Protein AF-A0A821E995-F1 (afdb_monomer_lite)

Sequence (498 aa):
MLKERNVSIDEDIFAALVVCQLKLGNDKGANDIIQIMKERGLQPTISTYKEILTALISEHKLEQFEYYFGQIESQQRQTSSSTVYIDAHFVVILLGQCISYKERPIFDLLLNTLKELDHGRMSNNLFNLALQCVTNEWHESAIELLKMQSEAESIDEEISPYQGINGRHWILFFRQLVDNKEPHLMDIYLKLMMEKNLVPLDGILRVLYTTPNENYPLALNYLERGQELNHPMRTNYFYPILLNIYSSETCQNWTDNDRLRLFRLLDRLSIPIESLTYSRLIQSIFHQYYQNDFTSLFNMLSKNNLQSILDRICRLLLNDIRRNMLQINVIEQIAPFFRLHVRSRQEEFARYLFSTMTGISTKSDEHNDEEINKNSQRKSMNDYTTIFQLIDSISKNLSNDIPMLKHELYIYLLRLSAQHRRTDLTSRLAEQCIKDNLKIGGSMNQIDILTSYTLPRDIVEQLARYKPGEMSWKEKVSTMDLQKANRQQLEELYQEAK

Secondary structure (DSSP, 8-state):
-TGGGT----HHHHHHHHHHHHHTT-HHHHHHHHHHHHHTTPPPPHHHHHHHHHHHHHTT-HHHHHHHHHHHHHHHHH--STTS---HHHHHHHHHHHHHHT-HHHHHHHHHHHHTS--TT-HHHHHHHHHHHHHTT-HHHHHHHHHHHHHHHTT-TTS-TTSSTHHHHHHHHHHHHHHTT-HHHHHHHHHHHHHTT---HHHHHHHHHHSTT--HHHHHHHHHHHHHTT----GGGGHHHHHHHHSTTTGGG--HHHHHHHHHHHHT--S-TTSHHHHHHHHHHHHHHHHHHHHHHHHHHHHTT-HHHHHHHHHHHHHHHHTT-S-HHHHHHHGGG-----HHHHHHHHHHHHHHHHT----------SS-TTTHHHHHHHHHHHHHHHHHHHHHSS-SS-THHHHHHHHHHHHHHHHTT-HHHHHHHHHHHHHTT----S-HHHHHHHTTT-S-HHHHHHHH-S-TT---HHHHHHHS-TTT--HHHHHHHHHHH-

Foldseek 3Di:
DCVVVPDPDDQVNLLVQLLVCVVVVNNVSSVVSQVVCVVVVHHHFLVSLLSNLLSCLLVLNVVVNVVSVVVLVVVVVVDPDPGGDDALVSLLVSLVSNLVNVRVVVNVVSLVVNVVHPCLPPLVSLLVSLLSCLVVVVLVSSLSSNLVSLVSCVVPPDDDLVPDPNLVSVLSSLLSVVVVPDVVSVVSVCVSCLVNVNRSLVSNLVSLLPDPVNPLLVNLVSLVVCVVSVHDDDPVSCVSVLLQCQAPVRVVVDDPVSVVSSLVSVLVDPDQCPDPVSLVSCLPSVQVVLVPCVLVNLVSCVVVVSLVVLQSVVVSVLVCLLQVNDDLVSCLNCLLSCPDPDLVSLLSVLVSLLCQLVVPRPPPDDDDDDPPPPPCPVVNPVSVVSSLVSLVSSVVVHPPDDPCSSQSSLLSNLQVCLVVVVLVSNAVSLVVCLVVVRQNDDDLVVSCVSNVVSDDPVSSCSNPPDPVPDDQLVRVVVPDPPVPDDPVNVVVSVVSVD

Structure (mmCIF, N/CA/C/O backbone):
data_AF-A0A821E995-F1
#
_entry.id   AF-A0A821E995-F1
#
loop_
_atom_site.group_PDB
_atom_site.id
_atom_site.type_symbol
_atom_site.label_atom_id
_atom_site.label_alt_id
_atom_site.label_comp_id
_atom_site.label_asym_id
_atom_site.label_entity_id
_atom_site.label_seq_id
_atom_site.pdbx_PDB_ins_code
_atom_site.Cartn_x
_atom_site.Cartn_y
_atom_site.Cartn_z
_atom_site.occupancy
_atom_site.B_iso_or_equiv
_atom_site.auth_seq_id
_atom_site.auth_comp_id
_atom_site.auth_asym_id
_atom_site.auth_atom_id
_atom_site.pdbx_PDB_model_num
ATOM 1 N N . MET A 1 1 ? -41.962 8.984 46.711 1.00 49.28 1 MET A N 1
ATOM 2 C CA . MET A 1 1 ? -42.096 9.595 45.369 1.00 49.28 1 MET A CA 1
ATOM 3 C C . MET A 1 1 ? -42.585 8.648 44.267 1.00 49.28 1 MET A C 1
ATOM 5 O O . MET A 1 1 ? -43.639 8.937 43.726 1.00 49.28 1 MET A O 1
ATOM 9 N N . LEU A 1 2 ? -41.917 7.538 43.904 1.00 50.94 2 LEU A N 1
ATOM 10 C CA . LEU A 1 2 ? -42.387 6.679 42.782 1.00 50.94 2 LEU A CA 1
ATOM 11 C C . LEU A 1 2 ? -43.707 5.935 43.075 1.00 50.94 2 LEU A C 1
ATOM 13 O O . LEU A 1 2 ? -44.625 5.973 42.262 1.00 50.94 2 LEU A O 1
ATOM 17 N N . LYS A 1 3 ? -43.855 5.366 44.282 1.00 53.22 3 LYS A N 1
ATOM 18 C CA . LYS A 1 3 ? -45.130 4.790 44.762 1.00 53.22 3 LYS A CA 1
ATOM 19 C C . LYS A 1 3 ? -46.271 5.812 44.857 1.00 53.22 3 LYS A C 1
ATOM 21 O O . LYS A 1 3 ? -47.426 5.437 44.751 1.00 53.22 3 LYS A O 1
ATOM 26 N N . GLU A 1 4 ? -45.949 7.087 45.057 1.00 53.50 4 GLU A N 1
ATOM 27 C CA . GLU A 1 4 ? -46.938 8.166 45.212 1.00 53.50 4 GLU A CA 1
ATOM 28 C C . GLU A 1 4 ? -47.422 8.715 43.862 1.00 53.50 4 GLU A C 1
ATOM 30 O O . GLU A 1 4 ? -48.383 9.475 43.823 1.00 53.50 4 GLU A O 1
ATOM 35 N N . ARG A 1 5 ? -46.768 8.338 42.752 1.00 56.97 5 ARG A N 1
ATOM 36 C CA . ARG A 1 5 ? -47.076 8.817 41.395 1.00 56.97 5 ARG A CA 1
ATOM 37 C C . ARG A 1 5 ? -47.703 7.756 40.478 1.00 56.97 5 ARG A C 1
ATOM 39 O O . ARG A 1 5 ? -47.836 8.022 39.292 1.00 56.97 5 ARG A O 1
ATOM 46 N N . ASN A 1 6 ? -48.094 6.583 40.997 1.00 57.31 6 ASN A N 1
ATOM 47 C CA . ASN A 1 6 ? -48.686 5.476 40.217 1.00 57.31 6 ASN A CA 1
ATOM 48 C C . ASN A 1 6 ? -47.873 5.059 38.970 1.00 57.31 6 ASN A C 1
ATOM 50 O O . ASN A 1 6 ? -48.436 4.576 37.991 1.00 57.31 6 ASN A O 1
ATOM 54 N N . VAL A 1 7 ? -46.548 5.225 38.993 1.00 59.97 7 VAL A N 1
ATOM 55 C CA . VAL A 1 7 ? -45.678 4.714 37.924 1.00 59.97 7 VAL A CA 1
ATOM 56 C C . VAL A 1 7 ? -45.496 3.213 38.152 1.00 59.97 7 VAL A C 1
ATOM 58 O O . VAL A 1 7 ? -45.084 2.813 39.246 1.00 59.97 7 VAL A O 1
ATOM 61 N N . SER A 1 8 ? -45.828 2.378 37.159 1.00 66.31 8 SER A N 1
ATOM 62 C CA . SER A 1 8 ? -45.550 0.940 37.234 1.00 66.31 8 SER A CA 1
ATOM 63 C C . SER A 1 8 ? -44.044 0.751 37.332 1.00 66.31 8 SER A C 1
ATOM 65 O O . SER A 1 8 ? -43.316 1.184 36.448 1.00 66.31 8 SER A O 1
ATOM 67 N N . ILE A 1 9 ? -43.579 0.159 38.430 1.00 73.25 9 ILE A N 1
ATOM 68 C CA . ILE A 1 9 ? -42.155 -0.098 38.628 1.00 73.25 9 ILE A CA 1
ATOM 69 C C . ILE A 1 9 ? -41.791 -1.279 37.732 1.00 73.25 9 ILE A C 1
ATOM 71 O O . ILE A 1 9 ? -42.154 -2.414 38.041 1.00 73.25 9 ILE A O 1
ATOM 75 N N . ASP A 1 10 ? -41.127 -0.980 36.626 1.00 80.00 10 ASP A N 1
ATOM 76 C CA . ASP A 1 10 ? -40.597 -1.938 35.669 1.00 80.00 10 ASP A CA 1
ATOM 77 C C . ASP A 1 10 ? -39.088 -2.138 35.874 1.00 80.00 10 ASP A C 1
ATOM 79 O O . ASP A 1 10 ? -38.466 -1.607 36.801 1.00 80.00 10 ASP A O 1
ATOM 83 N N . GLU A 1 11 ? -38.518 -2.991 35.034 1.00 80.75 11 GLU A N 1
ATOM 84 C CA . GLU A 1 11 ? -37.109 -3.351 35.051 1.00 80.75 11 GLU A CA 1
ATOM 85 C C . GLU A 1 11 ? -36.174 -2.157 34.801 1.00 80.75 11 GLU A C 1
ATOM 87 O O . GLU A 1 11 ? -35.168 -2.017 35.500 1.00 80.75 11 GLU A O 1
ATOM 92 N N . ASP A 1 12 ? -36.537 -1.259 33.885 1.00 82.50 12 ASP A N 1
ATOM 93 C CA . ASP A 1 12 ? -35.733 -0.084 33.536 1.00 82.50 12 ASP A CA 1
ATOM 94 C C . ASP A 1 12 ? -35.622 0.891 34.720 1.00 82.50 12 ASP A C 1
ATOM 96 O O . ASP A 1 12 ? -34.553 1.440 34.998 1.00 82.50 12 ASP A O 1
ATOM 100 N N . ILE A 1 13 ? -36.699 1.061 35.500 1.00 86.56 13 ILE A N 1
ATOM 101 C CA . ILE A 1 13 ? -36.659 1.865 36.732 1.00 86.56 13 ILE A CA 1
ATOM 102 C C . ILE A 1 13 ? -35.695 1.254 37.754 1.00 86.56 13 ILE A C 1
ATOM 104 O O . ILE A 1 13 ? -34.960 1.990 38.421 1.00 86.56 13 ILE A O 1
ATOM 108 N N . PHE A 1 14 ? -35.683 -0.073 37.901 1.00 88.69 14 PHE A N 1
ATOM 109 C CA . PHE A 1 14 ? -34.725 -0.739 38.784 1.00 88.69 14 PHE A CA 1
ATOM 110 C C . PHE A 1 14 ? -33.287 -0.559 38.288 1.00 88.69 14 PHE A C 1
ATOM 112 O O . PHE A 1 14 ? -32.431 -0.188 39.093 1.00 88.69 14 PHE A O 1
ATOM 119 N N . ALA A 1 15 ? -33.030 -0.727 36.989 1.00 86.31 15 ALA A N 1
ATOM 120 C CA . ALA A 1 15 ? -31.714 -0.513 36.388 1.00 86.31 15 ALA A CA 1
ATOM 121 C C . ALA A 1 15 ? -31.192 0.911 36.646 1.00 86.31 15 ALA A C 1
ATOM 123 O O . ALA A 1 15 ? -30.101 1.087 37.200 1.00 86.31 15 ALA A O 1
ATOM 124 N N . ALA A 1 16 ? -32.023 1.926 36.393 1.00 88.50 16 ALA A N 1
ATOM 125 C CA . ALA A 1 16 ? -31.684 3.321 36.648 1.00 88.50 16 ALA A CA 1
ATOM 126 C C . ALA A 1 16 ? -31.372 3.586 38.130 1.00 88.50 16 ALA A C 1
ATOM 128 O O . ALA A 1 16 ? -30.425 4.311 38.446 1.00 88.50 16 ALA A O 1
ATOM 129 N N . LEU A 1 17 ? -32.129 2.985 39.055 1.00 90.12 17 LEU A N 1
ATOM 130 C CA . LEU A 1 17 ? -31.892 3.127 40.493 1.00 90.12 17 LEU A CA 1
ATOM 131 C C . LEU A 1 17 ? -30.563 2.493 40.925 1.00 90.12 17 LEU A C 1
ATOM 133 O O . LEU A 1 17 ? -29.840 3.094 41.723 1.00 90.12 17 LEU A O 1
ATOM 137 N N . VAL A 1 18 ? -30.220 1.321 40.385 1.00 89.62 18 VAL A N 1
ATOM 138 C CA . VAL A 1 18 ? -28.927 0.667 40.639 1.00 89.62 18 VAL A CA 1
ATOM 139 C C . VAL A 1 18 ? -27.786 1.538 40.120 1.00 89.62 18 VAL A C 1
ATOM 141 O O . VAL A 1 18 ? -26.867 1.851 40.877 1.00 89.62 18 VAL A O 1
ATOM 144 N N . VAL A 1 19 ? -27.875 2.011 38.872 1.00 89.19 19 VAL A N 1
ATOM 145 C CA . VAL A 1 19 ? -26.885 2.924 38.276 1.00 89.19 19 VAL A CA 1
ATOM 146 C C . VAL A 1 19 ? -26.713 4.184 39.128 1.00 89.19 19 VAL A C 1
ATOM 148 O O . VAL A 1 19 ? -25.583 4.592 39.395 1.00 89.19 19 VAL A O 1
ATOM 151 N N . CYS A 1 20 ? -27.807 4.780 39.616 1.00 90.44 20 CYS A N 1
ATOM 152 C CA . CYS A 1 20 ? -27.743 5.934 40.516 1.00 90.44 20 CYS A CA 1
ATOM 153 C C . CYS A 1 20 ? -26.947 5.630 41.792 1.00 90.44 20 CYS A C 1
ATOM 155 O O . CYS A 1 20 ? -26.090 6.424 42.177 1.00 90.44 20 CYS A O 1
ATOM 157 N N . GLN A 1 21 ? -27.203 4.494 42.448 1.00 90.25 21 GLN A N 1
ATOM 158 C CA . GLN A 1 21 ? -26.473 4.120 43.664 1.00 90.25 21 GLN A CA 1
ATOM 159 C C . GLN A 1 21 ? -24.987 3.869 43.392 1.00 90.25 21 GLN A C 1
ATOM 161 O O . GLN A 1 21 ? -24.144 4.318 44.169 1.00 90.25 21 GLN A O 1
ATOM 166 N N . LEU A 1 22 ? -24.653 3.216 42.275 1.00 88.19 22 LEU A N 1
ATOM 167 C CA . LEU A 1 22 ? -23.263 2.954 41.886 1.00 88.19 22 LEU A CA 1
ATOM 168 C C . LEU A 1 22 ? -22.483 4.246 41.620 1.00 88.19 22 LEU A C 1
ATOM 170 O O . LEU A 1 22 ? -21.338 4.368 42.065 1.00 88.19 22 LEU A O 1
ATOM 174 N N . LYS A 1 23 ? -23.111 5.234 40.972 1.00 84.44 23 LYS A N 1
ATOM 175 C CA . LYS A 1 23 ? -22.527 6.572 40.769 1.00 84.44 23 LYS A CA 1
ATOM 176 C C . LYS A 1 23 ? -22.330 7.342 42.073 1.00 84.44 23 LYS A C 1
ATOM 178 O O . LYS A 1 23 ? -21.385 8.107 42.203 1.00 84.44 23 LYS A O 1
ATOM 183 N N . LEU A 1 24 ? -23.180 7.102 43.071 1.00 87.62 24 LEU A N 1
ATOM 184 C CA . LEU A 1 24 ? -23.016 7.651 44.421 1.00 87.62 24 LEU A CA 1
ATOM 185 C C . LEU A 1 24 ? -21.978 6.887 45.268 1.00 87.62 24 LEU A C 1
ATOM 187 O O . LEU A 1 24 ? -21.756 7.249 46.421 1.00 87.62 24 LEU A O 1
ATOM 191 N N . GLY A 1 25 ? -21.359 5.825 44.733 1.00 83.81 25 GLY A N 1
ATOM 192 C CA . GLY A 1 25 ? -20.423 4.971 45.474 1.00 83.81 25 GLY A CA 1
ATOM 193 C C . GLY A 1 25 ? -21.086 4.091 46.536 1.00 83.81 25 GLY A C 1
ATOM 194 O O . GLY A 1 25 ? -20.402 3.552 47.403 1.00 83.81 25 GLY A O 1
ATOM 195 N N . ASN A 1 26 ? -22.413 3.948 46.497 1.00 88.62 26 ASN A N 1
ATOM 196 C CA . ASN A 1 26 ? -23.168 3.144 47.448 1.00 88.62 26 ASN A CA 1
ATOM 197 C C . ASN A 1 26 ? -23.404 1.727 46.909 1.00 88.62 26 ASN A C 1
ATOM 199 O O . ASN A 1 26 ? -24.521 1.349 46.547 1.00 88.62 26 ASN A O 1
ATOM 203 N N . ASP A 1 27 ? -22.340 0.929 46.890 1.00 85.38 27 ASP A N 1
ATOM 204 C CA . ASP A 1 27 ? -22.360 -0.434 46.344 1.00 85.38 27 ASP A CA 1
ATOM 205 C C . ASP A 1 27 ? -23.337 -1.354 47.103 1.00 85.38 27 ASP A C 1
ATOM 207 O O . ASP A 1 27 ? -23.986 -2.219 46.515 1.00 85.38 27 ASP A O 1
ATOM 211 N N . LYS A 1 28 ? -23.503 -1.134 48.415 1.00 87.88 28 LYS A N 1
ATOM 212 C CA . LYS A 1 28 ? -24.491 -1.860 49.232 1.00 87.88 28 LYS A CA 1
ATOM 213 C C . LYS A 1 28 ? -25.914 -1.533 48.794 1.00 87.88 28 LYS A C 1
ATOM 215 O O . LYS A 1 28 ? -26.682 -2.445 48.514 1.00 87.88 28 LYS A O 1
ATOM 220 N N . GLY A 1 29 ? -26.227 -0.245 48.646 1.00 89.75 29 GLY A N 1
ATOM 221 C CA . GLY A 1 29 ? -27.538 0.191 48.170 1.00 89.75 29 GLY A CA 1
ATOM 222 C C . GLY A 1 29 ? -27.854 -0.304 46.758 1.00 89.75 29 GLY A C 1
ATOM 223 O O . GLY A 1 29 ? -28.996 -0.654 46.480 1.00 89.75 29 GLY A O 1
ATOM 224 N N . ALA A 1 30 ? -26.855 -0.385 45.876 1.00 89.69 30 ALA A N 1
ATOM 225 C CA . ALA A 1 30 ? -27.014 -0.970 44.546 1.00 89.69 30 ALA A CA 1
ATOM 226 C C . ALA A 1 30 ? -27.429 -2.455 44.618 1.00 89.69 30 ALA A C 1
ATOM 228 O O . ALA A 1 30 ? -28.409 -2.857 43.987 1.00 89.69 30 ALA A O 1
ATOM 229 N N . ASN A 1 31 ? -26.745 -3.246 45.450 1.00 87.81 31 ASN A N 1
ATOM 230 C CA . ASN A 1 31 ? -27.063 -4.661 45.658 1.00 87.81 31 ASN A CA 1
ATOM 231 C C . ASN A 1 31 ? -28.429 -4.874 46.328 1.00 87.81 31 ASN A C 1
ATOM 233 O O . ASN A 1 31 ? -29.180 -5.758 45.912 1.00 87.81 31 ASN A O 1
ATOM 237 N N . ASP A 1 32 ? -28.787 -4.039 47.306 1.00 91.25 32 ASP A N 1
ATOM 238 C CA . ASP A 1 32 ? -30.097 -4.088 47.964 1.00 91.25 32 ASP A CA 1
ATOM 239 C C . ASP A 1 32 ? -31.232 -3.874 46.950 1.00 91.25 32 ASP A C 1
ATOM 241 O O . ASP A 1 32 ? -32.253 -4.559 46.985 1.00 91.25 32 ASP A O 1
ATOM 245 N N . ILE A 1 33 ? -31.049 -2.960 45.992 1.00 90.00 33 ILE A N 1
ATOM 246 C CA . ILE A 1 33 ? -32.044 -2.678 44.948 1.00 90.00 33 ILE A CA 1
ATOM 247 C C . ILE A 1 33 ? -32.198 -3.863 43.986 1.00 90.00 33 ILE A C 1
ATOM 249 O O . ILE A 1 33 ? -33.329 -4.207 43.637 1.00 90.00 33 ILE A O 1
ATOM 253 N N . ILE A 1 34 ? -31.103 -4.533 43.609 1.00 87.75 34 ILE A N 1
ATOM 254 C CA . ILE A 1 34 ? -31.156 -5.769 42.805 1.00 87.75 34 ILE A CA 1
ATOM 255 C C . ILE A 1 34 ? -31.876 -6.885 43.565 1.00 87.75 34 ILE A C 1
ATOM 257 O O . ILE A 1 34 ? -32.667 -7.626 42.980 1.00 87.75 34 ILE A O 1
ATOM 261 N N . GLN A 1 35 ? -31.637 -7.009 44.869 1.00 88.00 35 GLN A N 1
ATOM 262 C CA . GLN A 1 35 ? -32.320 -8.000 45.693 1.00 88.00 35 GLN A CA 1
ATOM 263 C C . GLN A 1 35 ? -33.828 -7.718 45.771 1.00 88.00 35 GLN A C 1
ATOM 265 O O . GLN A 1 35 ? -34.631 -8.626 45.561 1.00 88.00 35 GLN A O 1
ATOM 270 N N . ILE A 1 36 ? -34.223 -6.453 45.954 1.00 88.69 36 ILE A N 1
ATOM 271 C CA . ILE A 1 36 ? -35.634 -6.032 45.929 1.00 88.69 36 ILE A CA 1
ATOM 272 C C . ILE A 1 36 ? -36.277 -6.323 44.566 1.00 88.69 36 ILE A C 1
ATOM 274 O O . ILE A 1 36 ? -37.442 -6.724 44.513 1.00 88.69 36 ILE A O 1
ATOM 278 N N . MET A 1 37 ? -35.547 -6.125 43.465 1.00 88.25 37 MET A N 1
ATOM 279 C CA . MET A 1 37 ? -36.016 -6.467 42.119 1.00 88.25 37 MET A CA 1
ATOM 280 C C . MET A 1 37 ? -36.363 -7.965 42.039 1.00 88.25 37 MET A C 1
ATOM 282 O O . MET A 1 37 ? -37.496 -8.313 41.693 1.00 88.25 37 MET A O 1
ATOM 286 N N . LYS A 1 38 ? -35.443 -8.833 42.488 1.00 85.62 38 LYS A N 1
ATOM 287 C CA . LYS A 1 38 ? -35.622 -10.297 42.531 1.00 85.62 38 LYS A CA 1
ATOM 288 C C . LYS A 1 38 ? -36.783 -10.728 43.425 1.00 85.62 38 LYS A C 1
ATOM 290 O O . LYS A 1 38 ? -37.577 -11.577 43.026 1.00 85.62 38 LYS A O 1
ATOM 295 N N . GLU A 1 39 ? -36.922 -10.130 44.607 1.00 87.19 39 GLU A N 1
ATOM 296 C CA . GLU A 1 39 ? -38.019 -10.408 45.549 1.00 87.19 39 GLU A CA 1
ATOM 297 C C . GLU A 1 39 ? -39.397 -10.056 44.979 1.00 87.19 39 GLU A C 1
ATOM 299 O O . GLU A 1 39 ? -40.398 -10.678 45.334 1.00 87.19 39 GLU A O 1
ATOM 304 N N . ARG A 1 40 ? -39.460 -9.089 44.059 1.00 85.00 40 ARG A N 1
ATOM 305 C CA . ARG A 1 40 ? -40.687 -8.735 43.332 1.00 85.00 40 ARG A CA 1
ATOM 306 C C . ARG A 1 40 ? -40.952 -9.604 42.105 1.00 85.00 40 ARG A C 1
ATOM 308 O O . ARG A 1 40 ? -41.885 -9.318 41.359 1.00 85.00 40 ARG A O 1
ATOM 315 N N . GLY A 1 41 ? -40.161 -10.654 41.900 1.00 81.69 41 GLY A N 1
ATOM 316 C CA . GLY A 1 41 ? -40.293 -11.565 40.766 1.00 81.69 41 GLY A CA 1
ATOM 317 C C . GLY A 1 41 ? -39.745 -11.009 39.451 1.00 81.69 41 GLY A C 1
ATOM 318 O O . GLY A 1 41 ? -39.945 -11.635 38.414 1.00 81.69 41 GLY A O 1
ATOM 319 N N . LEU A 1 42 ? -39.049 -9.868 39.477 1.00 83.19 42 LEU A N 1
ATOM 320 C CA . LEU A 1 42 ? -38.346 -9.317 38.320 1.00 83.19 42 LEU A CA 1
ATOM 321 C C . LEU A 1 42 ? -36.884 -9.775 38.385 1.00 83.19 42 LEU A C 1
ATOM 323 O O . LEU A 1 42 ? -36.205 -9.563 39.385 1.00 83.19 42 LEU A O 1
ATOM 327 N N . GLN A 1 43 ? -36.387 -10.437 37.344 1.00 81.19 43 GLN A N 1
ATOM 328 C CA . GLN A 1 43 ? -34.973 -10.818 37.262 1.00 81.19 43 GLN A CA 1
ATOM 329 C C . GLN A 1 43 ? -34.210 -9.783 36.433 1.00 81.19 43 GLN A C 1
ATOM 331 O O . GLN A 1 43 ? -34.757 -9.343 35.426 1.00 81.19 43 GLN A O 1
ATOM 336 N N . PRO A 1 44 ? -32.975 -9.407 36.816 1.00 84.50 44 PRO A N 1
ATOM 337 C CA . PRO A 1 44 ? -32.137 -8.554 35.979 1.00 84.50 44 PRO A CA 1
ATOM 338 C C . PRO A 1 44 ? -31.906 -9.196 34.607 1.00 84.50 44 PRO A C 1
ATOM 340 O O . PRO A 1 44 ? -31.454 -10.341 34.533 1.00 84.50 44 PRO A O 1
ATOM 343 N N . THR A 1 45 ? -32.198 -8.474 33.529 1.00 85.94 45 THR A N 1
ATOM 344 C CA . THR A 1 45 ? -31.889 -8.901 32.160 1.00 85.94 45 THR A CA 1
ATOM 345 C C . THR A 1 45 ? -30.521 -8.403 31.714 1.00 85.94 45 THR A C 1
ATOM 347 O O . THR A 1 45 ? -29.867 -7.578 32.360 1.00 85.94 45 THR A O 1
ATOM 350 N N . ILE A 1 46 ? -30.102 -8.861 30.532 1.00 86.88 46 ILE A N 1
ATOM 351 C CA . ILE A 1 46 ? -28.903 -8.360 29.861 1.00 86.88 46 ILE A CA 1
ATOM 352 C C . ILE A 1 46 ? -28.937 -6.834 29.648 1.00 86.88 46 ILE A C 1
ATOM 354 O O . ILE A 1 46 ? -27.884 -6.200 29.664 1.00 86.88 46 ILE A O 1
ATOM 358 N N . SER A 1 47 ? -30.125 -6.225 29.506 1.00 86.44 47 SER A N 1
ATOM 359 C CA . SER A 1 47 ? -30.273 -4.769 29.374 1.00 86.44 47 SER A CA 1
ATOM 360 C C . SER A 1 47 ? -29.912 -4.055 30.677 1.00 86.44 47 SER A C 1
ATOM 362 O O . SER A 1 47 ? -29.081 -3.148 30.672 1.00 86.44 47 SER A O 1
ATOM 364 N N . THR A 1 48 ? -30.433 -4.533 31.814 1.00 88.31 48 THR A N 1
ATOM 365 C CA . THR A 1 48 ? -30.072 -4.021 33.145 1.00 88.31 48 THR A CA 1
ATOM 366 C C . THR A 1 48 ? -28.568 -4.113 33.389 1.00 88.31 48 THR A C 1
ATOM 368 O O . THR A 1 48 ? -27.940 -3.139 33.808 1.00 88.31 48 THR A O 1
ATOM 371 N N . TYR A 1 49 ? -27.958 -5.260 33.079 1.00 90.94 49 TYR A N 1
ATOM 372 C CA . TYR A 1 49 ? -26.514 -5.427 33.229 1.00 90.94 49 TYR A CA 1
ATOM 373 C C . TYR A 1 49 ? -25.707 -4.532 32.291 1.00 90.94 49 TYR A C 1
ATOM 375 O O . TYR A 1 49 ? -24.687 -3.992 32.710 1.00 90.94 49 TYR A O 1
ATOM 383 N N . LYS A 1 50 ? -26.162 -4.317 31.051 1.00 92.00 50 LYS A N 1
ATOM 384 C CA . LYS A 1 50 ? -25.521 -3.382 30.119 1.00 92.00 50 LYS A CA 1
ATOM 385 C C . LYS A 1 50 ? -25.410 -1.982 30.721 1.00 92.00 50 LYS A C 1
ATOM 387 O O . LYS A 1 50 ? -24.344 -1.372 30.637 1.00 92.00 50 LYS A O 1
ATOM 392 N N . GLU A 1 51 ? -26.489 -1.472 31.314 1.00 91.19 51 GLU A N 1
ATOM 393 C CA . GLU A 1 51 ? -26.510 -0.140 31.932 1.00 91.19 51 GLU A CA 1
ATOM 394 C C . GLU A 1 51 ? -25.580 -0.057 33.142 1.00 91.19 51 GLU A C 1
ATOM 396 O O . GLU A 1 51 ? -24.787 0.881 33.246 1.00 91.19 51 GLU A O 1
ATOM 401 N N . ILE A 1 52 ? -25.627 -1.068 34.015 1.00 91.94 52 ILE A N 1
ATOM 402 C CA . ILE A 1 52 ? -24.753 -1.175 35.188 1.00 91.94 52 ILE A CA 1
ATOM 403 C C . ILE A 1 52 ? -23.282 -1.178 34.764 1.00 91.94 52 ILE A C 1
ATOM 405 O O . ILE A 1 52 ? -22.503 -0.353 35.236 1.00 91.94 52 ILE A O 1
ATOM 409 N N . LEU A 1 53 ? -22.898 -2.065 33.846 1.00 94.94 53 LEU A N 1
ATOM 410 C CA . LEU A 1 53 ? -21.514 -2.204 33.397 1.00 94.94 53 LEU A CA 1
ATOM 411 C C . LEU A 1 53 ? -21.025 -0.960 32.651 1.00 94.94 53 LEU A C 1
ATOM 413 O O . LEU A 1 53 ? -19.900 -0.525 32.874 1.00 94.94 53 LEU A O 1
ATOM 417 N N . THR A 1 54 ? -21.874 -0.337 31.827 1.00 93.56 54 THR A N 1
ATOM 418 C CA . THR A 1 54 ? -21.537 0.933 31.160 1.00 93.56 54 THR A CA 1
ATOM 419 C C . THR A 1 54 ? -21.286 2.042 32.182 1.00 93.56 54 THR A C 1
ATOM 421 O O . THR A 1 54 ? -20.331 2.804 32.038 1.00 93.56 54 THR A O 1
ATOM 424 N N . ALA A 1 55 ? -22.095 2.118 33.244 1.00 92.50 55 ALA A N 1
ATOM 425 C CA . ALA A 1 55 ? -21.867 3.070 34.326 1.00 92.50 55 ALA A CA 1
ATOM 426 C C . ALA A 1 55 ? -20.538 2.797 35.047 1.00 92.50 55 ALA A C 1
ATOM 428 O O . ALA A 1 55 ? -19.783 3.730 35.297 1.00 92.50 55 ALA A O 1
ATOM 429 N N . LEU A 1 56 ? -20.212 1.535 35.327 1.00 93.50 56 LEU A N 1
ATOM 430 C CA . LEU A 1 56 ? -18.955 1.167 35.987 1.00 93.50 56 LEU A CA 1
ATOM 431 C C . LEU A 1 56 ? -17.722 1.470 35.130 1.00 93.50 56 LEU A C 1
ATOM 433 O O . LEU A 1 56 ? -16.729 1.947 35.674 1.00 93.50 56 LEU A O 1
ATOM 437 N N . ILE A 1 57 ? -17.810 1.283 33.808 1.00 95.44 57 ILE A N 1
ATOM 438 C CA . ILE A 1 57 ? -16.784 1.739 32.859 1.00 95.44 57 ILE A CA 1
ATOM 439 C C . ILE A 1 57 ? -16.617 3.262 32.959 1.00 95.44 57 ILE A C 1
ATOM 441 O O . ILE A 1 57 ? -15.504 3.751 33.091 1.00 95.44 57 ILE A O 1
ATOM 445 N N . SER A 1 58 ? -17.712 4.030 32.952 1.00 93.38 58 SER A N 1
ATOM 446 C CA . SER A 1 58 ? -17.622 5.498 33.016 1.00 93.38 58 SER A CA 1
ATOM 447 C C . SER A 1 58 ? -17.065 6.043 34.336 1.00 93.38 58 SER A C 1
ATOM 449 O O . SER A 1 58 ? -16.540 7.152 34.366 1.00 93.38 58 SER A O 1
ATOM 451 N N . GLU A 1 59 ? -17.180 5.273 35.420 1.00 91.62 59 GLU A N 1
ATOM 452 C CA . GLU A 1 59 ? -16.719 5.637 36.766 1.00 91.62 59 GLU A CA 1
ATOM 453 C C . GLU A 1 59 ? -15.357 5.013 37.122 1.00 91.62 59 GLU A C 1
ATOM 455 O O . GLU A 1 59 ? -14.890 5.152 38.250 1.00 91.62 59 GLU A O 1
ATOM 460 N N . HIS A 1 60 ? -14.723 4.320 36.176 1.00 92.75 60 HIS A N 1
ATOM 461 C CA . HIS A 1 60 ? -13.435 3.648 36.320 1.00 92.75 60 HIS A CA 1
ATOM 462 C C . HIS A 1 60 ? -13.352 2.568 37.425 1.00 92.75 60 HIS A C 1
ATOM 464 O O . HIS A 1 60 ? -12.382 2.478 38.185 1.00 92.75 60 HIS A O 1
ATOM 470 N N . LYS A 1 61 ? -14.407 1.754 37.565 1.00 92.31 61 LYS A N 1
ATOM 471 C CA . LYS A 1 61 ? -14.601 0.801 38.677 1.00 92.31 61 LYS A CA 1
ATOM 472 C C . LYS A 1 61 ? -14.405 -0.666 38.264 1.00 92.31 61 LYS A C 1
ATOM 474 O O . LYS A 1 61 ? -15.379 -1.405 38.121 1.00 92.31 61 LYS A O 1
ATOM 479 N N . LEU A 1 62 ? -13.149 -1.096 38.100 1.00 93.25 62 LEU A N 1
ATOM 480 C CA . LEU A 1 62 ? -12.794 -2.456 37.649 1.00 93.25 62 LEU A CA 1
ATOM 481 C C . LEU A 1 62 ? -13.310 -3.573 38.576 1.00 93.25 62 LEU A C 1
ATOM 483 O O . LEU A 1 62 ? -13.941 -4.508 38.098 1.00 93.25 62 LEU A O 1
ATOM 487 N N . GLU A 1 63 ? -13.087 -3.482 39.890 1.00 92.06 63 GLU A N 1
ATOM 488 C CA . GLU A 1 63 ? -13.466 -4.559 40.826 1.00 92.06 63 GLU A CA 1
ATOM 489 C C . GLU A 1 63 ? -14.985 -4.798 40.836 1.00 92.06 63 GLU A C 1
ATOM 491 O O . GLU A 1 63 ? -15.464 -5.934 40.797 1.00 92.06 63 GLU A O 1
ATOM 496 N N . GLN A 1 64 ? -15.771 -3.717 40.842 1.00 90.88 64 GLN A N 1
ATOM 497 C CA . GLN A 1 64 ? -17.225 -3.812 40.738 1.00 90.88 64 GLN A CA 1
ATOM 498 C C . GLN A 1 64 ? -17.647 -4.326 39.360 1.00 90.88 64 GLN A C 1
ATOM 500 O O . GLN A 1 64 ? -18.603 -5.096 39.270 1.00 90.88 64 GLN A O 1
ATOM 505 N N . PHE A 1 65 ? -16.956 -3.916 38.292 1.00 94.38 65 PHE A N 1
ATOM 506 C CA . PHE A 1 65 ? -17.221 -4.416 36.948 1.00 94.38 65 PHE A CA 1
ATOM 507 C C . PHE A 1 65 ? -17.086 -5.940 36.904 1.00 94.38 65 PHE A C 1
ATOM 509 O O . PHE A 1 65 ? -18.032 -6.611 36.500 1.00 94.38 65 PHE A O 1
ATOM 516 N N . GLU A 1 66 ? -15.972 -6.490 37.393 1.00 93.88 66 GLU A N 1
ATOM 517 C CA . GLU A 1 66 ? -15.732 -7.937 37.458 1.00 93.88 66 GLU A CA 1
ATOM 518 C C . GLU A 1 66 ? -16.802 -8.657 38.284 1.00 93.88 66 GLU A C 1
ATOM 520 O O . GLU A 1 66 ? -17.314 -9.698 37.864 1.00 93.88 66 GLU A O 1
ATOM 525 N N . TYR A 1 67 ? -17.206 -8.076 39.419 1.00 92.44 67 TYR A N 1
ATOM 526 C CA . TYR A 1 67 ? -18.286 -8.620 40.241 1.00 92.44 67 TYR A CA 1
ATOM 527 C C . TYR A 1 67 ? -19.597 -8.745 39.454 1.00 92.44 67 TYR A C 1
ATOM 529 O O . TYR A 1 67 ? -20.177 -9.831 39.397 1.00 92.44 67 TYR A O 1
ATOM 537 N N . TYR A 1 68 ? -20.071 -7.660 38.833 1.00 91.00 68 TYR A N 1
ATOM 538 C CA . TYR A 1 68 ? -21.335 -7.676 38.091 1.00 91.00 68 TYR A CA 1
ATOM 539 C C . TYR A 1 68 ? -21.248 -8.498 36.804 1.00 91.00 68 TYR A C 1
ATOM 541 O O . TYR A 1 68 ? -22.216 -9.170 36.460 1.00 91.00 68 TYR A O 1
ATOM 549 N N . PHE A 1 69 ? -20.098 -8.505 36.131 1.00 92.50 69 PHE A N 1
ATOM 550 C CA . PHE A 1 69 ? -19.860 -9.332 34.952 1.00 92.50 69 PHE A CA 1
ATOM 551 C C . PHE A 1 69 ? -19.922 -10.828 35.300 1.00 92.50 69 PHE A C 1
ATOM 553 O O . PHE A 1 69 ? -20.644 -11.587 34.653 1.00 92.50 69 PHE A O 1
ATOM 560 N N . GLY A 1 70 ? -19.292 -11.244 36.405 1.00 90.25 70 GLY A N 1
ATOM 561 C CA . GLY A 1 70 ? -19.364 -12.621 36.907 1.00 90.25 70 GLY A CA 1
ATOM 562 C C . GLY A 1 70 ? -20.766 -13.046 37.370 1.00 90.25 70 GLY A C 1
ATOM 563 O O . GLY A 1 70 ? -21.116 -14.229 37.288 1.00 90.25 70 GLY A O 1
ATOM 564 N N . GLN A 1 71 ? -21.614 -12.105 37.811 1.00 87.75 71 GLN A N 1
ATOM 565 C CA . GLN A 1 71 ? -23.021 -12.403 38.108 1.00 87.75 71 GLN A CA 1
ATOM 566 C C . GLN A 1 71 ? -23.775 -12.862 36.853 1.00 87.75 71 GLN A C 1
ATOM 568 O O . GLN A 1 71 ? -24.536 -13.827 36.949 1.00 87.75 71 GLN A O 1
ATOM 573 N N . ILE A 1 72 ? -23.520 -12.249 35.691 1.00 88.31 72 ILE A N 1
ATOM 574 C CA . ILE A 1 72 ? -24.143 -12.630 34.411 1.00 88.31 72 ILE A CA 1
ATOM 575 C C . ILE A 1 72 ? -23.806 -14.085 34.082 1.00 88.31 72 ILE A C 1
ATOM 577 O O . ILE A 1 72 ? -24.707 -14.884 33.830 1.00 88.31 72 ILE A O 1
ATOM 581 N N . GLU A 1 73 ? -22.531 -14.471 34.181 1.00 82.50 73 GLU A N 1
ATOM 582 C CA . GLU A 1 73 ? -22.110 -15.859 33.954 1.00 82.50 73 GLU A CA 1
ATOM 583 C C . GLU A 1 73 ? -22.764 -16.838 34.935 1.00 82.50 73 GLU A C 1
ATOM 585 O O . GLU A 1 73 ? -23.157 -17.950 34.572 1.00 82.50 73 GLU A O 1
ATOM 590 N N . SER A 1 74 ? -22.876 -16.448 36.209 1.00 83.06 74 SER A N 1
ATOM 591 C CA . SER A 1 74 ? -23.507 -17.286 37.229 1.00 83.06 74 SER A CA 1
ATOM 592 C C . SER A 1 74 ? -24.996 -17.505 36.944 1.00 83.06 74 SER A C 1
ATOM 594 O O . SER A 1 74 ? -25.484 -18.627 37.087 1.00 83.06 74 SER A O 1
ATOM 596 N N . GLN A 1 75 ? -25.695 -16.470 36.474 1.00 80.25 75 GLN A N 1
ATOM 597 C CA . GLN A 1 75 ? -27.102 -16.542 36.092 1.00 80.25 75 GLN A CA 1
ATOM 598 C C . GLN A 1 75 ? -27.304 -17.344 34.809 1.00 80.25 75 GLN A C 1
ATOM 600 O O . GLN A 1 75 ? -28.216 -18.170 34.757 1.00 80.25 75 GLN A O 1
ATOM 605 N N . GLN A 1 76 ? -26.424 -17.178 33.821 1.00 79.38 76 GLN A N 1
ATOM 606 C CA . GLN A 1 76 ? -26.426 -17.967 32.590 1.00 79.38 76 GLN A CA 1
ATOM 607 C C . GLN A 1 76 ? -26.268 -19.468 32.883 1.00 79.38 76 GLN A C 1
ATOM 609 O O . GLN A 1 76 ? -26.932 -20.296 32.266 1.00 79.38 76 GLN A O 1
ATOM 614 N N . ARG A 1 77 ? -25.441 -19.844 33.871 1.00 76.19 77 ARG A N 1
ATOM 615 C CA . ARG A 1 77 ? -25.300 -21.246 34.312 1.00 76.19 77 ARG A CA 1
ATOM 616 C C . ARG A 1 77 ? -26.539 -21.785 35.036 1.00 76.19 77 ARG A C 1
ATOM 618 O O . ARG A 1 77 ? -26.813 -22.979 34.960 1.00 76.19 77 ARG A O 1
ATOM 625 N N . GLN A 1 78 ? -27.260 -20.934 35.765 1.00 70.69 78 GLN A N 1
ATOM 626 C CA . GLN A 1 78 ? -28.413 -21.333 36.584 1.00 70.69 78 GLN A CA 1
ATOM 627 C C . GLN A 1 78 ? -29.732 -21.358 35.809 1.00 70.69 78 GLN A C 1
ATOM 629 O O . GLN A 1 78 ? -30.631 -22.128 36.143 1.00 70.69 78 GLN A O 1
ATOM 634 N N . THR A 1 79 ? -29.865 -20.516 34.788 1.00 63.62 79 THR A N 1
ATOM 635 C CA . THR A 1 79 ? -31.082 -20.409 33.989 1.00 63.62 79 THR A CA 1
ATOM 636 C C . THR A 1 79 ? -30.833 -21.005 32.609 1.00 63.62 79 THR A C 1
ATOM 638 O O . THR A 1 79 ? -30.088 -20.458 31.812 1.00 63.62 79 THR A O 1
ATOM 641 N N . SER A 1 80 ? -31.503 -22.111 32.268 1.00 57.12 80 SER A N 1
ATOM 642 C CA . SER A 1 80 ? -31.522 -22.652 30.893 1.00 57.12 80 SER A CA 1
ATOM 643 C C . SER A 1 80 ? -32.297 -21.753 29.904 1.00 57.12 80 SER A C 1
ATOM 645 O O . SER A 1 80 ? -32.775 -22.225 28.877 1.00 57.12 80 SER A O 1
ATOM 647 N N . SER A 1 81 ? -32.487 -20.475 30.245 1.00 52.12 81 SER A N 1
ATOM 648 C CA . SER A 1 81 ? -33.314 -19.500 29.539 1.00 52.12 81 SER A CA 1
ATOM 649 C C . SER A 1 81 ? -32.431 -18.574 28.709 1.00 52.12 81 SER A C 1
ATOM 651 O O . SER A 1 81 ? -31.470 -18.004 29.213 1.00 52.12 81 SER A O 1
ATOM 653 N N . SER A 1 82 ? -32.794 -18.372 27.444 1.00 54.59 82 SER A N 1
ATOM 654 C CA . SER A 1 82 ? -32.059 -17.602 26.428 1.00 54.59 82 SER A CA 1
ATOM 655 C C . SER A 1 82 ? -32.006 -16.080 26.654 1.00 54.59 82 SER A C 1
ATOM 657 O O . SER A 1 82 ? -31.718 -15.335 25.723 1.00 54.59 82 SER A O 1
ATOM 659 N N . THR A 1 83 ? -32.353 -15.587 27.844 1.00 61.84 83 THR A N 1
ATOM 660 C CA . THR A 1 83 ? -32.573 -14.155 28.115 1.00 61.84 83 THR A CA 1
ATOM 661 C C . THR A 1 83 ? -31.366 -13.432 28.714 1.00 61.84 83 THR A C 1
ATOM 663 O O . THR A 1 83 ? -31.299 -12.207 28.618 1.00 61.84 83 THR A O 1
ATOM 666 N N . VAL A 1 84 ? -30.409 -14.153 29.310 1.00 69.12 84 VAL A N 1
ATOM 667 C CA . VAL A 1 84 ? -29.197 -13.574 29.914 1.00 69.12 84 VAL A CA 1
ATOM 668 C C . VAL A 1 84 ? -27.997 -14.438 29.538 1.00 69.12 84 VAL A C 1
ATOM 670 O O . VAL A 1 84 ? -27.732 -15.457 30.170 1.00 69.12 84 VAL A O 1
ATOM 673 N N . TYR A 1 85 ? -27.289 -14.051 28.479 1.00 79.69 85 TYR A N 1
ATOM 674 C CA . TYR A 1 85 ? -26.025 -14.670 28.099 1.00 79.69 85 TYR A CA 1
ATOM 675 C C . TYR A 1 85 ? -25.055 -13.618 27.565 1.00 79.69 85 TYR A C 1
ATOM 677 O O . TYR A 1 85 ? -25.472 -12.620 26.974 1.00 79.69 85 TYR A O 1
ATOM 685 N N . ILE A 1 86 ? -23.765 -13.833 27.812 1.00 85.19 86 ILE A N 1
ATOM 686 C CA . ILE A 1 86 ? -22.700 -12.990 27.267 1.00 85.19 86 ILE A CA 1
ATOM 687 C C . ILE A 1 86 ? -22.451 -13.444 25.830 1.00 85.19 86 ILE A C 1
ATOM 689 O O . ILE A 1 86 ? -22.065 -14.588 25.594 1.00 85.19 86 ILE A O 1
ATOM 693 N N . ASP A 1 87 ? -22.686 -12.551 24.874 1.00 88.62 87 ASP A N 1
ATOM 694 C CA . ASP A 1 87 ? -22.404 -12.785 23.461 1.00 88.62 87 ASP A CA 1
ATOM 695 C C . ASP A 1 87 ? -21.424 -11.760 22.894 1.00 88.62 87 ASP A C 1
ATOM 697 O O . ASP A 1 87 ? -21.112 -10.741 23.520 1.00 88.62 87 ASP A O 1
ATOM 701 N N . ALA A 1 88 ? -20.907 -12.041 21.696 1.00 89.44 88 ALA A N 1
ATOM 702 C CA . ALA A 1 88 ? -19.926 -11.171 21.059 1.00 89.44 88 ALA A CA 1
ATOM 703 C C . ALA A 1 88 ? -20.474 -9.751 20.839 1.00 89.44 88 ALA A C 1
ATOM 705 O O . ALA A 1 88 ? -19.733 -8.782 20.974 1.00 89.44 88 ALA A O 1
ATOM 706 N N . HIS A 1 89 ? -21.772 -9.601 20.554 1.00 90.56 89 HIS A N 1
ATOM 707 C CA . HIS A 1 89 ? -22.394 -8.293 20.347 1.00 90.56 89 HIS A CA 1
ATOM 708 C C . HIS A 1 89 ? -22.396 -7.452 21.633 1.00 90.56 89 HIS A C 1
ATOM 710 O O . HIS A 1 89 ? -22.030 -6.275 21.611 1.00 90.56 89 HIS A O 1
ATOM 716 N N . PHE A 1 90 ? -22.759 -8.057 22.763 1.00 91.75 90 PHE A N 1
ATOM 717 C CA . PHE A 1 90 ? -22.727 -7.433 24.080 1.00 91.75 90 PHE A CA 1
ATOM 718 C C . PHE A 1 90 ? -21.311 -6.983 24.455 1.00 91.75 90 PHE A C 1
ATOM 720 O O . PHE A 1 90 ? -21.111 -5.821 24.817 1.00 91.75 90 PHE A O 1
ATOM 727 N N . VAL A 1 91 ? -20.321 -7.866 24.291 1.00 93.62 91 VAL A N 1
ATOM 728 C CA . VAL A 1 91 ? -18.913 -7.565 24.596 1.00 93.62 91 VAL A CA 1
ATOM 729 C C . VAL A 1 91 ? -18.368 -6.451 23.699 1.00 93.62 91 VAL A C 1
ATOM 731 O O . VAL A 1 91 ? -17.742 -5.518 24.198 1.00 93.62 91 VAL A O 1
ATOM 734 N N . VAL A 1 92 ? -18.665 -6.476 22.396 1.00 93.38 92 VAL A N 1
ATOM 735 C CA . VAL A 1 92 ? -18.264 -5.429 21.437 1.00 93.38 92 VAL A CA 1
ATOM 736 C C . VAL A 1 92 ? -18.808 -4.052 21.827 1.00 93.38 92 VAL A C 1
ATOM 738 O O . VAL A 1 92 ? -18.092 -3.056 21.709 1.00 93.38 92 VAL A O 1
ATOM 741 N N . ILE A 1 93 ? -20.047 -3.971 22.327 1.00 93.94 93 ILE A N 1
ATOM 742 C CA . ILE A 1 93 ? -20.601 -2.700 22.815 1.00 93.94 93 ILE A CA 1
ATOM 743 C C . ILE A 1 93 ? -19.804 -2.187 24.017 1.00 93.94 93 ILE A C 1
ATOM 745 O O . ILE A 1 93 ? -19.462 -1.004 24.057 1.00 93.94 93 ILE A O 1
ATOM 749 N N . LEU A 1 94 ? -19.502 -3.059 24.982 1.00 95.62 94 LEU A N 1
ATOM 750 C CA . LEU A 1 94 ? -18.743 -2.677 26.173 1.00 95.62 94 LEU A CA 1
ATOM 751 C C . LEU A 1 94 ? -17.304 -2.271 25.827 1.00 95.62 94 LEU A C 1
ATOM 753 O O . LEU A 1 94 ? -16.833 -1.262 26.342 1.00 95.62 94 LEU A O 1
ATOM 757 N N . LEU A 1 95 ? -16.645 -2.958 24.887 1.00 96.62 95 LEU A N 1
ATOM 758 C CA . LEU A 1 95 ? -15.328 -2.559 24.373 1.00 96.62 95 LEU A CA 1
ATOM 759 C C . LEU A 1 95 ? -15.350 -1.134 23.804 1.00 96.62 95 LEU A C 1
ATOM 761 O O . LEU A 1 95 ? -14.469 -0.332 24.116 1.00 96.62 95 LEU A O 1
ATOM 765 N N . GLY A 1 96 ? -16.381 -0.783 23.028 1.00 95.12 96 GLY A N 1
ATOM 766 C CA . GLY A 1 96 ? -16.559 0.579 22.512 1.00 95.12 96 GLY A CA 1
ATOM 767 C C . GLY A 1 96 ? -16.731 1.630 23.617 1.00 95.12 96 GLY A C 1
ATOM 768 O O . GLY A 1 96 ? -16.203 2.742 23.512 1.00 95.12 96 GLY A O 1
ATOM 769 N N . GLN A 1 97 ? -17.415 1.281 24.711 1.00 95.50 97 GLN A N 1
ATOM 770 C CA . GLN A 1 97 ? -17.508 2.143 25.895 1.00 95.50 97 GLN A CA 1
ATOM 771 C C . GLN A 1 97 ? -16.146 2.291 26.582 1.00 95.50 97 GLN A C 1
ATOM 773 O O . GLN A 1 97 ? -15.740 3.414 26.874 1.00 95.50 97 GLN A O 1
ATOM 778 N N . CYS A 1 98 ? -15.396 1.202 26.770 1.00 96.38 98 CYS A N 1
ATOM 779 C CA . CYS A 1 98 ? -14.061 1.261 27.368 1.00 96.38 98 CYS A CA 1
ATOM 780 C C . CYS A 1 98 ? -13.118 2.168 26.575 1.00 96.38 98 CYS A C 1
ATOM 782 O O . CYS A 1 98 ? -12.424 2.989 27.163 1.00 96.38 98 CYS A O 1
ATOM 784 N N . ILE A 1 99 ? -13.133 2.088 25.243 1.00 93.88 99 ILE A N 1
ATOM 785 C CA . ILE A 1 99 ? -12.374 3.001 24.378 1.00 93.88 99 ILE A CA 1
ATOM 786 C C . ILE A 1 99 ? -12.797 4.460 24.607 1.00 93.88 99 ILE A C 1
ATOM 788 O O . ILE A 1 99 ? -11.941 5.337 24.736 1.00 93.88 99 ILE A O 1
ATOM 792 N N . SER A 1 100 ? -14.104 4.727 24.673 1.00 94.19 100 SER A N 1
ATOM 793 C CA . SER A 1 100 ? -14.650 6.084 24.834 1.00 94.19 100 SER A CA 1
ATOM 794 C C . SER A 1 100 ? -14.249 6.718 26.170 1.00 94.19 100 SER A C 1
ATOM 796 O O . SER A 1 100 ? -13.900 7.897 26.214 1.00 94.19 100 SER A O 1
AT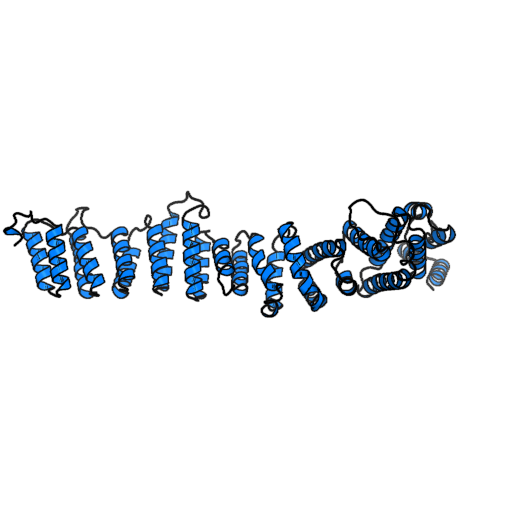OM 798 N N . TYR A 1 101 ? -14.250 5.928 27.246 1.00 94.06 101 TYR A N 1
ATOM 799 C CA . TYR A 1 101 ? -13.850 6.354 28.591 1.00 94.06 101 TYR A CA 1
ATOM 800 C C . TYR A 1 101 ? -12.357 6.137 28.886 1.00 94.06 101 TYR A C 1
ATOM 802 O O . TYR A 1 101 ? -11.897 6.457 29.976 1.00 94.06 101 TYR A O 1
ATOM 810 N N . LYS A 1 102 ? -11.579 5.645 27.913 1.00 92.88 102 LYS A N 1
ATOM 811 C CA . LYS A 1 102 ? -10.149 5.313 28.047 1.00 92.88 102 LYS A CA 1
ATOM 812 C C . LYS A 1 102 ? -9.844 4.304 29.163 1.00 92.88 102 LYS A C 1
ATOM 814 O O . LYS A 1 102 ? -8.772 4.338 29.763 1.00 92.88 102 LYS A O 1
ATOM 819 N N . GLU A 1 103 ? -10.755 3.365 29.385 1.00 94.38 103 GLU A N 1
ATOM 820 C CA . GLU A 1 103 ? -10.636 2.331 30.407 1.00 94.38 103 GLU A CA 1
ATOM 821 C C . GLU A 1 103 ? -9.902 1.093 29.925 1.00 94.38 103 GLU A C 1
ATOM 823 O O . GLU A 1 103 ? -10.492 0.105 29.484 1.00 94.38 103 GLU A O 1
ATOM 828 N N . ARG A 1 104 ? -8.575 1.158 30.028 1.00 94.12 104 ARG A N 1
ATOM 829 C CA . ARG A 1 104 ? -7.683 0.108 29.546 1.00 94.12 104 ARG A CA 1
ATOM 830 C C . ARG A 1 104 ? -7.837 -1.236 30.281 1.00 94.12 104 ARG A C 1
ATOM 832 O O . ARG A 1 104 ? -7.959 -2.243 29.590 1.00 94.12 104 ARG A O 1
ATOM 839 N N . PRO A 1 105 ? -7.887 -1.301 31.626 1.00 95.75 105 PRO A N 1
ATOM 840 C CA . PRO A 1 105 ? -7.945 -2.589 32.323 1.00 95.75 105 PRO A CA 1
ATOM 841 C C . PRO A 1 105 ? -9.216 -3.386 32.002 1.00 95.75 105 PRO A C 1
ATOM 843 O O . PRO A 1 105 ? -9.152 -4.584 31.739 1.00 95.75 105 PRO A O 1
ATOM 846 N N . ILE A 1 106 ? -10.369 -2.707 31.959 1.00 96.06 106 ILE A N 1
ATOM 847 C CA . ILE A 1 106 ? -11.655 -3.334 31.618 1.00 96.06 106 ILE A CA 1
ATOM 848 C C . ILE A 1 106 ? -11.668 -3.759 30.145 1.00 96.06 106 ILE A C 1
ATOM 850 O O . ILE A 1 106 ? -12.177 -4.827 29.807 1.00 96.06 106 ILE A O 1
ATOM 854 N N . PHE A 1 107 ? -11.074 -2.946 29.267 1.00 96.62 107 PHE A N 1
ATOM 855 C CA . PHE A 1 107 ? -10.934 -3.289 27.858 1.00 96.62 107 PHE A CA 1
ATOM 856 C C . PHE A 1 107 ? -10.161 -4.601 27.664 1.00 96.62 107 PHE A C 1
ATOM 858 O O . PHE A 1 107 ? -10.624 -5.470 26.930 1.00 96.62 107 PHE A O 1
ATOM 865 N N . ASP A 1 108 ? -9.019 -4.771 28.337 1.00 95.25 108 ASP A N 1
ATOM 866 C CA . ASP A 1 108 ? -8.184 -5.971 28.197 1.00 95.25 108 ASP A CA 1
ATOM 867 C C . ASP A 1 108 ? -8.911 -7.238 28.706 1.00 95.25 108 ASP A C 1
ATOM 869 O O . ASP A 1 108 ? -8.839 -8.296 28.073 1.00 95.25 108 ASP A O 1
ATOM 873 N N . LEU A 1 109 ? -9.689 -7.127 29.791 1.00 95.25 109 LEU A N 1
ATOM 874 C CA . LEU A 1 109 ? -10.562 -8.202 30.287 1.00 95.25 109 LEU A CA 1
ATOM 875 C C . LEU A 1 109 ? -11.619 -8.609 29.244 1.00 95.25 109 LEU A C 1
ATOM 877 O O . LEU A 1 109 ? -11.785 -9.791 28.924 1.00 95.25 109 LEU A O 1
ATOM 881 N N . LEU A 1 110 ? -12.328 -7.624 28.692 1.00 95.56 110 LEU A N 1
ATOM 882 C CA . LEU A 1 110 ? -13.378 -7.852 27.701 1.00 95.56 110 LEU A CA 1
ATOM 883 C C . LEU A 1 110 ? -12.826 -8.391 26.382 1.00 95.56 110 LEU A C 1
ATOM 885 O O . LEU A 1 110 ? -13.465 -9.230 25.751 1.00 95.56 110 LEU A O 1
ATOM 889 N N . LEU A 1 111 ? -11.637 -7.951 25.974 1.00 95.06 111 LEU A N 1
ATOM 890 C CA . LEU A 1 111 ? -10.986 -8.426 24.760 1.00 95.06 111 LEU A CA 1
ATOM 891 C C . LEU A 1 111 ? -10.620 -9.911 24.877 1.00 95.06 111 LEU A C 1
ATOM 893 O O . LEU A 1 111 ? -10.850 -10.675 23.942 1.00 95.06 111 LEU A O 1
ATOM 897 N N . ASN A 1 112 ? -10.123 -10.342 26.040 1.00 94.25 112 ASN A N 1
ATOM 898 C CA . ASN A 1 112 ? -9.883 -11.762 26.299 1.00 94.25 112 ASN A CA 1
ATOM 899 C C . ASN A 1 112 ? -11.180 -12.574 26.304 1.00 94.25 112 ASN A C 1
ATOM 901 O O . ASN A 1 112 ? -11.204 -13.667 25.751 1.00 94.25 112 ASN A O 1
ATOM 905 N N . THR A 1 113 ? -12.266 -12.011 26.837 1.00 92.25 113 THR A N 1
ATOM 906 C CA . THR A 1 113 ? -13.586 -12.659 26.783 1.00 92.25 113 THR A CA 1
ATOM 907 C C . THR A 1 113 ? -14.067 -12.815 25.337 1.00 92.25 113 THR A C 1
ATOM 909 O O . THR A 1 113 ? -14.563 -13.868 24.954 1.00 92.25 113 THR A O 1
ATOM 912 N N . LEU A 1 114 ? -13.881 -11.792 24.497 1.00 93.31 114 LEU A N 1
ATOM 913 C CA . LEU A 1 114 ? -14.296 -11.817 23.093 1.00 93.31 114 LEU A CA 1
ATOM 914 C C . LEU A 1 114 ? -13.605 -12.923 22.279 1.00 93.31 114 LEU A C 1
ATOM 916 O O . LEU A 1 114 ? -14.247 -13.504 21.407 1.00 93.31 114 LEU A O 1
ATOM 920 N N . LYS A 1 115 ? -12.336 -13.242 22.581 1.00 90.94 115 LYS A N 1
ATOM 921 C CA . LYS A 1 115 ? -11.583 -14.334 21.924 1.00 90.94 115 LYS A CA 1
ATOM 922 C C . LYS A 1 115 ? -12.262 -15.690 22.053 1.00 90.94 115 LYS A C 1
ATOM 924 O O . LYS A 1 115 ? -12.117 -16.530 21.172 1.00 90.94 115 LYS A O 1
ATOM 929 N N . GLU A 1 116 ? -12.947 -15.914 23.167 1.00 89.75 116 GLU A N 1
ATOM 930 C CA . GLU A 1 116 ? -13.589 -17.189 23.484 1.00 89.75 116 GLU A CA 1
ATOM 931 C C . GLU A 1 116 ? -15.010 -17.289 22.902 1.00 89.75 116 GLU A C 1
ATOM 933 O O . GLU A 1 116 ? -15.608 -18.365 22.909 1.00 89.75 116 GLU A O 1
ATOM 938 N N . LEU A 1 117 ? -15.555 -16.182 22.382 1.00 88.69 117 LEU A N 1
ATOM 939 C CA . LEU A 1 117 ? -16.914 -16.092 21.850 1.00 88.69 117 LEU A CA 1
ATOM 940 C C . LEU A 1 117 ? -16.945 -16.222 20.324 1.00 88.69 117 LEU A C 1
ATOM 942 O O . LEU A 1 117 ? -16.019 -15.812 19.626 1.00 88.69 117 LEU A O 1
ATOM 946 N N . ASP A 1 118 ? -18.067 -16.713 19.791 1.00 85.75 118 ASP A N 1
ATOM 947 C CA . ASP A 1 118 ? -18.327 -16.689 18.348 1.00 85.75 118 ASP A CA 1
ATOM 948 C C . ASP A 1 118 ? -18.609 -15.253 17.877 1.00 85.75 118 ASP A C 1
ATOM 950 O O . ASP A 1 118 ? -19.657 -14.665 18.160 1.00 85.75 118 ASP A O 1
ATOM 954 N N . HIS A 1 119 ? -17.643 -14.687 17.155 1.00 82.69 119 HIS A N 1
ATOM 955 C CA . HIS A 1 119 ? -17.657 -13.323 16.631 1.00 82.69 119 HIS A CA 1
ATOM 956 C C . HIS A 1 119 ? -17.734 -13.272 15.093 1.00 82.69 119 HIS A C 1
ATOM 958 O O . HIS A 1 119 ? -17.532 -12.205 14.505 1.00 82.69 119 HIS A O 1
ATOM 964 N N . GLY A 1 120 ? -18.087 -14.384 14.429 1.00 77.25 120 GLY A N 1
ATOM 965 C CA . GLY A 1 120 ? -18.058 -14.519 12.964 1.00 77.25 120 GLY A CA 1
ATOM 966 C C . GLY A 1 120 ? -18.869 -13.467 12.191 1.00 77.25 120 GLY A C 1
ATOM 967 O O . GLY A 1 120 ? -18.511 -13.085 11.085 1.00 77.25 120 GLY A O 1
ATOM 968 N N . ARG A 1 121 ? -19.936 -12.919 12.789 1.00 79.44 121 ARG A N 1
ATOM 969 C CA . ARG A 1 121 ? -20.819 -11.918 12.149 1.00 79.44 121 ARG A CA 1
ATOM 970 C C . ARG A 1 121 ? -20.509 -10.461 12.511 1.00 79.44 121 ARG A C 1
ATOM 972 O O . ARG A 1 121 ? -21.306 -9.577 12.203 1.00 79.44 121 ARG A O 1
ATOM 979 N N . MET A 1 122 ? -19.394 -10.199 13.195 1.00 80.88 122 MET A N 1
ATOM 980 C CA . MET A 1 122 ? -19.084 -8.883 13.777 1.00 80.88 122 MET A CA 1
ATOM 981 C C . MET A 1 122 ? -17.894 -8.176 13.114 1.00 80.88 122 MET A C 1
ATOM 983 O O . MET A 1 122 ? -17.418 -7.179 13.655 1.00 80.88 122 MET A O 1
ATOM 987 N N . SER A 1 123 ? -17.427 -8.631 11.944 1.00 77.81 123 SER A N 1
ATOM 988 C CA . SER A 1 123 ? -16.219 -8.114 11.271 1.00 77.81 123 SER A CA 1
ATOM 989 C C . SER A 1 123 ? -16.165 -6.579 11.203 1.00 77.81 123 SER A C 1
ATOM 991 O O . SER A 1 123 ? -15.216 -5.965 11.686 1.00 77.81 123 SER A O 1
ATOM 993 N N . ASN A 1 124 ? -17.226 -5.925 10.723 1.00 81.44 124 ASN A N 1
ATOM 994 C CA . ASN A 1 124 ? -17.287 -4.461 10.630 1.00 81.44 124 ASN A CA 1
ATOM 995 C C . ASN A 1 124 ? -17.134 -3.759 11.990 1.00 81.44 124 ASN A C 1
ATOM 997 O O . ASN A 1 124 ? -16.495 -2.710 12.088 1.00 81.44 124 ASN A O 1
ATOM 1001 N N . ASN A 1 125 ? -17.717 -4.320 13.049 1.00 87.31 125 ASN A N 1
ATOM 1002 C CA . ASN A 1 125 ? -17.641 -3.740 14.385 1.00 87.31 125 ASN A CA 1
ATOM 1003 C C . ASN A 1 125 ? -16.232 -3.899 14.966 1.00 87.31 125 ASN A C 1
ATOM 1005 O O . ASN A 1 125 ? -15.713 -2.950 15.551 1.00 87.31 125 ASN A O 1
ATOM 1009 N N . LEU A 1 126 ? -15.600 -5.058 14.752 1.00 87.69 126 LEU A N 1
ATOM 1010 C CA . LEU A 1 126 ? -14.215 -5.320 15.155 1.00 87.69 126 LEU A CA 1
ATOM 1011 C C . LEU A 1 126 ? -13.245 -4.356 14.465 1.00 87.69 126 LEU A C 1
ATOM 1013 O O . LEU A 1 126 ? -12.379 -3.777 15.121 1.00 87.69 126 LEU A O 1
ATOM 1017 N N . PHE A 1 127 ? -13.450 -4.101 13.169 1.00 84.12 127 PHE A N 1
ATOM 1018 C CA . PHE A 1 127 ? -12.675 -3.110 12.427 1.00 84.12 127 PHE A CA 1
ATOM 1019 C C . PHE A 1 127 ? -12.827 -1.697 13.013 1.00 84.12 127 PHE A C 1
ATOM 1021 O O . PHE A 1 127 ? -11.841 -0.991 13.228 1.00 84.12 127 PHE A O 1
ATOM 1028 N N . ASN A 1 128 ? -14.063 -1.276 13.298 1.00 87.00 128 ASN A N 1
ATOM 1029 C CA . ASN A 1 128 ? -14.326 0.047 13.865 1.00 87.00 128 ASN A CA 1
ATOM 1030 C C . ASN A 1 128 ? -13.695 0.214 15.252 1.00 87.00 128 ASN A C 1
ATOM 1032 O O . ASN A 1 128 ? -13.115 1.264 15.528 1.00 87.00 128 ASN A O 1
ATOM 1036 N N . LEU A 1 129 ? -13.758 -0.815 16.104 1.00 90.94 129 LEU A N 1
ATOM 1037 C CA . LEU A 1 129 ? -13.066 -0.815 17.393 1.00 90.94 129 LEU A CA 1
ATOM 1038 C C . LEU A 1 129 ? -11.551 -0.694 17.204 1.00 90.94 129 LEU A C 1
ATOM 1040 O O . LEU A 1 129 ? -10.923 0.125 17.871 1.00 90.94 129 LEU A O 1
ATOM 1044 N N . ALA A 1 130 ? -10.967 -1.432 16.255 1.00 87.31 130 ALA A N 1
ATOM 1045 C CA . ALA A 1 130 ? -9.539 -1.346 15.966 1.00 87.31 130 ALA A CA 1
ATOM 1046 C C . ALA A 1 130 ? -9.118 0.064 15.529 1.00 87.31 130 ALA A C 1
ATOM 1048 O O . ALA A 1 130 ? -8.104 0.576 16.002 1.00 87.31 130 ALA A O 1
ATOM 1049 N N . LEU A 1 131 ? -9.917 0.725 14.685 1.00 83.94 131 LEU A N 1
ATOM 1050 C CA . LEU A 1 131 ? -9.674 2.111 14.282 1.00 83.94 131 LEU A CA 1
ATOM 1051 C C . LEU A 1 131 ? -9.679 3.054 15.493 1.00 83.94 131 LEU A C 1
ATOM 1053 O O . LEU A 1 131 ? -8.782 3.882 15.641 1.00 83.94 131 LEU A O 1
ATOM 1057 N N . GLN A 1 132 ? -10.652 2.904 16.393 1.00 88.38 132 GLN A N 1
ATOM 1058 C CA . GLN A 1 132 ? -10.702 3.715 17.606 1.00 88.38 132 GLN A CA 1
ATOM 1059 C C . GLN A 1 132 ? -9.533 3.418 18.562 1.00 88.38 132 GLN A C 1
ATOM 1061 O O . GLN A 1 132 ? -9.002 4.344 19.176 1.00 88.38 132 GLN A O 1
ATOM 1066 N N . CYS A 1 133 ? -9.085 2.162 18.653 1.00 89.19 133 CYS A N 1
ATOM 1067 C CA . CYS A 1 133 ? -7.876 1.798 19.390 1.00 89.19 133 CYS A CA 1
ATOM 1068 C C . CYS A 1 133 ? -6.641 2.513 18.828 1.00 89.19 133 CYS A C 1
ATOM 1070 O O . CYS A 1 133 ? -5.840 3.022 19.605 1.00 89.19 133 CYS A O 1
ATOM 1072 N N . VAL A 1 134 ? -6.504 2.628 17.501 1.00 83.88 134 VAL A N 1
ATOM 1073 C CA . VAL A 1 134 ? -5.409 3.402 16.890 1.00 83.88 134 VAL A CA 1
ATOM 1074 C C . VAL A 1 134 ? -5.482 4.881 17.286 1.00 83.88 134 VAL A C 1
ATOM 1076 O O . VAL A 1 134 ? -4.442 5.466 17.579 1.00 83.88 134 VAL A O 1
ATOM 1079 N N . THR A 1 135 ? -6.677 5.482 17.367 1.00 83.94 135 THR A N 1
ATOM 1080 C CA . THR A 1 135 ? -6.854 6.871 17.850 1.00 83.94 135 THR A CA 1
ATOM 1081 C C . THR A 1 135 ? -6.370 7.067 19.284 1.00 83.94 135 THR A C 1
ATOM 1083 O O . THR A 1 135 ? -5.877 8.138 19.622 1.00 83.94 135 THR A O 1
ATOM 1086 N N . ASN A 1 136 ? -6.523 6.043 20.122 1.00 85.75 136 ASN A N 1
ATOM 1087 C CA . ASN A 1 136 ? -6.154 6.067 21.535 1.00 85.75 136 ASN A CA 1
ATOM 1088 C C . ASN A 1 136 ? -4.749 5.502 21.816 1.00 85.75 136 ASN A C 1
ATOM 1090 O O . ASN A 1 136 ? -4.433 5.264 22.977 1.00 85.75 136 ASN A O 1
ATOM 1094 N N . GLU A 1 137 ? -3.923 5.263 20.790 1.00 85.12 137 GLU A N 1
ATOM 1095 C C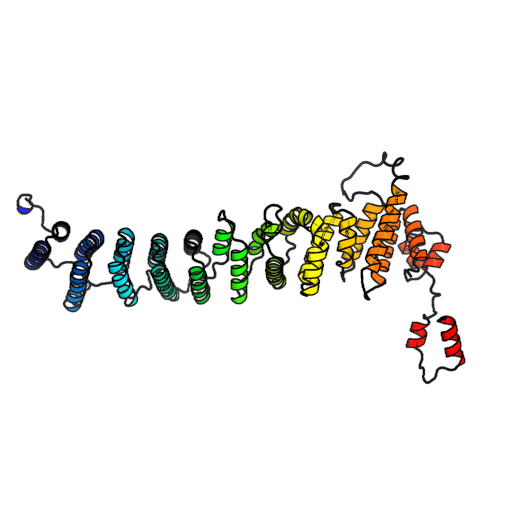A . GLU A 1 137 ? -2.575 4.671 20.921 1.00 85.12 137 GLU A CA 1
ATOM 1096 C C . GLU A 1 137 ? -2.575 3.233 21.498 1.00 85.12 137 GLU A C 1
ATOM 1098 O O . GLU A 1 137 ? -1.587 2.723 22.021 1.00 85.12 137 GLU A O 1
ATOM 1103 N N . TRP A 1 138 ? -3.698 2.518 21.381 1.00 88.06 138 TRP A N 1
ATOM 1104 C CA . TRP A 1 138 ? -3.894 1.140 21.855 1.00 88.06 138 TRP A CA 1
ATOM 1105 C C . TRP A 1 138 ? -3.516 0.120 20.774 1.00 88.06 138 TRP A C 1
ATOM 1107 O O . TRP A 1 138 ? -4.332 -0.690 20.327 1.00 88.06 138 TRP A O 1
ATOM 1117 N N . HIS A 1 139 ? -2.271 0.188 20.309 1.00 82.00 139 HIS A N 1
ATOM 1118 C CA . HIS A 1 139 ? -1.835 -0.469 19.074 1.00 82.00 139 HIS A CA 1
ATOM 1119 C C . HIS A 1 139 ? -1.903 -2.001 19.101 1.00 82.00 139 HIS A C 1
ATOM 1121 O O . HIS A 1 139 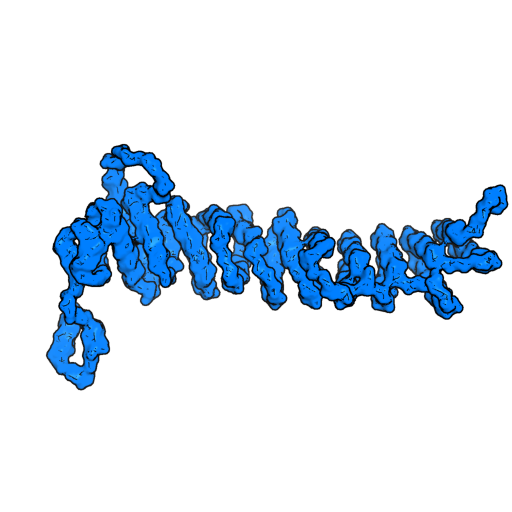? -2.369 -2.601 18.133 1.00 82.00 139 HIS A O 1
ATOM 1127 N N . GLU A 1 140 ? -1.482 -2.642 20.195 1.00 83.62 140 GLU A N 1
ATOM 1128 C CA . GLU A 1 140 ? -1.524 -4.109 20.316 1.00 83.62 140 GLU A CA 1
ATOM 1129 C C . GLU A 1 140 ? -2.961 -4.638 20.245 1.00 83.62 140 GLU A C 1
ATOM 1131 O O . GLU A 1 140 ? -3.248 -5.592 19.524 1.00 83.62 140 GLU A O 1
ATOM 1136 N N . SER A 1 141 ? -3.887 -3.942 20.905 1.00 89.12 141 SER A N 1
ATOM 1137 C CA . SER A 1 141 ? -5.316 -4.253 20.864 1.00 89.12 141 SER A CA 1
ATOM 1138 C C . SER A 1 141 ? -5.920 -4.063 19.479 1.00 89.12 141 SER A C 1
ATOM 1140 O O . SER A 1 141 ? -6.729 -4.880 19.048 1.00 89.12 141 SER A O 1
ATOM 1142 N N . ALA A 1 142 ? -5.519 -3.005 18.765 1.00 85.38 142 ALA A N 1
ATOM 1143 C CA . ALA A 1 142 ? -5.960 -2.780 17.392 1.00 85.38 142 ALA A CA 1
ATOM 1144 C C . ALA A 1 142 ? -5.540 -3.941 16.477 1.00 85.38 142 ALA A C 1
ATOM 1146 O O . ALA A 1 142 ? -6.351 -4.423 15.687 1.00 85.38 142 ALA A O 1
ATOM 1147 N N . ILE A 1 143 ? -4.303 -4.434 16.624 1.00 79.19 143 ILE A N 1
ATOM 1148 C CA . ILE A 1 143 ? -3.817 -5.600 15.872 1.00 79.19 143 ILE A CA 1
ATOM 1149 C C . ILE A 1 143 ? -4.656 -6.830 16.200 1.00 79.19 143 ILE A C 1
ATOM 1151 O O . ILE A 1 143 ? -5.029 -7.586 15.305 1.00 79.19 143 ILE A O 1
ATOM 1155 N N . GLU A 1 144 ? -4.927 -7.053 17.480 1.00 85.62 144 GLU A N 1
ATOM 1156 C CA . GLU A 1 144 ? -5.662 -8.226 17.929 1.00 85.62 144 GLU A CA 1
ATOM 1157 C C . GLU A 1 144 ? -7.098 -8.253 17.394 1.00 85.62 144 GLU A C 1
ATOM 1159 O O . GLU A 1 144 ? -7.536 -9.265 16.851 1.00 85.62 144 GLU A O 1
ATOM 1164 N N . LEU A 1 145 ? -7.791 -7.113 17.435 1.00 87.56 145 LEU A N 1
ATOM 1165 C CA . LEU A 1 145 ? -9.131 -6.959 16.867 1.00 87.56 145 LEU A CA 1
ATOM 1166 C C . LEU A 1 145 ? -9.153 -7.183 15.350 1.00 87.56 145 LEU A C 1
ATOM 1168 O O . LEU A 1 145 ? -10.091 -7.783 14.830 1.00 87.56 145 LEU A O 1
ATOM 1172 N N . LEU A 1 146 ? -8.114 -6.747 14.634 1.00 79.00 146 LEU A N 1
ATOM 1173 C CA . LEU A 1 146 ? -8.006 -6.961 13.188 1.00 79.00 146 LEU A CA 1
ATOM 1174 C C . LEU A 1 146 ? -7.687 -8.419 12.832 1.00 79.00 146 LEU A C 1
ATOM 1176 O O . LEU A 1 146 ? -8.144 -8.905 11.798 1.00 79.00 146 LEU A O 1
ATOM 1180 N N . LYS A 1 147 ? -6.976 -9.150 13.699 1.00 78.88 147 LYS A N 1
ATOM 1181 C CA . LYS A 1 147 ? -6.826 -10.610 13.568 1.00 78.88 147 LYS A CA 1
ATOM 1182 C C . LYS A 1 147 ? -8.171 -11.324 13.718 1.00 78.88 147 LYS A C 1
ATOM 1184 O O . LYS A 1 147 ? -8.525 -12.108 12.844 1.00 78.88 147 LYS A O 1
ATOM 1189 N N . MET A 1 148 ? -8.949 -10.984 14.747 1.00 82.75 148 MET A N 1
ATOM 1190 C CA . MET A 1 148 ? -10.290 -11.552 14.960 1.00 82.75 148 MET A CA 1
ATOM 1191 C C . MET A 1 148 ? -11.243 -11.232 13.797 1.00 82.75 148 MET A C 1
ATOM 1193 O O . MET A 1 148 ? -11.945 -12.102 13.292 1.00 82.75 148 MET A O 1
ATOM 1197 N N . GLN A 1 149 ? -11.233 -9.984 13.315 1.00 80.19 149 GLN A N 1
ATOM 1198 C CA . GLN A 1 149 ? -12.012 -9.560 12.145 1.00 80.19 149 GLN A CA 1
ATOM 1199 C C . GLN A 1 149 ? -11.682 -10.402 10.910 1.00 80.19 149 GLN A C 1
ATOM 1201 O O . GLN A 1 149 ? -12.572 -10.852 10.195 1.00 80.19 149 GLN A O 1
ATOM 1206 N N . SER A 1 150 ? -10.392 -10.617 10.678 1.00 73.69 150 SER A N 1
ATOM 1207 C CA . SER A 1 150 ? -9.879 -11.414 9.576 1.00 73.69 150 SER A CA 1
ATOM 1208 C C . SER A 1 150 ? -10.345 -12.873 9.664 1.00 73.69 150 SER A C 1
ATOM 1210 O O . SER A 1 150 ? -10.786 -13.438 8.664 1.00 73.69 150 SER A O 1
ATOM 1212 N N . GLU A 1 151 ? -10.289 -13.503 10.838 1.00 73.56 151 GLU A N 1
ATOM 1213 C CA . GLU A 1 151 ? -10.785 -14.871 11.066 1.00 73.56 151 GLU A CA 1
ATOM 1214 C C . GLU A 1 151 ? -12.298 -14.999 10.824 1.00 73.56 151 GLU A C 1
ATOM 1216 O O . GLU A 1 151 ? -12.733 -15.951 10.169 1.00 73.56 151 GLU A O 1
ATOM 1221 N N . ALA A 1 152 ? -13.078 -14.005 11.250 1.00 69.19 152 ALA A N 1
ATOM 1222 C CA . ALA A 1 152 ? -14.520 -13.943 11.024 1.00 69.19 152 ALA A CA 1
ATOM 1223 C C . ALA A 1 152 ? -14.895 -13.881 9.527 1.00 69.19 152 ALA A C 1
ATOM 1225 O O . ALA A 1 152 ? -15.852 -14.521 9.099 1.00 69.19 152 ALA A O 1
ATOM 1226 N N . GLU A 1 153 ? -14.116 -13.165 8.710 1.00 65.19 153 GLU A N 1
ATOM 1227 C CA . GLU A 1 153 ? -14.387 -12.991 7.274 1.00 65.19 153 GLU A CA 1
ATOM 1228 C C . GLU A 1 153 ? -14.111 -14.235 6.419 1.00 65.19 153 GLU A C 1
ATOM 1230 O O . GLU A 1 153 ? -14.671 -14.352 5.332 1.00 65.19 153 GLU A O 1
ATOM 1235 N N . SER A 1 154 ? -13.312 -15.200 6.892 1.00 58.53 154 SER A N 1
ATOM 1236 C CA . SER A 1 154 ? -13.076 -16.457 6.149 1.00 58.53 154 SER A CA 1
ATOM 1237 C C . SER A 1 154 ? -14.335 -17.310 5.942 1.00 58.53 154 SER A C 1
ATOM 1239 O O . SER A 1 154 ? -14.279 -18.294 5.214 1.00 58.53 154 SER A O 1
ATOM 1241 N N . ILE A 1 155 ? -15.441 -16.975 6.608 1.00 53.84 155 ILE A N 1
ATOM 1242 C CA . ILE A 1 155 ? -16.682 -17.751 6.590 1.00 53.84 155 ILE A CA 1
ATOM 1243 C C . ILE A 1 155 ? -17.624 -17.285 5.458 1.00 53.84 155 ILE A C 1
ATOM 1245 O O . ILE A 1 155 ? -18.411 -18.088 4.961 1.00 53.84 155 ILE A O 1
ATOM 1249 N N . ASP A 1 156 ? -17.505 -16.034 4.991 1.00 52.09 156 ASP A N 1
ATOM 1250 C CA . ASP A 1 156 ? -18.393 -15.424 3.987 1.00 52.09 156 ASP A CA 1
ATOM 1251 C C . ASP A 1 156 ? -17.671 -15.258 2.625 1.00 52.09 156 ASP A C 1
ATOM 1253 O O . ASP A 1 156 ? -17.252 -14.169 2.234 1.00 52.09 156 ASP A O 1
ATOM 1257 N N . GLU A 1 157 ? -17.502 -16.358 1.880 1.00 49.16 157 GLU A N 1
ATOM 1258 C CA . GLU A 1 157 ? -16.662 -16.451 0.662 1.00 49.16 157 GLU A CA 1
ATOM 1259 C C . GLU A 1 157 ? -17.153 -15.708 -0.612 1.00 49.16 157 GLU A C 1
ATOM 1261 O O . GLU A 1 157 ? -16.491 -15.788 -1.646 1.00 49.16 157 GLU A O 1
ATOM 1266 N N . GLU A 1 158 ? -18.263 -14.961 -0.626 1.00 46.34 158 GLU A N 1
ATOM 1267 C CA . GLU A 1 158 ? -18.867 -14.538 -1.913 1.00 46.34 158 GLU A CA 1
ATOM 1268 C C . GLU A 1 158 ? -18.529 -13.130 -2.438 1.00 46.34 158 GLU A C 1
ATOM 1270 O O . GLU A 1 158 ? -18.840 -12.827 -3.593 1.00 46.34 158 GLU A O 1
ATOM 1275 N N . ILE A 1 159 ? -17.867 -12.252 -1.676 1.00 45.47 159 ILE A N 1
ATOM 1276 C CA . ILE A 1 159 ? -17.642 -10.866 -2.128 1.00 45.47 159 ILE A CA 1
ATOM 1277 C C . ILE A 1 159 ? -16.157 -10.593 -2.339 1.00 45.47 159 ILE A C 1
ATOM 1279 O O . ILE A 1 159 ? -15.359 -10.583 -1.407 1.00 45.47 159 ILE A O 1
ATOM 1283 N N . SER A 1 160 ? -15.795 -10.309 -3.596 1.00 40.34 160 SER A N 1
ATOM 1284 C CA . SER A 1 160 ? -14.454 -9.859 -3.964 1.00 40.34 160 SER A CA 1
ATOM 1285 C C . SER A 1 160 ? -14.018 -8.695 -3.059 1.00 40.34 160 SER A C 1
ATOM 1287 O O . SER A 1 160 ? -14.664 -7.641 -3.055 1.00 40.34 160 SER A O 1
ATOM 1289 N N . PRO A 1 161 ? -12.896 -8.824 -2.337 1.00 44.91 161 PRO A N 1
ATOM 1290 C CA . PRO A 1 161 ? -12.522 -7.879 -1.287 1.00 44.91 161 PRO A CA 1
ATOM 1291 C C . PRO A 1 161 ? -12.168 -6.468 -1.766 1.00 44.91 161 PRO A C 1
ATOM 1293 O O . PRO A 1 161 ? -12.025 -5.535 -0.975 1.00 44.91 161 PRO A O 1
ATOM 1296 N N . TYR A 1 162 ? -12.022 -6.300 -3.078 1.00 46.22 162 TYR A N 1
ATOM 1297 C CA . TYR A 1 162 ? -11.641 -5.043 -3.708 1.00 46.22 162 TYR A CA 1
ATOM 1298 C C . TYR A 1 162 ? -12.845 -4.209 -4.167 1.00 46.22 162 TYR A C 1
ATOM 1300 O O . TYR A 1 162 ? -12.660 -3.105 -4.682 1.00 46.22 162 TYR A O 1
ATOM 1308 N N . GLN A 1 163 ? -14.073 -4.706 -3.988 1.00 37.81 163 GLN A N 1
ATOM 1309 C CA . GLN A 1 163 ? -15.300 -4.031 -4.407 1.00 37.81 163 GLN A CA 1
ATOM 1310 C C . GLN A 1 163 ? -16.284 -3.926 -3.239 1.00 37.81 163 GLN A C 1
ATOM 1312 O O . GLN A 1 163 ? -17.297 -4.610 -3.187 1.00 37.81 163 GLN A O 1
ATOM 1317 N N . GLY A 1 164 ? -15.994 -3.042 -2.281 1.00 47.16 164 GLY A N 1
ATOM 1318 C CA . GLY A 1 164 ? -16.916 -2.798 -1.177 1.00 47.16 164 GLY A CA 1
ATOM 1319 C C . GLY A 1 164 ? -16.535 -1.648 -0.253 1.00 47.16 164 GLY A C 1
ATOM 1320 O O . GLY A 1 164 ? -15.488 -1.009 -0.393 1.00 47.16 164 GLY A O 1
ATOM 1321 N N . ILE A 1 165 ? -17.416 -1.425 0.725 1.00 43.16 165 ILE A N 1
ATOM 1322 C CA . ILE A 1 165 ? -17.294 -0.491 1.857 1.00 43.16 165 ILE A CA 1
ATOM 1323 C C . ILE A 1 165 ? -15.928 -0.651 2.575 1.00 43.16 165 ILE A C 1
ATOM 1325 O O . ILE A 1 165 ? -15.348 0.333 3.038 1.00 43.16 165 ILE A O 1
ATOM 1329 N N . ASN A 1 166 ? -15.343 -1.852 2.525 1.00 53.81 166 ASN A N 1
ATOM 1330 C CA . ASN A 1 166 ? -14.086 -2.226 3.177 1.00 53.81 166 ASN A CA 1
ATOM 1331 C C . ASN A 1 166 ? -12.841 -1.534 2.597 1.00 53.81 166 ASN A C 1
ATOM 1333 O O . ASN A 1 166 ? -11.938 -1.174 3.347 1.00 53.81 166 ASN A O 1
ATOM 1337 N N . GLY A 1 167 ? -12.792 -1.227 1.295 1.00 58.62 167 GLY A N 1
ATOM 1338 C CA . GLY A 1 167 ? -11.645 -0.508 0.716 1.00 58.62 167 GLY A CA 1
ATOM 1339 C C . GLY A 1 167 ? -11.470 0.908 1.287 1.00 58.62 167 GLY A C 1
ATOM 1340 O O . GLY A 1 167 ? -10.349 1.394 1.436 1.00 58.62 167 GLY A O 1
ATOM 1341 N N . ARG A 1 168 ? -12.575 1.571 1.660 1.00 63.97 168 ARG A N 1
ATOM 1342 C CA . ARG A 1 168 ? -12.548 2.905 2.289 1.00 63.97 168 ARG A CA 1
ATOM 1343 C C . ARG A 1 168 ? -12.119 2.840 3.751 1.00 63.97 168 ARG A C 1
ATOM 1345 O O . ARG A 1 168 ? -11.359 3.702 4.185 1.00 63.97 168 ARG A O 1
ATOM 1352 N N . HIS A 1 169 ? -12.578 1.821 4.471 1.00 69.62 169 HIS A N 1
ATOM 1353 C CA . HIS A 1 169 ? -12.176 1.540 5.846 1.00 69.62 169 HIS A CA 1
ATOM 1354 C C . HIS A 1 169 ? -10.655 1.391 5.958 1.00 69.62 169 HIS A C 1
ATOM 1356 O O . HIS A 1 169 ? -10.024 2.082 6.756 1.00 69.62 169 HIS A O 1
ATOM 1362 N N . TRP A 1 170 ? -10.044 0.612 5.063 1.00 70.50 170 TRP A N 1
ATOM 1363 C CA . TRP A 1 170 ? -8.592 0.442 5.034 1.00 70.50 170 TRP A CA 1
ATOM 1364 C C . TRP A 1 170 ? -7.827 1.730 4.713 1.00 70.50 170 TRP A C 1
ATOM 1366 O O . TRP A 1 170 ? -6.813 2.004 5.346 1.00 70.50 170 TRP A O 1
ATOM 1376 N N . ILE A 1 171 ? -8.311 2.565 3.787 1.00 71.56 171 ILE A N 1
ATOM 1377 C CA . ILE A 1 171 ? -7.675 3.866 3.499 1.00 71.56 171 ILE A CA 1
ATOM 1378 C C . ILE A 1 171 ? -7.663 4.764 4.744 1.00 71.56 171 ILE A C 1
ATOM 1380 O O . ILE A 1 171 ? -6.648 5.399 5.030 1.00 71.56 171 ILE A O 1
ATOM 1384 N N . LEU A 1 172 ? -8.781 4.826 5.476 1.00 71.25 172 LEU A N 1
ATOM 1385 C CA . LEU A 1 172 ? -8.880 5.606 6.714 1.00 71.25 172 LEU A CA 1
ATOM 1386 C C . LEU A 1 172 ? -7.919 5.075 7.780 1.00 71.25 172 LEU A C 1
ATOM 1388 O O . LEU A 1 172 ? -7.195 5.854 8.394 1.00 71.25 172 LEU A O 1
ATOM 1392 N N . PHE A 1 173 ? -7.861 3.756 7.928 1.00 75.62 173 PHE A N 1
ATOM 1393 C CA . PHE A 1 173 ? -6.970 3.089 8.865 1.00 75.62 173 PHE A CA 1
ATOM 1394 C C . PHE A 1 173 ? -5.489 3.363 8.579 1.00 75.62 173 PHE A C 1
ATOM 1396 O O . PHE A 1 173 ? -4.749 3.780 9.468 1.00 75.62 173 PHE A O 1
ATOM 1403 N N . PHE A 1 174 ? -5.054 3.221 7.323 1.00 75.88 174 PHE A N 1
ATOM 1404 C CA . PHE A 1 174 ? -3.667 3.500 6.945 1.00 75.88 174 PHE A CA 1
ATOM 1405 C C . PHE A 1 174 ? -3.286 4.964 7.093 1.00 75.88 174 PHE A C 1
ATOM 1407 O O . PHE A 1 174 ? -2.162 5.252 7.496 1.00 75.88 174 PHE A O 1
ATOM 1414 N N . ARG A 1 175 ? -4.208 5.891 6.807 1.00 76.50 175 ARG A N 1
ATOM 1415 C CA . ARG A 1 175 ? -3.977 7.314 7.079 1.00 76.50 175 ARG A CA 1
ATOM 1416 C C . ARG A 1 175 ? -3.636 7.525 8.550 1.00 76.50 175 ARG A C 1
ATOM 1418 O O . ARG A 1 175 ? -2.636 8.159 8.855 1.00 76.50 175 ARG A O 1
ATOM 1425 N N . GLN A 1 176 ? -4.404 6.900 9.432 1.00 77.75 176 GLN A N 1
ATOM 1426 C CA . GLN A 1 176 ? -4.214 7.044 10.864 1.00 77.75 176 GLN A CA 1
ATOM 1427 C C . GLN A 1 176 ? -2.913 6.408 11.378 1.00 77.75 176 GLN A C 1
ATOM 1429 O O . GLN A 1 176 ? -2.261 6.963 12.257 1.00 77.75 176 GLN A O 1
ATOM 1434 N N . LEU A 1 177 ? -2.484 5.281 10.798 1.00 75.62 177 LEU A N 1
ATOM 1435 C CA . LEU A 1 177 ? -1.175 4.692 11.104 1.00 75.62 177 LEU A CA 1
ATOM 1436 C C . LEU A 1 177 ? -0.006 5.576 10.656 1.00 75.62 177 LEU A C 1
ATOM 1438 O O . LEU A 1 177 ? 0.974 5.707 11.388 1.00 75.62 177 LEU A O 1
ATOM 1442 N N . VAL A 1 178 ? -0.102 6.180 9.467 1.00 73.94 178 VAL A N 1
ATOM 1443 C CA . VAL A 1 178 ? 0.931 7.091 8.952 1.00 73.94 178 VAL A CA 1
ATOM 1444 C C . VAL A 1 178 ? 1.026 8.347 9.819 1.00 73.94 178 VAL A C 1
ATOM 1446 O O . VAL A 1 178 ? 2.136 8.773 10.141 1.00 73.94 178 VAL A O 1
ATOM 1449 N N . ASP A 1 179 ? -0.113 8.889 10.254 1.00 73.62 179 ASP A N 1
ATOM 1450 C CA . ASP A 1 179 ? -0.164 10.033 11.171 1.00 73.62 179 ASP A CA 1
ATOM 1451 C C . ASP A 1 179 ? 0.482 9.700 12.534 1.00 73.62 179 ASP A C 1
ATOM 1453 O O . ASP A 1 179 ? 1.196 10.533 13.097 1.00 73.62 179 ASP A O 1
ATOM 1457 N N . ASN A 1 180 ? 0.326 8.457 13.010 1.00 69.44 180 ASN A N 1
ATOM 1458 C CA . ASN A 1 180 ? 0.879 7.970 14.279 1.00 69.44 180 ASN A CA 1
ATOM 1459 C C . ASN A 1 180 ? 2.342 7.466 14.206 1.00 69.44 180 ASN A C 1
ATOM 1461 O O . ASN A 1 180 ? 2.909 7.119 15.235 1.00 69.44 180 ASN A O 1
ATOM 1465 N N . LYS A 1 181 ? 2.988 7.470 13.027 1.00 66.56 181 LYS A N 1
ATOM 1466 C CA . LYS A 1 181 ? 4.438 7.225 12.815 1.00 66.56 181 LYS A CA 1
ATOM 1467 C C . LYS A 1 181 ? 5.023 5.884 13.306 1.00 66.56 181 LYS A C 1
ATOM 1469 O O . LYS A 1 181 ? 6.220 5.820 13.574 1.00 66.56 181 LYS A O 1
ATOM 1474 N N . GLU A 1 182 ? 4.253 4.798 13.337 1.00 64.69 182 GLU A N 1
ATOM 1475 C CA . GLU A 1 182 ? 4.742 3.482 13.793 1.00 64.69 182 GLU A CA 1
ATOM 1476 C C . GLU A 1 182 ? 4.939 2.479 12.630 1.00 64.69 182 GLU A C 1
ATOM 1478 O O . GLU A 1 182 ? 3.996 1.789 12.225 1.00 64.69 182 GLU A O 1
ATOM 1483 N N . PRO A 1 183 ? 6.158 2.354 12.061 1.00 62.34 183 PRO A N 1
ATOM 1484 C CA . PRO A 1 183 ? 6.412 1.530 10.874 1.00 62.34 183 PRO A CA 1
ATOM 1485 C C . PRO A 1 183 ? 6.287 0.020 11.129 1.00 62.34 183 PRO A C 1
ATOM 1487 O O . PRO A 1 183 ? 5.915 -0.719 10.221 1.00 62.34 183 PRO A O 1
ATOM 1490 N N . HIS A 1 184 ? 6.532 -0.452 12.356 1.00 66.31 184 HIS A N 1
ATOM 1491 C CA . HIS A 1 184 ? 6.452 -1.880 12.699 1.00 66.31 184 HIS A CA 1
ATOM 1492 C C . HIS A 1 184 ? 5.023 -2.440 12.583 1.00 66.31 184 HIS A C 1
ATOM 1494 O O . HIS A 1 184 ? 4.821 -3.587 12.180 1.00 66.31 184 HIS A O 1
ATOM 1500 N N . LEU A 1 185 ? 4.011 -1.620 12.890 1.00 67.50 185 LEU A N 1
ATOM 1501 C CA . LEU A 1 185 ? 2.606 -2.012 12.768 1.00 67.50 185 LEU A CA 1
ATOM 1502 C C . LEU A 1 185 ? 2.232 -2.280 11.307 1.00 67.50 185 LEU A C 1
ATOM 1504 O O . LEU A 1 185 ? 1.520 -3.239 11.018 1.00 67.50 185 LEU A O 1
ATOM 1508 N N . MET A 1 186 ? 2.761 -1.482 10.379 1.00 68.38 186 MET A N 1
ATOM 1509 C CA . MET A 1 186 ? 2.494 -1.627 8.947 1.00 68.38 186 MET A CA 1
ATOM 1510 C C . MET A 1 186 ? 2.955 -2.982 8.400 1.00 68.38 186 MET A C 1
ATOM 1512 O O . MET A 1 186 ? 2.241 -3.592 7.606 1.00 68.38 186 MET A O 1
ATOM 1516 N N . ASP A 1 187 ? 4.106 -3.486 8.851 1.00 65.25 187 ASP A N 1
ATOM 1517 C CA . ASP A 1 187 ? 4.625 -4.791 8.424 1.00 65.25 187 ASP A CA 1
ATOM 1518 C C . ASP A 1 187 ? 3.747 -5.952 8.903 1.00 65.25 187 ASP A C 1
ATOM 1520 O O . ASP A 1 187 ? 3.539 -6.928 8.175 1.00 65.25 187 ASP A O 1
ATOM 1524 N N . ILE A 1 188 ? 3.202 -5.847 10.118 1.00 64.38 188 ILE A N 1
ATOM 1525 C CA . ILE A 1 188 ? 2.246 -6.819 10.660 1.00 64.38 188 ILE A CA 1
ATOM 1526 C C . ILE A 1 188 ? 0.933 -6.758 9.877 1.00 64.38 188 ILE A C 1
ATOM 1528 O O . ILE A 1 188 ? 0.412 -7.804 9.489 1.00 64.38 188 ILE A O 1
ATOM 1532 N N . TYR A 1 189 ? 0.426 -5.558 9.577 1.00 67.06 189 TYR A N 1
ATOM 1533 C CA . TYR A 1 189 ? -0.799 -5.404 8.790 1.00 67.06 189 TYR A CA 1
ATOM 1534 C C . TYR A 1 189 ? -0.664 -5.967 7.383 1.00 67.06 189 TYR A C 1
ATOM 1536 O O . TYR A 1 189 ? -1.564 -6.661 6.915 1.00 67.06 189 TYR A O 1
ATOM 1544 N N . LEU A 1 190 ? 0.486 -5.768 6.739 1.00 65.56 190 LEU A N 1
ATOM 1545 C CA . LEU A 1 190 ? 0.766 -6.381 5.446 1.00 65.56 190 LEU A CA 1
ATOM 1546 C C . LEU A 1 190 ? 0.744 -7.906 5.516 1.00 65.56 190 LEU A C 1
ATOM 1548 O O . LEU A 1 190 ? 0.201 -8.528 4.609 1.00 65.56 190 LEU A O 1
ATOM 1552 N N . LYS A 1 191 ? 1.289 -8.516 6.577 1.00 64.88 191 LYS A N 1
ATOM 1553 C CA . LYS A 1 191 ? 1.220 -9.975 6.776 1.00 64.88 191 LYS A CA 1
ATOM 1554 C C . LYS A 1 191 ? -0.216 -10.473 6.876 1.00 64.88 191 LYS A C 1
ATOM 1556 O O . LYS A 1 191 ? -0.584 -11.373 6.130 1.00 64.88 191 LYS A O 1
ATOM 1561 N N . LEU A 1 192 ? -1.040 -9.834 7.699 1.00 62.06 192 LEU A N 1
ATOM 1562 C CA . LEU A 1 192 ? -2.452 -10.206 7.843 1.00 62.06 192 LEU A CA 1
ATOM 1563 C C . LEU A 1 192 ? -3.223 -10.053 6.524 1.00 62.06 192 LEU A C 1
ATOM 1565 O O . LEU A 1 192 ? -4.052 -10.883 6.160 1.00 62.06 192 LEU A O 1
ATOM 1569 N N . MET A 1 193 ? -2.904 -9.010 5.766 1.00 63.78 193 MET A N 1
ATOM 1570 C CA . MET A 1 193 ? -3.508 -8.745 4.465 1.00 63.78 193 MET A CA 1
ATOM 1571 C C . MET A 1 193 ? -3.091 -9.743 3.393 1.00 63.78 193 MET A C 1
ATOM 1573 O O . MET A 1 193 ? -3.905 -10.098 2.545 1.00 63.78 193 MET A O 1
ATOM 1577 N N . MET A 1 194 ? -1.852 -10.229 3.429 1.00 58.00 194 MET A N 1
ATOM 1578 C CA . MET A 1 194 ? -1.424 -11.330 2.569 1.00 58.00 194 MET A CA 1
ATOM 1579 C C . MET A 1 194 ? -2.174 -12.618 2.876 1.00 58.00 194 MET A C 1
ATOM 1581 O O . MET A 1 194 ? -2.648 -13.271 1.953 1.00 58.00 194 MET A O 1
ATOM 1585 N N . GLU A 1 195 ? -2.290 -12.972 4.159 1.00 54.78 195 GLU A N 1
ATOM 1586 C CA . GLU A 1 195 ? -2.954 -14.204 4.605 1.00 54.78 195 GLU A CA 1
ATOM 1587 C C . GLU A 1 195 ? -4.413 -14.266 4.142 1.00 54.78 195 GLU A C 1
ATOM 1589 O O . GLU A 1 195 ? -4.949 -15.345 3.901 1.00 54.78 195 GLU A O 1
ATOM 1594 N N . LYS A 1 196 ? -5.038 -13.101 3.956 1.00 53.72 196 LYS A N 1
ATOM 1595 C CA . LYS A 1 196 ? -6.425 -12.966 3.503 1.00 53.72 196 LYS A CA 1
ATOM 1596 C C . LYS A 1 196 ? -6.567 -12.656 2.007 1.00 53.72 196 LYS A C 1
ATOM 1598 O O . LYS A 1 196 ? -7.679 -12.444 1.538 1.00 53.72 196 LYS A O 1
ATOM 1603 N N . ASN A 1 197 ? -5.472 -12.613 1.238 1.00 52.53 197 ASN A N 1
ATOM 1604 C CA . ASN A 1 197 ? -5.452 -12.150 -0.161 1.00 52.53 197 ASN A CA 1
ATOM 1605 C C . ASN A 1 197 ? -6.030 -10.726 -0.360 1.00 52.53 197 ASN A C 1
ATOM 1607 O O . ASN A 1 197 ? -6.542 -10.386 -1.431 1.00 52.53 197 ASN A O 1
ATOM 1611 N N . LEU A 1 198 ? -5.910 -9.875 0.662 1.00 53.44 198 LEU A N 1
ATOM 1612 C CA . LEU A 1 198 ? -6.413 -8.501 0.762 1.00 53.44 198 LEU A CA 1
ATOM 1613 C C . LEU A 1 198 ? -5.285 -7.475 0.658 1.00 53.44 198 LEU A C 1
ATOM 1615 O O . LEU A 1 198 ? -5.167 -6.614 1.518 1.00 53.44 198 LEU A O 1
ATOM 1619 N N . VAL A 1 199 ? -4.402 -7.541 -0.333 1.00 59.62 199 VAL A N 1
ATOM 1620 C CA . VAL A 1 199 ? -3.261 -6.613 -0.376 1.00 59.62 199 VAL A CA 1
ATOM 1621 C C . VAL A 1 199 ? -3.741 -5.230 -0.859 1.00 59.62 199 VAL A C 1
ATOM 1623 O O . VAL A 1 199 ? -3.995 -5.047 -2.058 1.00 59.62 199 VAL A O 1
ATOM 1626 N N . PRO A 1 200 ? -3.844 -4.208 0.013 1.00 64.38 200 PRO A N 1
ATOM 1627 C CA . PRO A 1 200 ? -4.442 -2.920 -0.315 1.00 64.38 200 PRO A CA 1
ATOM 1628 C C . PRO A 1 200 ? -3.348 -1.940 -0.732 1.00 64.38 200 PRO A C 1
ATOM 1630 O O . PRO A 1 200 ? -3.330 -0.786 -0.303 1.00 64.38 200 PRO A O 1
ATOM 1633 N N . LEU A 1 201 ? -2.409 -2.415 -1.555 1.00 72.31 201 LEU A N 1
ATOM 1634 C CA . LEU A 1 201 ? -1.250 -1.641 -1.988 1.00 72.31 201 LEU A CA 1
ATOM 1635 C C . LEU A 1 201 ? -1.686 -0.290 -2.575 1.00 72.31 201 LEU A C 1
ATOM 1637 O O . LEU A 1 201 ? -1.102 0.734 -2.253 1.00 72.31 201 LEU A O 1
ATOM 1641 N N . ASP A 1 202 ? -2.785 -0.264 -3.333 1.00 71.56 202 ASP A N 1
ATOM 1642 C CA . ASP A 1 202 ? -3.390 0.968 -3.855 1.00 71.56 202 ASP A CA 1
ATOM 1643 C C . ASP A 1 202 ? -3.781 1.965 -2.746 1.00 71.56 202 ASP A C 1
ATOM 1645 O O . ASP A 1 202 ? -3.476 3.151 -2.843 1.00 71.56 202 ASP A O 1
ATOM 1649 N N . GLY A 1 203 ? -4.400 1.488 -1.661 1.00 69.62 203 GLY A N 1
ATOM 1650 C CA . GLY A 1 203 ? -4.809 2.316 -0.525 1.00 69.62 203 GLY A CA 1
ATOM 1651 C C . GLY A 1 203 ? -3.620 2.864 0.263 1.00 69.62 203 GLY A C 1
ATOM 1652 O O . GLY A 1 203 ? -3.583 4.061 0.546 1.00 69.62 203 GLY A O 1
ATOM 1653 N N . ILE A 1 204 ? -2.628 2.014 0.552 1.00 73.12 204 ILE A N 1
ATOM 1654 C CA . ILE A 1 204 ? -1.391 2.403 1.251 1.00 73.12 204 ILE A CA 1
ATOM 1655 C C . ILE A 1 204 ? -0.638 3.454 0.435 1.00 73.12 204 ILE A C 1
ATOM 1657 O O . ILE A 1 204 ? -0.321 4.529 0.941 1.00 73.12 204 ILE A O 1
ATOM 1661 N N . LEU A 1 205 ? -0.396 3.174 -0.846 1.00 77.06 205 LEU A N 1
ATOM 1662 C CA . LEU A 1 205 ? 0.325 4.085 -1.728 1.00 77.06 205 LEU A CA 1
ATOM 1663 C C . LEU A 1 205 ? -0.422 5.407 -1.891 1.00 77.06 205 LEU A C 1
ATOM 1665 O O . LEU A 1 205 ? 0.191 6.468 -1.824 1.00 77.06 205 LEU A O 1
ATOM 1669 N N . ARG A 1 206 ? -1.752 5.375 -2.022 1.00 75.88 206 ARG A N 1
ATOM 1670 C CA . ARG A 1 206 ? -2.563 6.593 -2.094 1.00 75.88 206 ARG A CA 1
ATOM 1671 C C . ARG A 1 206 ? -2.423 7.457 -0.844 1.00 75.88 206 ARG A C 1
ATOM 1673 O O . ARG A 1 206 ? -2.353 8.675 -0.978 1.00 75.88 206 ARG A O 1
ATOM 1680 N N . VAL A 1 207 ? -2.383 6.863 0.349 1.00 72.88 207 VAL A N 1
ATOM 1681 C CA . VAL A 1 207 ? -2.128 7.610 1.590 1.00 72.88 207 VAL A CA 1
ATOM 1682 C C . VAL A 1 207 ? -0.730 8.224 1.550 1.00 72.88 207 VAL A C 1
ATOM 1684 O O . VAL A 1 207 ? -0.614 9.438 1.681 1.00 72.88 207 VAL A O 1
ATOM 1687 N N . LEU A 1 208 ? 0.302 7.425 1.269 1.00 75.75 208 LEU A N 1
ATOM 1688 C CA . LEU A 1 208 ? 1.696 7.887 1.256 1.00 75.75 208 LEU A CA 1
ATOM 1689 C C . LEU A 1 208 ? 1.953 9.015 0.246 1.00 75.75 208 LEU A C 1
ATOM 1691 O O . LEU A 1 208 ? 2.732 9.922 0.531 1.00 75.75 208 LEU A O 1
ATOM 1695 N N . TYR A 1 209 ? 1.275 8.985 -0.904 1.00 78.25 209 TYR A N 1
ATOM 1696 C CA . TYR A 1 209 ? 1.378 10.013 -1.944 1.00 78.25 209 TYR A CA 1
ATOM 1697 C C . TYR A 1 209 ? 0.545 11.268 -1.679 1.00 78.25 209 TYR A C 1
ATOM 1699 O O . TYR A 1 209 ? 0.737 12.263 -2.363 1.00 78.25 209 TYR A O 1
ATOM 1707 N N . THR A 1 210 ? -0.413 11.229 -0.748 1.00 73.38 210 THR A N 1
ATOM 1708 C CA . THR A 1 210 ? -1.285 12.383 -0.447 1.00 73.38 210 THR A CA 1
ATOM 1709 C C . THR A 1 210 ? -0.984 13.035 0.896 1.00 73.38 210 THR A C 1
ATOM 1711 O O . THR A 1 210 ? -1.475 14.130 1.164 1.00 73.38 210 THR A O 1
ATOM 1714 N N . THR A 1 211 ? -0.181 12.395 1.746 1.00 69.44 211 THR A N 1
ATOM 1715 C CA . THR A 1 211 ? 0.312 12.998 2.986 1.00 69.44 211 THR A CA 1
ATOM 1716 C C . THR A 1 211 ? 1.346 14.097 2.711 1.00 69.44 211 THR A C 1
ATOM 1718 O O . THR A 1 211 ? 2.228 13.891 1.882 1.00 69.44 211 THR A O 1
ATOM 1721 N N . PRO A 1 212 ? 1.309 15.230 3.442 1.00 56.72 212 PRO A N 1
ATOM 1722 C CA . PRO A 1 212 ? 2.123 16.422 3.162 1.00 56.72 212 PRO A CA 1
ATOM 1723 C C . PRO A 1 212 ? 3.642 16.223 3.299 1.00 56.72 212 PRO A C 1
ATOM 1725 O O . PRO A 1 212 ? 4.403 17.017 2.764 1.00 56.72 212 PRO A O 1
ATOM 1728 N N . ASN A 1 213 ? 4.087 15.164 3.984 1.00 59.41 213 ASN A N 1
ATOM 1729 C CA . ASN A 1 213 ? 5.504 14.791 4.087 1.00 59.41 213 ASN A CA 1
ATOM 1730 C C . ASN A 1 213 ? 5.952 13.785 3.010 1.00 59.41 213 ASN A C 1
ATOM 1732 O O . ASN A 1 213 ? 7.041 13.239 3.144 1.00 59.41 213 ASN A O 1
ATOM 1736 N N . GLU A 1 214 ? 5.096 13.497 2.019 1.00 64.25 214 GLU A N 1
ATOM 1737 C CA . GLU A 1 214 ? 5.307 12.614 0.862 1.00 64.25 214 GLU A CA 1
ATOM 1738 C C . GLU A 1 214 ? 6.454 11.592 1.045 1.00 64.25 214 GLU A C 1
ATOM 1740 O O . GLU A 1 214 ? 7.568 11.748 0.541 1.00 64.25 214 GLU A O 1
ATOM 1745 N N . ASN A 1 215 ? 6.202 10.529 1.818 1.00 70.88 215 ASN A N 1
ATOM 1746 C CA . ASN A 1 215 ? 7.219 9.535 2.181 1.00 70.88 215 ASN A CA 1
ATOM 1747 C C . ASN A 1 215 ? 7.462 8.529 1.038 1.00 70.88 215 ASN A C 1
ATOM 1749 O O . ASN A 1 215 ? 7.182 7.332 1.153 1.00 70.88 215 ASN A O 1
ATOM 1753 N N . TYR A 1 216 ? 7.997 8.997 -0.089 1.00 76.94 216 TYR A N 1
ATOM 1754 C CA . TYR A 1 216 ? 8.273 8.147 -1.251 1.00 76.94 216 TYR A CA 1
ATOM 1755 C C . TYR A 1 216 ? 9.297 7.022 -1.020 1.00 76.94 216 TYR A C 1
ATOM 1757 O O . TYR A 1 216 ? 9.090 5.946 -1.585 1.00 76.94 216 TYR A O 1
ATOM 1765 N N . PRO A 1 217 ? 10.356 7.179 -0.192 1.00 75.25 217 PRO A N 1
ATOM 1766 C CA . PRO A 1 217 ? 11.241 6.057 0.133 1.00 75.25 217 PRO A CA 1
ATOM 1767 C C . PRO A 1 217 ? 10.494 4.914 0.830 1.00 75.25 217 PRO A C 1
ATOM 1769 O O . PRO A 1 217 ? 10.722 3.739 0.548 1.00 75.25 217 PRO A O 1
ATOM 1772 N N . LEU A 1 218 ? 9.536 5.254 1.696 1.00 76.38 218 LEU A N 1
ATOM 1773 C CA . LEU A 1 218 ? 8.681 4.274 2.355 1.00 76.38 218 LEU A CA 1
ATOM 1774 C C . LEU A 1 218 ? 7.704 3.629 1.358 1.00 76.38 218 LEU A C 1
ATOM 1776 O O . LEU A 1 218 ? 7.507 2.417 1.390 1.00 76.38 218 LEU A O 1
ATOM 1780 N N . ALA A 1 219 ? 7.151 4.404 0.419 1.00 80.44 219 ALA A N 1
ATOM 1781 C CA . ALA A 1 219 ? 6.341 3.861 -0.672 1.00 80.44 219 ALA A CA 1
ATOM 1782 C C . ALA A 1 219 ? 7.129 2.857 -1.535 1.00 80.44 219 ALA A C 1
ATOM 1784 O O . ALA A 1 219 ? 6.585 1.820 -1.916 1.00 80.44 219 ALA A O 1
ATOM 1785 N N . LEU A 1 220 ? 8.419 3.114 -1.785 1.00 81.88 220 LEU A N 1
ATOM 1786 C CA . LEU A 1 220 ? 9.297 2.183 -2.494 1.00 81.88 220 LEU A CA 1
ATOM 1787 C C . LEU A 1 220 ? 9.490 0.873 -1.716 1.00 81.88 220 LEU A C 1
ATOM 1789 O O . LEU A 1 220 ? 9.346 -0.194 -2.309 1.00 81.88 220 LEU A O 1
ATOM 1793 N N . ASN A 1 221 ? 9.727 0.938 -0.399 1.00 78.88 221 ASN A N 1
ATOM 1794 C CA . ASN A 1 221 ? 9.802 -0.258 0.453 1.00 78.88 221 ASN A CA 1
ATOM 1795 C C . ASN A 1 221 ? 8.527 -1.112 0.326 1.00 78.88 221 ASN A C 1
ATOM 1797 O O . ASN A 1 221 ? 8.600 -2.336 0.218 1.00 78.88 221 ASN A O 1
ATOM 1801 N N . TYR A 1 222 ? 7.353 -0.476 0.281 1.00 77.44 222 TYR A N 1
ATOM 1802 C CA . TYR A 1 222 ? 6.085 -1.193 0.136 1.00 77.44 222 TYR A CA 1
ATOM 1803 C C . TYR A 1 222 ? 5.851 -1.771 -1.257 1.00 77.44 222 TYR A C 1
ATOM 1805 O O . TYR A 1 222 ? 5.231 -2.827 -1.371 1.00 77.44 222 TYR A O 1
ATOM 1813 N N . LEU A 1 223 ? 6.356 -1.135 -2.312 1.00 81.06 223 LEU A N 1
ATOM 1814 C CA . LEU A 1 223 ? 6.323 -1.706 -3.660 1.00 81.06 223 LEU A CA 1
ATOM 1815 C C . LEU A 1 223 ? 7.206 -2.949 -3.774 1.00 81.06 223 LEU A C 1
ATOM 1817 O O . LEU A 1 223 ? 6.774 -3.946 -4.353 1.00 81.06 223 LEU A O 1
ATOM 1821 N N . GLU A 1 224 ? 8.411 -2.913 -3.198 1.00 80.88 224 GLU A N 1
ATOM 1822 C CA . GLU A 1 224 ? 9.287 -4.088 -3.120 1.00 80.88 224 GLU A CA 1
ATOM 1823 C C . GLU A 1 224 ? 8.613 -5.213 -2.352 1.00 80.88 224 GLU A C 1
ATOM 1825 O O . GLU A 1 224 ? 8.529 -6.340 -2.846 1.00 80.88 224 GLU A O 1
ATOM 1830 N N . ARG A 1 225 ? 8.037 -4.885 -1.193 1.00 75.56 225 ARG A N 1
ATOM 1831 C CA . ARG A 1 225 ? 7.322 -5.862 -0.387 1.00 75.56 225 ARG A CA 1
ATOM 1832 C C . ARG A 1 225 ? 6.128 -6.436 -1.142 1.00 75.56 225 ARG A C 1
ATOM 1834 O O . ARG A 1 225 ? 5.989 -7.646 -1.210 1.00 75.56 225 ARG A O 1
ATOM 1841 N N . GLY A 1 226 ? 5.305 -5.612 -1.787 1.00 75.56 226 GLY A N 1
ATOM 1842 C CA . GLY A 1 226 ? 4.195 -6.095 -2.612 1.00 75.56 226 GLY A CA 1
ATOM 1843 C C . GLY A 1 226 ? 4.653 -7.023 -3.746 1.00 75.56 226 GLY A C 1
ATOM 1844 O O . GLY A 1 226 ? 3.938 -7.965 -4.086 1.00 75.56 226 GLY A O 1
ATOM 1845 N N . GLN A 1 227 ? 5.851 -6.806 -4.302 1.00 77.31 227 GLN A N 1
ATOM 1846 C CA . GLN A 1 227 ? 6.412 -7.667 -5.342 1.00 77.31 227 GLN A CA 1
ATOM 1847 C C . GLN A 1 227 ? 6.859 -9.021 -4.786 1.00 77.31 227 GLN A C 1
ATOM 1849 O O . GLN A 1 227 ? 6.553 -10.041 -5.398 1.00 77.31 227 GLN A O 1
ATOM 1854 N N . GLU A 1 228 ? 7.556 -9.048 -3.646 1.00 76.56 228 GLU A N 1
ATOM 1855 C CA . GLU A 1 228 ? 7.940 -10.298 -2.963 1.00 76.56 228 GLU A CA 1
ATOM 1856 C C . GLU A 1 228 ? 6.730 -11.197 -2.680 1.00 76.56 228 GLU A C 1
ATOM 1858 O O . GLU A 1 228 ? 6.850 -12.417 -2.592 1.00 76.56 228 GLU A O 1
ATOM 1863 N N . LEU A 1 229 ? 5.560 -10.578 -2.559 1.00 70.06 229 LEU A N 1
ATOM 1864 C CA . LEU A 1 229 ? 4.299 -11.208 -2.201 1.00 70.06 229 LEU A CA 1
ATOM 1865 C C . LEU A 1 229 ? 3.399 -11.476 -3.413 1.00 70.06 229 LEU A C 1
ATOM 1867 O O . LEU A 1 229 ? 2.224 -11.788 -3.246 1.00 70.06 229 LEU A O 1
ATOM 1871 N N . ASN A 1 230 ? 3.937 -11.359 -4.632 1.00 71.81 230 ASN A N 1
ATOM 1872 C CA . ASN A 1 230 ? 3.236 -11.601 -5.896 1.00 71.81 230 ASN A CA 1
ATOM 1873 C C . ASN A 1 230 ? 1.955 -10.766 -6.088 1.00 71.81 230 ASN A C 1
ATOM 1875 O O . ASN A 1 230 ? 1.029 -11.188 -6.785 1.00 71.81 230 ASN A O 1
ATOM 1879 N N . HIS A 1 231 ? 1.883 -9.565 -5.504 1.00 72.94 231 HIS A N 1
ATOM 1880 C CA . HIS A 1 231 ? 0.753 -8.669 -5.740 1.00 72.94 231 HIS A CA 1
ATOM 1881 C C . HIS A 1 231 ? 0.739 -8.155 -7.189 1.00 72.94 231 HIS A C 1
ATOM 1883 O O . HIS A 1 231 ? 1.799 -7.794 -7.713 1.00 72.94 231 HIS A O 1
ATOM 1889 N N . PRO A 1 232 ? -0.433 -8.062 -7.851 1.00 70.75 232 PRO A N 1
ATOM 1890 C CA . PRO A 1 232 ? -0.539 -7.463 -9.176 1.00 70.75 232 PRO A CA 1
ATOM 1891 C C . PRO A 1 232 ? -0.147 -5.979 -9.161 1.00 70.75 232 PRO A C 1
ATOM 1893 O O . PRO A 1 232 ? -0.926 -5.086 -8.812 1.00 70.75 232 PRO A O 1
ATOM 1896 N N . MET A 1 233 ? 1.073 -5.716 -9.618 1.00 75.75 233 MET A N 1
ATOM 1897 C CA . MET A 1 233 ? 1.622 -4.373 -9.757 1.00 75.75 233 MET A CA 1
ATOM 1898 C C . MET A 1 233 ? 0.987 -3.624 -10.925 1.00 75.75 233 MET A C 1
ATOM 1900 O O . MET A 1 233 ? 0.900 -4.130 -12.044 1.00 75.75 233 MET A O 1
ATOM 1904 N N . ARG A 1 234 ? 0.583 -2.376 -10.675 1.00 75.12 234 ARG A N 1
ATOM 1905 C CA . ARG A 1 234 ? 0.038 -1.464 -11.687 1.00 75.12 234 ARG A CA 1
ATOM 1906 C C . ARG A 1 234 ? 1.018 -0.332 -11.942 1.00 75.12 234 ARG A C 1
ATOM 1908 O O . ARG A 1 234 ? 1.608 0.208 -11.012 1.00 75.12 234 ARG A O 1
ATOM 1915 N N . THR A 1 235 ? 1.122 0.111 -13.190 1.00 72.88 235 THR A N 1
ATOM 1916 C CA . THR A 1 235 ? 2.035 1.200 -13.573 1.00 72.88 235 THR A CA 1
ATOM 1917 C C . THR A 1 235 ? 1.731 2.511 -12.840 1.00 72.88 235 THR A C 1
ATOM 1919 O O . THR A 1 235 ? 2.643 3.271 -12.523 1.00 72.88 235 THR A O 1
ATOM 1922 N N . ASN A 1 236 ? 0.460 2.768 -12.505 1.00 74.94 236 ASN A N 1
ATOM 1923 C CA . ASN A 1 236 ? 0.039 3.965 -11.764 1.00 74.94 236 ASN A CA 1
ATOM 1924 C C . ASN A 1 236 ? 0.698 4.079 -10.386 1.00 74.94 236 ASN A C 1
ATOM 1926 O O . ASN A 1 236 ? 0.875 5.189 -9.894 1.00 74.94 236 ASN A O 1
ATOM 1930 N N . TYR A 1 237 ? 1.105 2.959 -9.786 1.00 79.81 237 TYR A N 1
ATOM 1931 C CA . TYR A 1 237 ? 1.769 2.964 -8.491 1.00 79.81 237 TYR A CA 1
ATOM 1932 C C . TYR A 1 237 ? 3.122 3.671 -8.528 1.00 79.81 237 TYR A C 1
ATOM 1934 O O . TYR A 1 237 ? 3.506 4.284 -7.545 1.00 79.81 237 TYR A O 1
ATOM 1942 N N . PHE A 1 238 ? 3.827 3.638 -9.655 1.00 78.62 238 PHE A N 1
ATOM 1943 C CA . PHE A 1 238 ? 5.176 4.195 -9.778 1.00 78.62 238 PHE A CA 1
ATOM 1944 C C . PHE A 1 238 ? 5.175 5.674 -10.166 1.00 78.62 238 PHE A C 1
ATOM 1946 O O . PHE A 1 238 ? 6.207 6.333 -10.088 1.00 78.62 238 PHE A O 1
ATOM 1953 N N . TYR A 1 239 ? 4.027 6.204 -10.596 1.00 76.62 239 TYR A N 1
ATOM 1954 C CA . TYR A 1 239 ? 3.927 7.539 -11.171 1.00 76.62 239 TYR A CA 1
ATOM 1955 C C . TYR A 1 239 ? 4.324 8.662 -10.194 1.00 76.62 239 TYR A C 1
ATOM 1957 O O . TYR A 1 239 ? 5.181 9.466 -10.563 1.00 76.62 239 TYR A O 1
ATOM 1965 N N . PRO A 1 240 ? 3.801 8.709 -8.953 1.00 77.56 240 PRO A N 1
ATOM 1966 C CA . PRO A 1 240 ? 4.183 9.756 -8.004 1.00 77.56 240 PRO A CA 1
ATOM 1967 C C . PRO A 1 240 ? 5.656 9.666 -7.584 1.00 77.56 240 PRO A C 1
ATOM 1969 O O . PRO A 1 240 ? 6.317 10.690 -7.454 1.00 77.56 240 PRO A O 1
ATOM 1972 N N . ILE A 1 241 ? 6.203 8.449 -7.466 1.00 78.12 241 ILE A N 1
ATOM 1973 C CA . ILE A 1 241 ? 7.626 8.240 -7.155 1.00 78.12 241 ILE A CA 1
ATOM 1974 C C . ILE A 1 241 ? 8.513 8.753 -8.295 1.00 78.12 241 ILE A C 1
ATOM 1976 O O . ILE A 1 241 ? 9.470 9.482 -8.049 1.00 78.12 241 ILE A O 1
ATOM 1980 N N . LEU A 1 242 ? 8.194 8.397 -9.544 1.00 74.38 242 LEU A N 1
ATOM 1981 C CA . LEU A 1 242 ? 8.940 8.872 -10.711 1.00 74.38 242 LEU A CA 1
ATOM 1982 C C . LEU A 1 242 ? 8.892 10.397 -10.807 1.00 74.38 242 LEU A C 1
ATOM 1984 O O . LEU A 1 242 ? 9.916 11.017 -11.051 1.00 74.38 242 LEU A O 1
ATOM 1988 N N . LEU A 1 243 ? 7.735 11.011 -10.567 1.00 72.00 243 LEU A N 1
ATOM 1989 C CA . LEU A 1 243 ? 7.621 12.465 -10.516 1.00 72.00 243 LEU A CA 1
ATOM 1990 C C . LEU A 1 243 ? 8.559 13.093 -9.482 1.00 72.00 243 LEU A C 1
ATOM 1992 O O . LEU A 1 243 ? 9.290 14.025 -9.813 1.00 72.00 243 LEU A O 1
ATOM 1996 N N . ASN A 1 244 ? 8.556 12.561 -8.260 1.00 73.69 244 ASN A N 1
ATOM 1997 C CA . ASN A 1 244 ? 9.316 13.130 -7.155 1.00 73.69 244 ASN A CA 1
ATOM 1998 C C . ASN A 1 244 ? 10.836 12.949 -7.286 1.00 73.69 244 ASN A C 1
ATOM 2000 O O . ASN A 1 244 ? 11.601 13.814 -6.860 1.00 73.69 244 ASN A O 1
ATOM 2004 N N . ILE A 1 245 ? 11.295 11.847 -7.886 1.00 68.50 245 ILE A N 1
ATOM 2005 C CA . ILE A 1 245 ? 12.734 11.606 -8.087 1.00 68.50 245 ILE A CA 1
ATOM 2006 C C . ILE A 1 245 ? 13.356 12.673 -8.987 1.00 68.50 245 ILE A C 1
ATOM 2008 O O . ILE A 1 245 ? 14.515 13.037 -8.788 1.00 68.50 245 ILE A O 1
ATOM 2012 N N . TYR A 1 246 ? 12.602 13.156 -9.975 1.00 62.94 246 TYR A N 1
ATOM 2013 C CA . TYR A 1 246 ? 13.123 14.054 -11.003 1.00 62.94 246 TYR A CA 1
ATOM 2014 C C . TYR A 1 246 ? 12.684 15.512 -10.835 1.00 62.94 246 TYR A C 1
ATOM 2016 O O . TYR A 1 246 ? 13.186 16.370 -11.560 1.00 62.94 246 TYR A O 1
ATOM 2024 N N . SER A 1 247 ? 11.793 15.835 -9.891 1.00 64.50 247 SER A N 1
ATOM 2025 C CA . SER A 1 247 ? 11.468 17.229 -9.582 1.00 64.50 247 SER A CA 1
ATOM 2026 C C . SER A 1 247 ? 12.671 17.966 -8.987 1.00 64.50 247 SER A C 1
ATOM 2028 O O . SER A 1 247 ? 13.375 17.460 -8.109 1.00 64.50 247 SER A O 1
ATOM 2030 N N . SER A 1 248 ? 12.888 19.202 -9.449 1.00 53.69 248 SER A N 1
ATOM 2031 C CA . SER A 1 248 ? 14.042 20.045 -9.101 1.00 53.69 248 SER A CA 1
ATOM 2032 C C . SER A 1 248 ? 14.181 20.344 -7.604 1.00 53.69 248 SER A C 1
ATOM 2034 O O . SER A 1 248 ? 15.275 20.652 -7.146 1.00 53.69 248 SER A O 1
ATOM 2036 N N . GLU A 1 249 ? 13.090 20.251 -6.844 1.00 57.81 249 GLU A N 1
ATOM 2037 C CA . GLU A 1 249 ? 13.044 20.566 -5.410 1.00 57.81 249 GLU A CA 1
ATOM 2038 C C . GLU A 1 249 ? 13.446 19.383 -4.509 1.00 57.81 249 GLU A C 1
ATOM 2040 O O . GLU A 1 249 ? 13.903 19.591 -3.389 1.00 57.81 249 GLU A O 1
ATOM 2045 N N . THR A 1 250 ? 13.323 18.139 -4.986 1.00 56.31 250 THR A N 1
ATOM 2046 C CA . THR A 1 250 ? 13.437 16.914 -4.162 1.00 56.31 250 THR A CA 1
ATOM 2047 C C . THR A 1 250 ? 14.474 15.917 -4.674 1.00 56.31 250 THR A C 1
ATOM 2049 O O . THR A 1 250 ? 14.806 14.962 -3.971 1.00 56.31 250 THR A O 1
ATOM 2052 N N . CYS A 1 251 ? 15.045 16.147 -5.860 1.00 55.81 251 CYS A N 1
ATOM 2053 C CA . CYS A 1 251 ? 16.052 15.281 -6.478 1.00 55.81 251 CYS A CA 1
ATOM 2054 C C . CYS A 1 251 ? 17.289 15.021 -5.586 1.00 55.81 251 CYS A C 1
ATOM 2056 O O . CYS A 1 251 ? 17.942 13.986 -5.731 1.00 55.81 251 CYS A O 1
ATOM 2058 N N . GLN A 1 252 ? 17.612 15.930 -4.656 1.00 56.16 252 GLN A N 1
ATOM 2059 C CA . GLN A 1 252 ? 18.727 15.780 -3.707 1.00 56.16 252 GLN A CA 1
ATOM 2060 C C . GLN A 1 252 ? 18.457 14.753 -2.592 1.00 56.16 252 GLN A C 1
ATOM 2062 O O . GLN A 1 252 ? 19.405 14.248 -1.997 1.00 56.16 252 GLN A O 1
ATOM 2067 N N . ASN A 1 253 ? 17.193 14.404 -2.331 1.00 62.53 253 ASN A N 1
ATOM 2068 C CA . ASN A 1 253 ? 16.809 13.505 -1.236 1.00 62.53 253 ASN A CA 1
ATOM 2069 C C . ASN A 1 253 ? 16.893 12.015 -1.607 1.00 62.53 253 ASN A C 1
ATOM 2071 O O . ASN A 1 253 ? 16.716 11.157 -0.745 1.00 62.53 253 ASN A O 1
ATOM 2075 N N . TRP A 1 254 ? 17.151 11.698 -2.877 1.00 69.19 254 TRP A N 1
ATOM 2076 C CA . TRP A 1 254 ? 17.195 10.330 -3.385 1.00 69.19 254 TRP A CA 1
ATOM 2077 C C . TRP A 1 254 ? 18.626 9.876 -3.641 1.00 69.19 254 TRP A C 1
ATOM 2079 O O . TRP A 1 254 ? 19.360 10.508 -4.404 1.00 69.19 254 TRP A O 1
ATOM 2089 N N . THR A 1 255 ? 19.006 8.737 -3.061 1.00 71.12 255 THR A N 1
ATOM 2090 C CA . THR A 1 255 ? 20.312 8.128 -3.329 1.00 71.12 255 THR A CA 1
ATOM 2091 C C . THR A 1 255 ? 20.302 7.347 -4.647 1.00 71.12 255 THR A C 1
ATOM 2093 O O . THR A 1 255 ? 19.260 6.869 -5.104 1.00 71.12 255 THR A O 1
ATOM 2096 N N . ASP A 1 256 ? 21.475 7.141 -5.253 1.00 69.19 256 ASP A N 1
ATOM 2097 C CA . ASP A 1 256 ? 21.604 6.282 -6.443 1.00 69.19 256 ASP A CA 1
ATOM 2098 C C . ASP A 1 256 ? 21.144 4.839 -6.177 1.00 69.19 256 ASP A C 1
ATOM 2100 O O . ASP A 1 256 ? 20.634 4.162 -7.072 1.00 69.19 256 ASP A O 1
ATOM 2104 N N . ASN A 1 257 ? 21.253 4.380 -4.927 1.00 75.06 257 ASN A N 1
ATOM 2105 C CA . ASN A 1 257 ? 20.752 3.076 -4.512 1.00 75.06 257 ASN A CA 1
ATOM 2106 C C . ASN A 1 257 ? 19.216 3.006 -4.573 1.00 75.06 257 ASN A C 1
ATOM 2108 O O . ASN A 1 257 ? 18.663 2.027 -5.070 1.00 75.06 257 ASN A O 1
ATOM 2112 N N . ASP A 1 258 ? 18.519 4.057 -4.142 1.00 74.25 258 ASP A N 1
ATOM 2113 C CA . ASP A 1 258 ? 17.053 4.107 -4.199 1.00 74.25 258 ASP A CA 1
ATOM 2114 C C . ASP A 1 258 ? 16.541 4.176 -5.644 1.00 74.25 258 ASP A C 1
ATOM 2116 O O . ASP A 1 258 ? 15.571 3.504 -6.004 1.00 74.25 258 ASP A O 1
ATOM 2120 N N . ARG A 1 259 ? 17.254 4.903 -6.516 1.00 75.25 259 ARG A N 1
ATOM 2121 C CA . ARG A 1 259 ? 16.981 4.914 -7.964 1.00 75.25 259 ARG A CA 1
ATOM 2122 C C . ARG A 1 259 ? 17.141 3.516 -8.566 1.00 75.25 259 ARG A C 1
ATOM 2124 O O . ARG A 1 259 ? 16.273 3.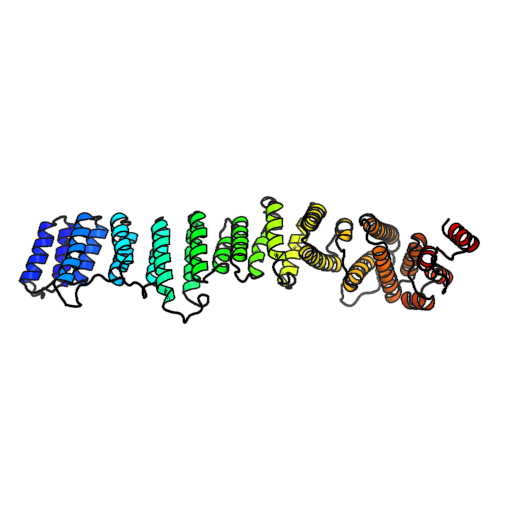056 -9.308 1.00 75.25 259 ARG A O 1
ATOM 2131 N N . LEU A 1 260 ? 18.218 2.807 -8.221 1.00 75.00 260 LEU A N 1
ATOM 2132 C CA . LEU A 1 260 ? 18.456 1.431 -8.671 1.00 75.00 260 LEU A CA 1
ATOM 2133 C C . LEU A 1 260 ? 17.370 0.461 -8.216 1.00 75.00 260 LEU A C 1
ATOM 2135 O O . LEU A 1 260 ? 16.933 -0.377 -9.007 1.00 75.00 260 LEU A O 1
ATOM 2139 N N . ARG A 1 261 ? 16.932 0.574 -6.962 1.00 82.50 261 ARG A N 1
ATOM 2140 C CA . ARG A 1 261 ? 15.832 -0.219 -6.403 1.00 82.50 261 ARG A CA 1
ATOM 2141 C C . ARG A 1 261 ? 14.547 -0.030 -7.205 1.00 82.50 261 ARG A C 1
ATOM 2143 O O . ARG A 1 261 ? 13.988 -1.010 -7.697 1.00 82.50 261 ARG A O 1
ATOM 2150 N N . LEU A 1 262 ? 14.152 1.219 -7.459 1.00 81.19 262 LEU A N 1
ATOM 2151 C CA . LEU A 1 262 ? 12.991 1.534 -8.296 1.00 81.19 262 LEU A CA 1
ATOM 2152 C C . LEU A 1 262 ? 13.109 0.948 -9.708 1.00 81.19 262 LEU A C 1
ATOM 2154 O O . LEU A 1 262 ? 12.159 0.350 -10.215 1.00 81.19 262 LEU A O 1
ATOM 2158 N N . PHE A 1 263 ? 14.265 1.096 -10.355 1.00 77.00 263 PHE A N 1
ATOM 2159 C CA . PHE A 1 263 ? 14.454 0.549 -11.694 1.00 77.00 263 PHE A CA 1
ATOM 2160 C C . PHE A 1 263 ? 14.391 -0.978 -11.705 1.00 77.00 263 PHE A C 1
ATOM 2162 O O . PHE A 1 263 ? 13.734 -1.551 -12.564 1.00 77.00 263 PHE A O 1
ATOM 2169 N N . ARG A 1 264 ? 14.972 -1.670 -10.725 1.00 78.75 264 ARG A N 1
ATOM 2170 C CA . ARG A 1 264 ? 14.835 -3.134 -10.633 1.00 78.75 264 ARG A CA 1
ATOM 2171 C C . ARG A 1 264 ? 13.372 -3.572 -10.521 1.00 78.75 264 ARG A C 1
ATOM 2173 O O . ARG A 1 264 ? 13.003 -4.579 -11.124 1.00 78.75 264 ARG A O 1
ATOM 2180 N N . LEU A 1 265 ? 12.535 -2.813 -9.811 1.00 78.56 265 LEU A N 1
ATOM 2181 C CA . LEU A 1 265 ? 11.092 -3.070 -9.767 1.00 78.56 265 LEU A CA 1
ATOM 2182 C C . LEU A 1 265 ? 10.431 -2.874 -11.130 1.00 78.56 265 LEU A C 1
ATOM 2184 O O . LEU A 1 265 ? 9.688 -3.745 -11.574 1.00 78.56 265 LEU A O 1
ATOM 2188 N N . LEU A 1 266 ? 10.720 -1.760 -11.804 1.00 76.25 266 LEU A N 1
ATOM 2189 C CA . LEU A 1 266 ? 10.150 -1.435 -13.113 1.00 76.25 266 LEU A CA 1
ATOM 2190 C C . LEU A 1 266 ? 10.586 -2.402 -14.224 1.00 76.25 266 LEU A C 1
ATOM 2192 O O . LEU A 1 266 ? 9.807 -2.647 -15.144 1.00 76.25 266 LEU A O 1
ATOM 2196 N N . ASP A 1 267 ? 11.802 -2.948 -14.155 1.00 73.88 267 ASP A N 1
ATOM 2197 C CA . ASP A 1 267 ? 12.340 -3.872 -15.164 1.00 73.88 267 ASP A CA 1
ATOM 2198 C C . ASP A 1 267 ? 11.622 -5.222 -15.120 1.00 73.88 267 ASP A C 1
ATOM 2200 O O . ASP A 1 267 ? 11.295 -5.812 -16.147 1.00 73.88 267 ASP A O 1
ATOM 2204 N N . ARG A 1 268 ? 11.282 -5.664 -13.905 1.00 72.94 268 ARG A N 1
ATOM 2205 C CA . ARG A 1 268 ? 10.485 -6.871 -13.666 1.00 72.94 268 ARG A CA 1
ATOM 2206 C C . ARG A 1 268 ? 9.031 -6.718 -14.116 1.00 72.94 268 ARG A C 1
ATOM 2208 O O . ARG A 1 268 ? 8.332 -7.721 -14.246 1.00 72.94 268 ARG A O 1
ATOM 2215 N N . LEU A 1 269 ? 8.567 -5.492 -14.371 1.00 70.06 269 LEU A N 1
ATOM 2216 C CA . LEU A 1 269 ? 7.257 -5.246 -14.956 1.00 70.06 269 LEU A CA 1
ATOM 2217 C C . LEU A 1 269 ? 7.345 -5.287 -16.481 1.00 70.06 269 LEU A C 1
ATOM 2219 O O . LEU A 1 269 ? 7.898 -4.406 -17.148 1.00 70.06 269 LEU A O 1
ATOM 2223 N N . SER A 1 270 ? 6.673 -6.281 -17.052 1.00 59.38 270 SER A N 1
ATOM 2224 C CA . SER A 1 270 ? 6.412 -6.410 -18.488 1.00 59.38 270 SER A CA 1
ATOM 2225 C C . SER A 1 270 ? 5.455 -5.336 -19.037 1.00 59.38 270 SER A C 1
ATOM 2227 O O . SER A 1 270 ? 5.083 -5.384 -20.207 1.00 59.38 270 SER A O 1
ATOM 2229 N N . ILE A 1 271 ? 5.068 -4.344 -18.226 1.00 56.59 271 ILE A N 1
ATOM 2230 C CA . ILE A 1 271 ? 4.145 -3.278 -18.617 1.00 56.59 271 ILE A CA 1
ATOM 2231 C C . ILE A 1 271 ? 4.923 -2.145 -19.310 1.00 56.59 271 ILE A C 1
ATOM 2233 O O . ILE A 1 271 ? 5.930 -1.674 -18.770 1.00 56.59 271 ILE A O 1
ATOM 2237 N N . PRO A 1 272 ? 4.479 -1.665 -20.486 1.00 56.38 272 PRO A N 1
ATOM 2238 C CA . PRO A 1 272 ? 5.149 -0.577 -21.182 1.00 56.38 272 PRO A CA 1
ATOM 2239 C C . PRO A 1 272 ? 5.014 0.734 -20.396 1.00 56.38 272 PRO A C 1
ATOM 2241 O O . PRO A 1 272 ? 3.913 1.224 -20.149 1.00 56.38 272 PRO A O 1
ATOM 2244 N N . ILE A 1 273 ? 6.152 1.368 -20.098 1.00 56.06 273 ILE A N 1
ATOM 2245 C CA . ILE A 1 273 ? 6.248 2.767 -19.619 1.00 56.06 273 ILE A CA 1
ATOM 2246 C C . ILE A 1 273 ? 5.767 3.755 -20.716 1.00 56.06 273 ILE A C 1
ATOM 2248 O O . ILE A 1 273 ? 5.773 4.966 -20.554 1.00 56.06 273 ILE A O 1
ATOM 2252 N N . GLU A 1 274 ? 5.317 3.243 -21.860 1.00 51.97 274 GLU A N 1
ATOM 2253 C CA . GLU A 1 274 ? 5.038 3.974 -23.095 1.00 51.97 274 GLU A CA 1
ATOM 2254 C C . GLU A 1 274 ? 3.618 4.550 -23.173 1.00 51.97 274 GLU A C 1
ATOM 2256 O O . GLU A 1 274 ? 3.264 5.121 -24.204 1.00 51.97 274 GLU A O 1
ATOM 2261 N N . SER A 1 275 ? 2.776 4.420 -22.134 1.00 55.81 275 SER A N 1
ATOM 2262 C CA . SER A 1 275 ? 1.478 5.109 -22.176 1.00 55.81 275 SER A CA 1
ATOM 2263 C C . SER A 1 275 ? 1.719 6.612 -22.372 1.00 55.81 275 SER A C 1
ATOM 2265 O O . SER A 1 275 ? 2.601 7.203 -21.747 1.00 55.81 275 SER A O 1
ATOM 2267 N N . LEU A 1 276 ? 0.950 7.222 -23.278 1.00 52.94 276 LEU A N 1
ATOM 2268 C CA . LEU A 1 276 ? 1.106 8.613 -23.721 1.00 52.94 276 LEU A CA 1
ATOM 2269 C C . LEU A 1 276 ? 1.200 9.606 -22.544 1.00 52.94 276 LEU A C 1
ATOM 2271 O O . LEU A 1 276 ? 1.859 10.645 -22.636 1.00 52.94 276 LEU A O 1
ATOM 2275 N N . THR A 1 277 ? 0.550 9.270 -21.430 1.00 52.16 277 THR A N 1
ATOM 2276 C CA . THR A 1 277 ? 0.578 10.020 -20.174 1.00 52.16 277 THR A CA 1
ATOM 2277 C C . THR A 1 277 ? 1.958 9.958 -19.518 1.00 52.16 277 THR A C 1
ATOM 2279 O O . THR A 1 277 ? 2.507 11.005 -19.185 1.00 52.16 277 THR A O 1
ATOM 2282 N N . TYR A 1 278 ? 2.564 8.768 -19.413 1.00 55.94 278 TYR A N 1
ATOM 2283 C CA . TYR A 1 278 ? 3.927 8.591 -18.897 1.00 55.94 278 TYR A CA 1
ATOM 2284 C C . TYR A 1 278 ? 4.955 9.261 -19.790 1.00 55.94 278 TYR A C 1
ATOM 2286 O O . TYR A 1 278 ? 5.824 9.958 -19.279 1.00 55.94 278 TYR A O 1
ATOM 2294 N N . SER A 1 279 ? 4.835 9.115 -21.115 1.00 56.69 279 SER A N 1
ATOM 2295 C CA . SER A 1 279 ? 5.814 9.703 -22.027 1.00 56.69 279 SER A CA 1
ATOM 2296 C C . SER A 1 279 ? 5.879 11.216 -21.877 1.00 56.69 279 SER A C 1
ATOM 2298 O O . SER A 1 279 ? 6.967 11.757 -21.891 1.00 56.69 279 SER A O 1
ATOM 2300 N N . ARG A 1 280 ? 4.739 11.898 -21.684 1.00 54.06 280 ARG A N 1
ATOM 2301 C CA . ARG A 1 280 ? 4.690 13.363 -21.534 1.00 54.06 280 ARG A CA 1
ATOM 2302 C C . ARG A 1 280 ? 5.201 13.841 -20.175 1.00 54.06 280 ARG A C 1
ATOM 2304 O O . ARG A 1 280 ? 5.888 14.855 -20.118 1.00 54.06 280 ARG A O 1
ATOM 2311 N N . LEU A 1 281 ? 4.863 13.119 -19.108 1.00 51.88 281 LEU A N 1
ATOM 2312 C CA . LEU A 1 281 ? 5.231 13.479 -17.738 1.00 51.88 281 LEU A CA 1
ATOM 2313 C C . LEU A 1 281 ? 6.687 13.196 -17.407 1.00 51.88 281 LEU A C 1
ATOM 2315 O O . LEU A 1 281 ? 7.349 14.023 -16.786 1.00 51.88 281 LEU A O 1
ATOM 2319 N N . ILE A 1 282 ? 7.185 12.050 -17.870 1.00 55.84 282 ILE A N 1
ATOM 2320 C CA . ILE A 1 282 ? 8.598 11.717 -17.780 1.00 55.84 282 ILE A CA 1
ATOM 2321 C C . ILE A 1 282 ? 9.374 12.735 -18.615 1.00 55.84 282 ILE A C 1
ATOM 2323 O O . ILE A 1 282 ? 10.241 13.389 -18.067 1.00 55.84 282 ILE A O 1
ATOM 2327 N N . GLN A 1 283 ? 8.992 12.985 -19.872 1.00 57.84 283 GLN A N 1
ATOM 2328 C CA . GLN A 1 283 ? 9.688 13.879 -20.811 1.00 57.84 283 GLN A CA 1
ATOM 2329 C C . GLN A 1 283 ? 10.017 15.281 -20.271 1.00 57.84 283 GLN A C 1
ATOM 2331 O O . GLN A 1 283 ? 11.164 15.699 -20.400 1.00 57.84 283 GLN A O 1
ATOM 2336 N N . SER A 1 284 ? 9.084 16.025 -19.667 1.00 54.00 284 SER A N 1
ATOM 2337 C CA . SER A 1 284 ? 9.373 17.410 -19.241 1.00 54.00 284 SER A CA 1
ATOM 2338 C C . SER A 1 284 ? 10.296 17.502 -18.024 1.00 54.00 284 SER A C 1
ATOM 2340 O O . SER A 1 284 ? 11.142 18.390 -17.963 1.00 54.00 284 SER A O 1
ATOM 2342 N N . ILE A 1 285 ? 10.135 16.592 -17.063 1.00 53.59 285 ILE A N 1
ATOM 2343 C CA . ILE A 1 285 ? 10.866 16.607 -15.788 1.00 53.59 285 ILE A CA 1
ATOM 2344 C C . ILE A 1 285 ? 12.200 15.855 -15.931 1.00 53.59 285 ILE A C 1
ATOM 2346 O O . ILE A 1 285 ? 13.227 16.320 -15.443 1.00 53.59 285 ILE A O 1
ATOM 2350 N N . PHE A 1 286 ? 12.228 14.767 -16.713 1.00 60.38 286 PHE A N 1
ATOM 2351 C CA . PHE A 1 286 ? 13.464 14.113 -17.150 1.00 60.38 286 PHE A CA 1
ATOM 2352 C C . PHE A 1 286 ? 14.427 15.118 -17.781 1.00 60.38 286 PHE A C 1
ATOM 2354 O O . PHE A 1 286 ? 15.595 15.139 -17.406 1.00 60.38 286 PHE A O 1
ATOM 2361 N N . HIS A 1 287 ? 13.967 15.951 -18.723 1.00 57.56 287 HIS A N 1
ATOM 2362 C CA . HIS A 1 287 ? 14.840 16.869 -19.467 1.00 57.56 287 HIS A CA 1
ATOM 2363 C C . HIS A 1 287 ? 15.732 17.732 -18.569 1.00 57.56 287 HIS A C 1
ATOM 2365 O O . HIS A 1 287 ? 16.898 17.939 -18.897 1.00 57.56 287 HIS A O 1
ATOM 2371 N N . GLN A 1 288 ? 15.200 18.216 -17.444 1.00 59.16 288 GLN A N 1
ATOM 2372 C CA . GLN A 1 288 ? 15.952 19.047 -16.504 1.00 59.16 288 GLN A CA 1
ATOM 2373 C C . GLN A 1 288 ? 17.026 18.249 -15.754 1.00 59.16 288 GLN A C 1
ATOM 2375 O O . GLN A 1 288 ? 18.123 18.755 -15.533 1.00 59.16 288 GLN A O 1
ATOM 2380 N N . TYR A 1 289 ? 16.746 16.991 -15.411 1.00 62.38 289 TYR A N 1
ATOM 2381 C CA . TYR A 1 289 ? 17.694 16.108 -14.731 1.00 62.38 289 TYR A CA 1
ATOM 2382 C C . TYR A 1 289 ? 18.826 15.623 -15.662 1.00 62.38 289 TYR A C 1
ATOM 2384 O O . TYR A 1 289 ? 20.000 15.638 -15.287 1.00 62.38 289 TYR A O 1
ATOM 2392 N N . TYR A 1 290 ? 18.507 15.251 -16.910 1.00 57.84 290 TYR A N 1
ATOM 2393 C CA . TYR A 1 290 ? 19.498 14.719 -17.861 1.00 57.84 290 TYR A CA 1
ATOM 2394 C C . TYR A 1 290 ? 20.518 15.733 -18.358 1.00 57.84 290 TYR A C 1
ATOM 2396 O O . TYR A 1 290 ? 21.594 15.326 -18.782 1.00 57.84 290 TYR A O 1
ATOM 2404 N N . GLN A 1 291 ? 20.227 17.031 -18.307 1.00 58.69 291 GLN A N 1
ATOM 2405 C CA . GLN A 1 291 ? 21.219 18.031 -18.706 1.00 58.69 291 GLN A CA 1
ATOM 2406 C C . GLN A 1 291 ? 22.460 18.032 -17.793 1.00 58.69 291 GLN A C 1
ATOM 2408 O O . GLN A 1 291 ? 23.516 18.466 -18.246 1.00 58.69 291 GLN A O 1
ATOM 2413 N N . ASN A 1 292 ? 22.361 17.499 -16.565 1.00 60.03 292 ASN A N 1
ATOM 2414 C CA . ASN A 1 292 ? 23.425 17.590 -15.560 1.00 60.03 292 ASN A CA 1
ATOM 2415 C C . ASN A 1 292 ? 24.113 16.246 -15.227 1.00 60.03 292 ASN A C 1
ATOM 2417 O O . ASN A 1 292 ? 25.333 16.230 -15.106 1.00 60.03 292 ASN A O 1
ATOM 2421 N N . ASP A 1 293 ? 23.382 15.122 -15.132 1.00 64.31 293 ASP A N 1
ATOM 2422 C CA . ASP A 1 293 ? 23.910 13.844 -14.585 1.00 64.31 293 ASP A CA 1
ATOM 2423 C C . ASP A 1 293 ? 23.826 12.630 -15.543 1.00 64.31 293 ASP A C 1
ATOM 2425 O O . ASP A 1 293 ? 23.904 11.464 -15.133 1.00 64.31 293 ASP A O 1
ATOM 2429 N N . PHE A 1 294 ? 23.696 12.884 -16.849 1.00 68.38 294 PHE A N 1
ATOM 2430 C CA . PHE A 1 294 ? 23.441 11.874 -17.886 1.00 68.38 294 PHE A CA 1
ATOM 2431 C C . PHE A 1 294 ? 24.360 10.633 -17.822 1.00 68.38 294 PHE A C 1
ATOM 2433 O O . PHE A 1 294 ? 23.896 9.488 -17.767 1.00 68.38 294 PHE A O 1
ATOM 2440 N N . THR A 1 295 ? 25.675 10.850 -17.815 1.00 64.44 295 THR A N 1
ATOM 2441 C CA . THR A 1 295 ? 26.680 9.782 -17.938 1.00 64.44 295 THR A CA 1
ATOM 2442 C C . THR A 1 295 ? 26.694 8.862 -16.718 1.00 64.44 295 THR A C 1
ATOM 2444 O O . THR A 1 295 ? 26.951 7.663 -16.846 1.00 64.44 295 THR A O 1
ATOM 2447 N N . SER A 1 296 ? 26.389 9.399 -15.533 1.00 69.88 296 SER A N 1
ATOM 2448 C CA . SER A 1 296 ? 26.331 8.620 -14.293 1.00 69.88 296 SER A CA 1
ATOM 2449 C C . SER A 1 296 ? 25.176 7.620 -14.333 1.00 69.88 296 SER A C 1
ATOM 2451 O O . SER A 1 296 ? 25.389 6.421 -14.133 1.00 69.88 296 SER A O 1
ATOM 2453 N N . LEU A 1 297 ? 23.975 8.079 -14.708 1.00 70.69 297 LEU A N 1
ATOM 2454 C CA . LEU A 1 297 ? 22.781 7.236 -14.768 1.00 70.69 297 LEU A CA 1
ATOM 2455 C C . LEU A 1 297 ? 22.941 6.083 -15.767 1.00 70.69 297 LEU A C 1
ATOM 2457 O O . LEU A 1 297 ? 22.650 4.931 -15.450 1.00 70.69 297 LEU A O 1
ATOM 2461 N N . PHE A 1 298 ? 23.420 6.372 -16.975 1.00 70.44 298 PHE A N 1
ATOM 2462 C CA . PHE A 1 298 ? 23.561 5.357 -18.018 1.00 70.44 298 PHE A CA 1
ATOM 2463 C C . PHE A 1 298 ? 24.658 4.338 -17.700 1.00 70.44 298 PHE A C 1
ATOM 2465 O O . PHE A 1 298 ? 24.461 3.135 -17.894 1.00 70.44 298 PHE A O 1
ATOM 2472 N N . ASN A 1 299 ? 25.775 4.783 -17.119 1.00 70.50 299 ASN A N 1
ATOM 2473 C CA . ASN A 1 299 ? 26.797 3.876 -16.602 1.00 70.50 299 ASN A CA 1
ATOM 2474 C C . ASN A 1 299 ? 26.258 3.010 -15.461 1.00 70.50 299 ASN A C 1
ATOM 2476 O O . ASN A 1 299 ? 26.570 1.823 -15.394 1.00 70.50 299 ASN A O 1
ATOM 2480 N N . MET A 1 300 ? 25.438 3.577 -14.579 1.00 71.12 300 MET A N 1
ATOM 2481 C CA . MET A 1 300 ? 24.799 2.856 -13.483 1.00 71.12 300 MET A CA 1
ATOM 2482 C C . MET A 1 300 ? 23.833 1.780 -14.001 1.00 71.12 300 MET A C 1
ATOM 2484 O O . MET A 1 300 ? 23.912 0.634 -13.556 1.00 71.12 300 MET A O 1
ATOM 2488 N N . LEU A 1 301 ? 22.966 2.106 -14.965 1.00 70.44 301 LEU A N 1
ATOM 2489 C CA . LEU A 1 301 ? 22.031 1.154 -15.578 1.00 70.44 301 LEU A CA 1
ATOM 2490 C C . LEU A 1 301 ? 22.763 0.038 -16.337 1.00 70.44 301 LEU A C 1
ATOM 2492 O O . LEU A 1 301 ? 22.427 -1.136 -16.174 1.00 70.44 301 LEU A O 1
ATOM 2496 N N . SER A 1 302 ? 23.797 0.402 -17.103 1.00 70.44 302 SER A N 1
ATOM 2497 C CA . SER A 1 302 ? 24.642 -0.536 -17.852 1.00 70.44 302 SER A CA 1
ATOM 2498 C C . SER A 1 302 ? 25.376 -1.508 -16.921 1.00 70.44 302 SER A C 1
ATOM 2500 O O . SER A 1 302 ? 25.280 -2.721 -17.091 1.00 70.44 302 SER A O 1
ATOM 2502 N N . LYS A 1 303 ? 26.015 -1.002 -15.854 1.00 76.06 303 LYS A N 1
ATOM 2503 C CA . LYS A 1 303 ? 26.696 -1.831 -14.840 1.00 76.06 303 LYS A CA 1
ATOM 2504 C C . LYS A 1 303 ? 25.756 -2.793 -14.106 1.00 76.06 303 LYS A C 1
ATOM 2506 O O . LYS A 1 303 ? 26.211 -3.823 -13.623 1.00 76.06 303 LYS A O 1
ATOM 2511 N N . ASN A 1 304 ? 24.470 -2.456 -13.995 1.00 71.25 304 ASN A N 1
ATOM 2512 C CA . ASN A 1 304 ? 23.471 -3.256 -13.283 1.00 71.25 304 ASN A CA 1
ATOM 2513 C C . ASN A 1 304 ? 22.628 -4.161 -14.204 1.00 71.25 304 ASN A C 1
ATOM 2515 O O . ASN A 1 304 ? 21.642 -4.725 -13.735 1.00 71.25 304 ASN A O 1
ATOM 2519 N N . ASN A 1 305 ? 23.001 -4.327 -15.481 1.00 70.69 305 ASN A N 1
ATOM 2520 C CA . ASN A 1 305 ? 22.296 -5.162 -16.468 1.00 70.69 305 ASN A CA 1
ATOM 2521 C C . ASN A 1 305 ? 20.818 -4.779 -16.712 1.00 70.69 305 ASN A C 1
ATOM 2523 O O . ASN A 1 305 ? 20.026 -5.611 -17.149 1.00 70.69 305 ASN A O 1
ATOM 2527 N N . LEU A 1 306 ? 20.431 -3.520 -16.485 1.00 68.19 306 LEU A N 1
ATOM 2528 C CA . LEU A 1 306 ? 19.051 -3.036 -16.656 1.00 68.19 306 LEU A CA 1
ATOM 2529 C C . LEU A 1 306 ? 18.776 -2.581 -18.102 1.00 68.19 306 LEU A C 1
ATOM 2531 O O . LEU A 1 306 ? 18.342 -1.454 -18.357 1.00 68.19 306 LEU A O 1
ATOM 2535 N N . GLN A 1 307 ? 19.050 -3.460 -19.072 1.00 68.50 307 GLN A N 1
ATOM 2536 C CA . GLN A 1 307 ? 19.016 -3.123 -20.501 1.00 68.50 307 GLN A CA 1
ATOM 2537 C C . GLN A 1 307 ? 17.601 -2.801 -21.015 1.00 68.50 307 GLN A C 1
ATOM 2539 O O . GLN A 1 307 ? 17.457 -1.987 -21.926 1.00 68.50 307 GLN A O 1
ATOM 2544 N N . SER A 1 308 ? 16.547 -3.394 -20.440 1.00 68.25 308 SER A N 1
ATOM 2545 C CA . SER A 1 308 ? 15.164 -3.125 -20.867 1.00 68.25 308 SER A CA 1
ATOM 2546 C C . SER A 1 308 ? 14.709 -1.714 -20.474 1.00 68.25 308 SER A C 1
ATOM 2548 O O . SER A 1 308 ? 14.078 -1.015 -21.268 1.00 68.25 308 SER A O 1
ATOM 2550 N N . ILE A 1 309 ? 15.109 -1.233 -19.295 1.00 68.25 309 ILE A N 1
ATOM 2551 C CA . ILE A 1 309 ? 14.864 0.154 -18.878 1.00 68.25 309 ILE A CA 1
ATOM 2552 C C . ILE A 1 309 ? 15.689 1.128 -19.702 1.00 68.25 309 ILE A C 1
ATOM 2554 O O . ILE A 1 309 ? 15.157 2.145 -20.142 1.00 68.25 309 ILE A O 1
ATOM 2558 N N . LEU A 1 310 ? 16.955 0.795 -19.957 1.00 67.81 310 LEU A N 1
ATOM 2559 C CA . LEU A 1 310 ? 17.808 1.567 -20.853 1.00 67.81 310 LEU A CA 1
ATOM 2560 C C . LEU A 1 310 ? 17.135 1.751 -22.223 1.00 67.81 310 LEU A C 1
ATOM 2562 O O . LEU A 1 310 ? 17.043 2.868 -22.725 1.00 67.81 310 LEU A O 1
ATOM 2566 N N . ASP A 1 311 ? 16.585 0.669 -22.785 1.00 65.88 311 ASP A N 1
ATOM 2567 C CA . ASP A 1 311 ? 15.851 0.682 -24.053 1.00 65.88 311 ASP A CA 1
ATOM 2568 C C . ASP A 1 311 ? 14.640 1.623 -24.015 1.00 65.88 311 ASP A C 1
ATOM 2570 O O . ASP A 1 311 ? 14.446 2.424 -24.933 1.00 65.88 311 ASP A O 1
ATOM 2574 N N . ARG A 1 312 ? 13.844 1.553 -22.940 1.00 69.81 312 ARG A N 1
ATOM 2575 C CA . ARG A 1 312 ? 12.658 2.400 -22.732 1.00 69.81 312 ARG A CA 1
ATOM 2576 C C . ARG A 1 312 ? 13.035 3.881 -22.602 1.00 69.81 312 ARG A C 1
ATOM 2578 O O . ARG A 1 312 ? 12.399 4.718 -23.238 1.00 69.81 312 ARG A O 1
ATOM 2585 N N . ILE A 1 313 ? 14.088 4.204 -21.848 1.00 69.19 313 ILE A N 1
ATOM 2586 C CA . ILE A 1 313 ? 14.597 5.579 -21.697 1.00 69.19 313 ILE A CA 1
ATOM 2587 C C . ILE A 1 313 ? 15.093 6.114 -23.044 1.00 69.19 313 ILE A C 1
ATOM 2589 O O . ILE A 1 313 ? 14.728 7.221 -23.436 1.00 69.19 313 ILE A O 1
ATOM 2593 N N . CYS A 1 314 ? 15.843 5.315 -23.806 1.00 66.94 314 CYS A N 1
ATOM 2594 C CA . CYS A 1 314 ? 16.288 5.698 -25.144 1.00 66.94 314 CYS A CA 1
ATOM 2595 C C . CYS A 1 314 ? 15.106 6.007 -26.084 1.00 66.94 314 CYS A C 1
ATOM 2597 O O . CYS A 1 314 ? 15.160 6.982 -26.829 1.00 66.94 314 CYS A O 1
ATOM 2599 N N . ARG A 1 315 ? 14.001 5.248 -26.043 1.00 65.75 315 ARG A N 1
ATOM 2600 C CA . ARG A 1 315 ? 12.797 5.565 -26.847 1.00 65.75 315 ARG A CA 1
ATOM 2601 C C . ARG A 1 315 ? 12.168 6.910 -26.474 1.00 65.75 315 ARG A C 1
ATOM 2603 O O . ARG A 1 315 ? 11.698 7.626 -27.356 1.00 65.75 315 ARG A O 1
ATOM 2610 N N . LEU A 1 316 ? 12.147 7.260 -25.187 1.00 66.38 316 LEU A N 1
ATOM 2611 C CA . LEU A 1 316 ? 11.646 8.561 -24.734 1.00 66.38 316 LEU A CA 1
ATOM 2612 C C . LEU A 1 316 ? 12.539 9.697 -25.242 1.00 66.38 316 LEU A C 1
ATOM 2614 O O . LEU A 1 316 ? 12.034 10.652 -25.825 1.00 66.38 316 LEU A O 1
ATOM 2618 N N . LEU A 1 317 ? 13.856 9.527 -25.146 1.00 66.06 317 LEU A N 1
ATOM 2619 C CA . LEU A 1 317 ? 14.823 10.499 -25.650 1.00 66.06 317 LEU A CA 1
ATOM 2620 C C . LEU A 1 317 ? 14.737 10.670 -27.174 1.00 66.06 317 LEU A C 1
ATOM 2622 O O . LEU A 1 317 ? 14.859 11.786 -27.661 1.00 66.06 317 LEU A O 1
ATOM 2626 N N . LEU A 1 318 ? 14.442 9.621 -27.952 1.00 64.44 318 LEU A N 1
ATOM 2627 C CA . LEU A 1 318 ? 14.191 9.769 -29.397 1.00 64.44 318 LEU A CA 1
ATOM 2628 C C . LEU A 1 318 ? 12.991 10.683 -29.697 1.00 64.44 318 LEU A C 1
ATOM 2630 O O . LEU A 1 318 ? 13.031 11.459 -30.653 1.00 64.44 318 LEU A O 1
ATOM 2634 N N . ASN A 1 319 ? 11.939 10.650 -28.872 1.00 63.94 319 ASN A N 1
ATOM 2635 C CA . ASN A 1 319 ? 10.820 11.587 -29.010 1.00 63.94 319 ASN A CA 1
ATOM 2636 C C . ASN A 1 319 ? 11.228 13.037 -28.708 1.00 63.94 319 ASN A C 1
ATOM 2638 O O . ASN A 1 319 ? 10.673 13.956 -29.312 1.00 63.94 319 ASN A O 1
ATOM 2642 N N . ASP A 1 320 ? 12.178 13.235 -27.799 1.00 64.06 320 ASP A N 1
ATOM 2643 C CA . ASP A 1 320 ? 12.716 14.545 -27.411 1.00 64.06 320 ASP A CA 1
ATOM 2644 C C . ASP A 1 320 ? 13.603 15.134 -28.500 1.00 64.06 320 ASP A C 1
ATOM 2646 O O . ASP A 1 320 ? 13.449 16.296 -28.888 1.00 64.06 320 ASP A O 1
ATOM 2650 N N . ILE A 1 321 ? 14.461 14.275 -29.049 1.00 63.19 321 ILE A N 1
ATOM 2651 C CA . ILE A 1 321 ? 15.262 14.515 -30.243 1.00 63.19 321 ILE A CA 1
ATOM 2652 C C . ILE A 1 321 ? 14.333 14.942 -31.390 1.00 63.19 321 ILE A C 1
ATOM 2654 O O . ILE A 1 321 ? 14.488 16.032 -31.927 1.00 63.19 321 ILE A O 1
ATOM 2658 N N . ARG A 1 322 ? 13.279 14.170 -31.698 1.00 61.22 322 ARG A N 1
ATOM 2659 C CA . ARG A 1 322 ? 12.303 14.507 -32.756 1.00 61.22 322 ARG A CA 1
ATOM 2660 C C . ARG A 1 322 ? 11.622 15.870 -32.563 1.00 61.22 322 ARG A C 1
ATOM 2662 O O . ARG A 1 322 ? 11.199 16.485 -33.536 1.00 61.22 322 ARG A O 1
ATOM 2669 N N . ARG A 1 323 ? 11.475 16.338 -31.322 1.00 62.22 323 ARG A N 1
ATOM 2670 C CA . ARG A 1 323 ? 10.863 17.638 -31.000 1.00 62.22 323 ARG A CA 1
ATOM 2671 C C . ARG A 1 323 ? 11.871 18.789 -30.924 1.00 62.22 323 ARG A C 1
ATOM 2673 O O . ARG A 1 323 ? 11.459 19.898 -30.599 1.00 62.22 323 ARG A O 1
ATOM 2680 N N . ASN A 1 324 ? 13.150 18.551 -31.231 1.00 60.59 324 ASN A N 1
ATOM 2681 C CA . ASN A 1 324 ? 14.243 19.523 -31.120 1.00 60.59 324 ASN A CA 1
ATOM 2682 C C . ASN A 1 324 ? 14.393 20.116 -29.704 1.00 60.59 324 ASN A C 1
ATOM 2684 O O . ASN A 1 324 ? 14.726 21.289 -29.550 1.00 60.59 324 ASN A O 1
ATOM 2688 N N . MET A 1 325 ? 14.124 19.317 -28.664 1.00 59.78 325 MET A N 1
ATOM 2689 C CA . MET A 1 325 ? 14.141 19.773 -27.264 1.00 59.78 325 MET A CA 1
ATOM 2690 C C . MET A 1 325 ? 15.502 19.577 -26.567 1.00 59.78 325 MET A C 1
ATOM 2692 O O . MET A 1 325 ? 15.737 20.158 -25.507 1.00 59.78 325 MET A O 1
ATOM 2696 N N . LEU A 1 326 ? 16.409 18.784 -27.152 1.00 63.59 326 LEU A N 1
ATOM 2697 C CA . LEU A 1 326 ? 17.725 18.472 -26.581 1.00 63.59 326 LEU A CA 1
ATOM 2698 C C . LEU A 1 326 ? 18.853 19.281 -27.231 1.00 63.59 326 LEU A C 1
ATOM 2700 O O . LEU A 1 326 ? 18.872 19.503 -28.439 1.00 63.59 326 LEU A O 1
ATOM 2704 N N . GLN A 1 327 ? 19.836 19.677 -26.419 1.00 64.12 327 GLN A N 1
ATOM 2705 C CA . GLN A 1 327 ? 21.064 20.315 -26.895 1.00 64.12 327 GLN A CA 1
ATOM 2706 C C . GLN A 1 327 ? 22.012 19.284 -27.528 1.00 64.12 327 GLN A C 1
ATOM 2708 O O . GLN A 1 327 ? 22.092 18.145 -27.068 1.00 64.12 327 GLN A O 1
ATOM 2713 N N . ILE A 1 328 ? 22.788 19.704 -28.534 1.00 62.44 328 ILE A N 1
ATOM 2714 C CA . ILE A 1 328 ? 23.752 18.853 -29.263 1.00 62.44 328 ILE A CA 1
ATOM 2715 C C . ILE A 1 328 ? 24.727 18.158 -28.300 1.00 62.44 328 ILE A C 1
ATOM 2717 O O . ILE A 1 328 ? 24.947 16.958 -28.404 1.00 62.44 328 ILE A O 1
ATOM 2721 N N . ASN A 1 329 ? 25.218 18.889 -27.301 1.00 61.47 329 ASN A N 1
ATOM 2722 C CA . ASN A 1 329 ? 26.178 18.436 -26.291 1.00 61.47 329 ASN A CA 1
ATOM 2723 C C . ASN A 1 329 ? 25.665 17.213 -25.510 1.00 61.47 329 ASN A C 1
ATOM 2725 O O . ASN A 1 329 ? 26.421 16.305 -25.180 1.00 61.47 329 ASN A O 1
ATOM 2729 N N . VAL A 1 330 ? 24.362 17.200 -25.212 1.00 62.81 330 VAL A N 1
ATOM 2730 C CA . VAL A 1 330 ? 23.700 16.096 -24.511 1.00 62.81 330 VAL A CA 1
ATOM 2731 C C . VAL A 1 330 ? 23.622 14.894 -25.447 1.00 62.81 330 VAL A C 1
ATOM 2733 O O . VAL A 1 330 ? 23.984 13.791 -25.056 1.00 62.81 330 VAL A O 1
ATOM 2736 N N . ILE A 1 331 ? 23.251 15.112 -26.711 1.00 63.12 331 ILE A N 1
ATOM 2737 C CA . ILE A 1 331 ? 23.146 14.061 -27.732 1.00 63.12 331 ILE A CA 1
ATOM 2738 C C . ILE A 1 331 ? 24.477 13.331 -27.934 1.00 63.12 331 ILE A C 1
ATOM 2740 O O . ILE A 1 331 ? 24.458 12.106 -28.056 1.00 63.12 331 ILE A O 1
ATOM 2744 N N . GLU A 1 332 ? 25.618 14.029 -27.900 1.00 63.69 332 GLU A N 1
ATOM 2745 C CA . GLU A 1 332 ? 26.936 13.376 -28.002 1.00 63.69 332 GLU A CA 1
ATOM 2746 C C . GLU A 1 332 ? 27.177 12.378 -26.863 1.00 63.69 332 GLU A C 1
ATOM 2748 O O . GLU A 1 332 ? 27.772 11.321 -27.076 1.00 63.69 332 GLU A O 1
ATOM 2753 N N . GLN A 1 333 ? 26.684 12.693 -25.663 1.00 62.81 333 GLN A N 1
ATOM 2754 C CA . GLN A 1 333 ? 26.820 11.839 -24.487 1.00 62.81 333 GLN A CA 1
ATOM 2755 C C . GLN A 1 333 ? 25.850 10.651 -24.526 1.00 62.81 333 GLN A C 1
ATOM 2757 O O . GLN A 1 333 ? 26.229 9.556 -24.114 1.00 62.81 333 GLN A O 1
ATOM 2762 N N . ILE A 1 334 ? 24.625 10.833 -25.043 1.00 62.66 334 ILE A N 1
ATOM 2763 C CA . ILE A 1 334 ? 23.596 9.774 -25.093 1.00 62.66 334 ILE A CA 1
ATOM 2764 C C . ILE A 1 334 ? 23.810 8.792 -26.239 1.00 62.66 334 ILE A C 1
ATOM 2766 O O . ILE A 1 334 ? 23.534 7.600 -26.104 1.00 62.66 334 ILE A O 1
ATOM 2770 N N . ALA A 1 335 ? 24.305 9.279 -27.370 1.00 62.31 335 ALA A N 1
ATOM 2771 C CA . ALA A 1 335 ? 24.463 8.524 -28.604 1.00 62.31 335 ALA A CA 1
ATOM 2772 C C . ALA A 1 335 ? 25.100 7.115 -28.462 1.00 62.31 335 ALA A C 1
ATOM 2774 O O . ALA A 1 335 ? 24.552 6.178 -29.049 1.00 62.31 335 ALA A O 1
ATOM 2775 N N . PRO A 1 336 ? 26.157 6.893 -27.648 1.00 62.41 336 PRO A N 1
ATOM 2776 C CA . PRO A 1 336 ? 26.726 5.557 -27.418 1.00 62.41 336 PRO A CA 1
ATOM 2777 C C . PRO A 1 336 ? 25.752 4.551 -26.778 1.00 62.41 336 PRO A C 1
ATOM 2779 O O . PRO A 1 336 ? 25.903 3.340 -26.928 1.00 62.41 336 PRO A O 1
ATOM 2782 N N . PHE A 1 337 ? 24.730 5.026 -26.068 1.00 58.50 337 PHE A N 1
ATOM 2783 C CA . PHE A 1 337 ? 23.764 4.179 -25.371 1.00 58.50 337 PHE A CA 1
ATOM 2784 C C . PHE A 1 337 ? 22.542 3.805 -26.221 1.00 58.50 337 PHE A C 1
ATOM 2786 O O . PHE A 1 337 ? 21.786 2.903 -25.849 1.00 58.50 337 PHE A O 1
ATOM 2793 N N . PHE A 1 338 ? 22.374 4.401 -27.407 1.00 58.69 338 PHE A N 1
ATOM 2794 C CA . PHE A 1 338 ? 21.386 3.970 -28.405 1.00 58.69 338 PHE A CA 1
ATOM 2795 C C . PHE A 1 338 ? 21.856 2.718 -29.167 1.00 58.69 338 PHE A C 1
ATOM 2797 O O . PHE A 1 338 ? 21.830 2.664 -30.396 1.00 58.69 338 PHE A O 1
ATOM 2804 N N . ARG A 1 339 ? 22.258 1.674 -28.435 1.00 55.47 339 ARG A N 1
ATOM 2805 C CA . ARG A 1 339 ? 22.770 0.384 -28.938 1.00 55.47 339 ARG A CA 1
ATOM 2806 C C . ARG A 1 339 ? 21.689 -0.484 -29.637 1.00 55.47 339 ARG A C 1
ATOM 2808 O O . ARG A 1 339 ? 21.529 -1.656 -29.321 1.00 55.47 339 ARG A O 1
ATOM 2815 N N . LEU A 1 340 ? 20.872 0.075 -30.535 1.00 51.62 340 LEU A N 1
ATOM 2816 C CA . LEU A 1 340 ? 19.515 -0.424 -30.808 1.00 51.62 340 LEU A CA 1
ATOM 2817 C C . LEU A 1 340 ? 19.371 -1.217 -32.116 1.00 51.62 340 LEU A C 1
ATOM 2819 O O . LEU A 1 340 ? 19.360 -0.669 -33.213 1.00 51.62 340 LEU A O 1
ATOM 2823 N N . HIS A 1 341 ? 19.150 -2.522 -31.955 1.00 45.53 341 HIS A N 1
ATOM 2824 C CA . HIS A 1 341 ? 18.931 -3.564 -32.969 1.00 45.53 341 HIS A CA 1
ATOM 2825 C C . HIS A 1 341 ? 17.623 -3.463 -33.797 1.00 45.53 341 HIS A C 1
ATOM 2827 O O . HIS A 1 341 ? 17.099 -4.477 -34.254 1.00 45.53 341 HIS A O 1
ATOM 2833 N N . VAL A 1 342 ? 17.071 -2.269 -34.042 1.00 54.66 342 VAL A N 1
ATOM 2834 C CA . VAL A 1 342 ? 15.873 -2.108 -34.889 1.00 54.66 342 VAL A CA 1
ATOM 2835 C C . VAL A 1 342 ? 16.091 -0.956 -35.870 1.00 54.66 342 VAL A C 1
ATOM 2837 O O . VAL A 1 342 ? 16.233 0.189 -35.445 1.00 54.66 342 VAL A O 1
ATOM 2840 N N . ARG A 1 343 ? 16.090 -1.258 -37.181 1.00 56.97 343 ARG A N 1
ATOM 2841 C CA . ARG A 1 343 ? 16.297 -0.302 -38.297 1.00 56.97 343 ARG A CA 1
ATOM 2842 C C . ARG A 1 343 ? 15.536 1.024 -38.131 1.00 56.97 343 ARG A C 1
ATOM 2844 O O . ARG A 1 343 ? 16.062 2.075 -38.473 1.00 56.97 343 ARG A O 1
ATOM 2851 N N . SER A 1 344 ? 14.337 0.986 -37.544 1.00 58.88 344 SER A N 1
ATOM 2852 C CA . SER A 1 344 ? 13.495 2.169 -37.326 1.00 58.88 344 SER A CA 1
ATOM 2853 C C . SER A 1 344 ? 14.144 3.254 -36.462 1.00 58.88 344 SER A C 1
ATOM 2855 O O . SER A 1 344 ? 13.918 4.436 -36.701 1.00 58.88 344 SER A O 1
ATOM 2857 N N . ARG A 1 345 ? 14.977 2.890 -35.480 1.00 61.47 345 ARG A N 1
ATOM 2858 C CA . ARG A 1 345 ? 15.576 3.866 -34.552 1.00 61.47 345 ARG A CA 1
ATOM 2859 C C . ARG A 1 345 ? 16.813 4.551 -35.126 1.00 61.47 345 ARG A C 1
ATOM 2861 O O . ARG A 1 345 ? 17.043 5.724 -34.852 1.00 61.47 345 ARG A O 1
ATOM 2868 N N . GLN A 1 346 ? 17.577 3.836 -35.953 1.00 66.62 346 GLN A N 1
ATOM 2869 C CA . GLN A 1 346 ? 18.680 4.412 -36.730 1.00 66.62 346 GLN A CA 1
ATOM 2870 C C . GLN A 1 346 ? 18.147 5.442 -37.728 1.00 66.62 346 GLN A C 1
ATOM 2872 O O . GLN A 1 346 ? 18.704 6.529 -37.859 1.00 66.62 346 GLN A O 1
ATOM 2877 N N . GLU A 1 347 ? 17.027 5.119 -38.375 1.00 66.75 347 GLU A N 1
ATOM 2878 C CA . GLU A 1 347 ? 16.355 6.019 -39.304 1.00 66.75 347 GLU A CA 1
ATOM 2879 C C . GLU A 1 347 ? 15.830 7.283 -38.603 1.00 66.75 347 GLU A C 1
ATOM 2881 O O . GLU A 1 347 ? 16.030 8.386 -39.104 1.00 66.75 347 GLU A O 1
ATOM 2886 N N . GLU A 1 348 ? 15.213 7.163 -37.423 1.00 65.12 348 GLU A N 1
ATOM 2887 C CA . GLU A 1 348 ? 14.753 8.327 -36.649 1.00 65.12 348 GLU A CA 1
ATOM 2888 C C . GLU A 1 348 ? 15.900 9.229 -36.182 1.00 65.12 348 GLU A C 1
ATOM 2890 O O . GLU A 1 348 ? 15.807 10.453 -36.302 1.00 65.12 348 GLU A O 1
ATOM 2895 N N . PHE A 1 349 ? 17.004 8.647 -35.708 1.00 68.81 349 PHE A N 1
ATOM 2896 C CA . PHE A 1 349 ? 18.182 9.422 -35.324 1.00 68.81 349 PHE A CA 1
ATOM 2897 C C . PHE A 1 349 ? 18.819 10.124 -36.535 1.00 68.81 349 PHE A C 1
ATOM 2899 O O . PHE A 1 349 ? 19.153 11.307 -36.462 1.00 68.81 349 PHE A O 1
ATOM 2906 N N . ALA A 1 350 ? 18.899 9.446 -37.685 1.00 71.38 350 ALA A N 1
ATOM 2907 C CA . ALA A 1 350 ? 19.359 10.049 -38.933 1.00 71.38 350 ALA A CA 1
ATOM 2908 C C . ALA A 1 350 ? 18.442 11.192 -39.405 1.00 71.38 350 ALA A C 1
ATOM 2910 O O . ALA A 1 350 ? 18.938 12.229 -39.843 1.00 71.38 350 ALA A O 1
ATOM 2911 N N . ARG A 1 351 ? 17.114 11.059 -39.265 1.00 70.69 351 ARG A N 1
ATOM 2912 C CA . ARG A 1 351 ? 16.157 12.141 -39.572 1.00 70.69 351 ARG A CA 1
ATOM 2913 C C . ARG A 1 351 ? 16.378 13.373 -38.703 1.00 70.69 351 ARG A C 1
ATOM 2915 O O . ARG A 1 351 ? 16.299 14.486 -39.216 1.00 70.69 351 ARG A O 1
ATOM 2922 N N . TYR A 1 352 ? 16.690 13.194 -37.422 1.00 70.06 352 TYR A N 1
ATOM 2923 C CA . TYR A 1 352 ? 17.039 14.321 -36.565 1.00 70.06 352 TYR A CA 1
ATOM 2924 C C . TYR A 1 352 ? 18.317 15.015 -37.028 1.00 70.06 352 TYR A C 1
ATOM 2926 O O . TYR A 1 352 ? 18.289 16.217 -37.277 1.00 70.06 352 TYR A O 1
ATOM 2934 N N . LEU A 1 353 ? 19.404 14.261 -37.223 1.00 70.56 353 LEU A N 1
ATOM 2935 C CA . LEU A 1 353 ? 20.670 14.818 -37.707 1.00 70.56 353 LEU A CA 1
ATOM 2936 C C . LEU A 1 353 ? 20.474 15.565 -39.034 1.00 70.56 353 LEU A C 1
ATOM 2938 O O . LEU A 1 353 ? 21.020 16.649 -39.224 1.00 70.56 353 LEU A O 1
ATOM 2942 N N . PHE A 1 354 ? 19.639 15.027 -39.926 1.00 71.00 354 PHE A N 1
ATOM 2943 C CA . PHE A 1 354 ? 19.233 15.681 -41.167 1.00 71.00 354 PHE A CA 1
ATOM 2944 C C . PHE A 1 354 ? 18.467 16.995 -40.937 1.00 71.00 354 PHE A C 1
ATOM 2946 O O . PHE A 1 354 ? 18.769 18.002 -41.580 1.00 71.00 354 PHE A O 1
ATOM 2953 N N . SER A 1 355 ? 17.510 17.022 -40.004 1.00 68.44 355 SER A N 1
ATOM 2954 C CA . SER A 1 355 ? 16.773 18.240 -39.631 1.00 68.44 355 SER A CA 1
ATOM 2955 C C . SER A 1 355 ? 17.695 19.327 -39.060 1.00 68.44 355 SER A C 1
ATOM 2957 O O . SER A 1 355 ? 17.584 20.493 -39.436 1.00 68.44 355 SER A O 1
ATOM 2959 N N . THR A 1 356 ? 18.682 18.945 -38.240 1.00 66.44 356 THR A N 1
ATOM 2960 C CA . THR A 1 356 ? 19.688 19.865 -37.692 1.00 66.44 356 THR A CA 1
ATOM 2961 C C . THR A 1 356 ? 20.619 20.385 -38.790 1.00 66.44 356 THR A C 1
ATOM 2963 O O . THR A 1 356 ? 20.851 21.587 -38.866 1.00 66.44 356 THR A O 1
ATOM 2966 N N . MET A 1 357 ? 21.090 19.510 -39.690 1.00 67.50 357 MET A N 1
ATOM 2967 C CA . MET A 1 357 ? 21.932 19.876 -40.840 1.00 67.50 357 MET A CA 1
ATOM 2968 C C . MET A 1 357 ? 21.244 20.845 -41.806 1.00 67.50 357 MET A C 1
ATOM 2970 O O . MET A 1 357 ? 21.894 21.702 -42.399 1.00 67.50 357 MET A O 1
ATOM 2974 N N . THR A 1 358 ? 19.935 20.700 -42.002 1.00 66.88 358 THR A N 1
ATOM 2975 C CA . THR A 1 358 ? 19.180 21.510 -42.966 1.00 66.88 358 THR A CA 1
ATOM 2976 C C . THR A 1 358 ? 18.552 22.761 -42.353 1.00 66.88 358 THR A C 1
ATOM 2978 O O . THR A 1 358 ? 18.096 23.626 -43.101 1.00 66.88 358 THR A O 1
ATOM 2981 N N . GLY A 1 359 ? 18.526 22.875 -41.019 1.00 59.16 359 GLY A N 1
ATOM 2982 C CA . GLY A 1 359 ? 17.799 23.923 -40.299 1.00 59.16 359 GLY A CA 1
ATOM 2983 C C . GLY A 1 359 ? 16.273 23.809 -40.420 1.00 59.16 359 GLY A C 1
ATOM 2984 O O . GLY A 1 359 ? 15.555 24.715 -39.996 1.00 59.16 359 GLY A O 1
ATOM 2985 N N . ILE A 1 360 ? 15.766 22.717 -41.004 1.00 56.62 360 ILE A N 1
ATOM 2986 C CA . ILE A 1 360 ? 14.336 22.478 -41.196 1.00 56.62 360 ILE A CA 1
ATOM 2987 C C . ILE A 1 360 ? 13.808 21.858 -39.906 1.00 56.62 360 ILE A C 1
ATOM 2989 O O . ILE A 1 360 ? 14.001 20.674 -39.642 1.00 56.62 360 ILE A O 1
ATOM 2993 N N . SER A 1 361 ? 13.136 22.663 -39.083 1.00 45.12 361 SER A N 1
ATOM 2994 C CA . SER A 1 361 ? 12.354 22.126 -37.970 1.00 45.12 361 SER A CA 1
ATOM 2995 C C . SER A 1 361 ? 11.255 21.241 -38.549 1.00 45.12 361 SER A C 1
ATOM 2997 O O . SER A 1 361 ? 10.498 21.693 -39.407 1.00 45.12 361 SER A O 1
ATOM 2999 N N . THR A 1 362 ? 11.147 19.993 -38.095 1.00 40.78 362 THR A N 1
ATOM 3000 C CA . THR A 1 362 ? 10.040 19.092 -38.438 1.00 40.78 362 THR A CA 1
ATOM 3001 C C . THR A 1 362 ? 8.753 19.566 -37.759 1.00 40.78 362 THR A C 1
ATOM 3003 O O . THR A 1 362 ? 8.197 18.892 -36.894 1.00 40.78 362 THR A O 1
ATOM 3006 N N . LYS A 1 363 ? 8.283 20.761 -38.112 1.00 37.19 363 LYS A N 1
ATOM 3007 C CA . LYS A 1 363 ? 6.888 21.144 -37.971 1.00 37.19 363 LYS A CA 1
ATOM 3008 C C . LYS A 1 363 ? 6.223 20.732 -39.273 1.00 37.19 363 LYS A C 1
ATOM 3010 O O . LYS A 1 363 ? 6.356 21.400 -40.289 1.00 37.19 363 LYS A O 1
ATOM 3015 N N . SER A 1 364 ? 5.559 19.586 -39.248 1.00 38.66 364 SER A N 1
ATOM 3016 C CA . SER A 1 364 ? 4.425 19.378 -40.135 1.00 38.66 364 SER A CA 1
ATOM 3017 C C . SER A 1 364 ? 3.403 20.453 -39.779 1.00 38.66 364 SER A C 1
ATOM 3019 O O . SER A 1 364 ? 2.774 20.322 -38.738 1.00 38.66 364 SER A O 1
ATOM 3021 N N . ASP A 1 365 ? 3.367 21.543 -40.537 1.00 31.48 365 ASP A N 1
ATOM 3022 C CA . ASP A 1 365 ? 2.166 22.318 -40.848 1.00 31.48 365 ASP A CA 1
ATOM 3023 C C . ASP A 1 365 ? 2.506 23.304 -41.973 1.00 31.48 365 ASP A C 1
ATOM 3025 O O . ASP A 1 365 ? 3.599 23.868 -42.046 1.00 31.48 365 ASP A O 1
ATOM 3029 N N . GLU A 1 366 ? 1.576 23.387 -42.911 1.00 41.16 366 GLU A N 1
ATOM 3030 C CA . GLU A 1 366 ? 1.702 23.959 -44.243 1.00 41.16 366 GLU A CA 1
ATOM 3031 C C . GLU A 1 366 ? 1.950 25.481 -44.239 1.00 41.16 366 GLU A C 1
ATOM 3033 O O . GLU A 1 366 ? 1.492 26.207 -43.361 1.00 41.16 366 GLU A O 1
ATOM 3038 N N . HIS A 1 367 ? 2.621 25.935 -45.306 1.00 37.16 367 HIS A N 1
ATOM 3039 C CA . HIS A 1 367 ? 2.807 27.326 -45.751 1.00 37.16 367 HIS A CA 1
ATOM 3040 C C . HIS A 1 367 ? 3.818 28.199 -44.988 1.00 37.16 367 HIS A C 1
ATOM 3042 O O . HIS A 1 367 ? 3.517 28.820 -43.973 1.00 37.16 367 HIS A O 1
ATOM 3048 N N . ASN A 1 368 ? 5.011 28.349 -45.576 1.00 29.78 368 ASN A N 1
ATOM 3049 C CA . ASN A 1 368 ? 5.459 29.609 -46.195 1.00 29.78 368 ASN A CA 1
ATOM 3050 C C . ASN A 1 368 ? 6.926 29.472 -46.632 1.00 29.78 368 ASN A C 1
ATOM 3052 O O . ASN A 1 368 ? 7.853 29.729 -45.863 1.00 29.78 368 ASN A O 1
ATOM 3056 N N . ASP A 1 369 ? 7.123 29.076 -47.888 1.00 37.44 369 ASP A N 1
ATOM 3057 C CA . ASP A 1 369 ? 8.387 29.256 -48.594 1.00 37.44 369 ASP A CA 1
ATOM 3058 C C . ASP A 1 369 ? 8.418 30.689 -49.134 1.00 37.44 369 ASP A C 1
ATOM 3060 O O . ASP A 1 369 ? 7.509 31.058 -49.866 1.00 37.44 369 ASP A O 1
ATOM 3064 N N . GLU A 1 370 ? 9.430 31.484 -48.757 1.00 36.72 370 GLU A N 1
ATOM 3065 C CA . GLU A 1 370 ? 10.208 32.302 -49.717 1.00 36.72 370 GLU A CA 1
ATOM 3066 C C . GLU A 1 370 ? 11.316 33.182 -49.090 1.00 36.72 370 GLU A C 1
ATOM 3068 O O . GLU A 1 370 ? 12.226 33.587 -49.810 1.00 36.72 370 GLU A O 1
ATOM 3073 N N . GLU A 1 371 ? 11.380 33.414 -47.770 1.00 34.66 371 GLU A N 1
ATOM 3074 C CA . GLU A 1 371 ? 12.308 34.439 -47.223 1.00 34.66 371 GLU A CA 1
ATOM 3075 C C . GLU A 1 371 ? 13.580 33.965 -46.478 1.00 34.66 371 GLU A C 1
ATOM 3077 O O . GLU A 1 371 ? 14.346 34.786 -45.973 1.00 34.66 371 GLU A O 1
ATOM 3082 N N . ILE A 1 372 ? 13.910 32.667 -46.451 1.00 39.56 372 ILE A N 1
ATOM 3083 C CA . ILE A 1 372 ? 15.072 32.152 -45.673 1.00 39.56 372 ILE A CA 1
ATOM 3084 C C . ILE A 1 372 ? 16.382 32.063 -46.498 1.00 39.56 372 ILE A C 1
ATOM 3086 O O . ILE A 1 372 ? 17.443 31.674 -46.000 1.00 39.56 372 ILE A O 1
ATOM 3090 N N . ASN A 1 373 ? 16.385 32.471 -47.769 1.00 39.16 373 ASN A N 1
ATOM 3091 C CA . ASN A 1 373 ? 17.416 32.013 -48.711 1.00 39.16 373 ASN A CA 1
ATOM 3092 C C . ASN A 1 373 ? 18.709 32.858 -48.823 1.00 39.16 373 ASN A C 1
ATOM 3094 O O . ASN A 1 373 ? 19.498 32.631 -49.736 1.00 39.16 373 ASN A O 1
ATOM 3098 N N . LYS A 1 374 ? 18.979 33.824 -47.927 1.00 35.19 374 LYS A N 1
ATOM 3099 C CA . LYS A 1 374 ? 20.220 34.644 -48.016 1.00 35.19 374 LYS A CA 1
ATOM 3100 C C . LYS A 1 374 ? 21.107 34.694 -46.767 1.00 35.19 374 LYS A C 1
ATOM 3102 O O . LYS A 1 374 ? 22.314 34.859 -46.914 1.00 35.19 374 LYS A O 1
ATOM 3107 N N . ASN A 1 375 ? 20.582 34.446 -45.563 1.00 34.59 375 ASN A N 1
ATOM 3108 C CA . ASN A 1 375 ? 21.397 34.422 -44.331 1.00 34.59 375 ASN A CA 1
ATOM 3109 C C . ASN A 1 375 ? 21.887 33.017 -43.916 1.00 34.59 375 ASN A C 1
ATOM 3111 O O . ASN A 1 375 ? 22.744 32.889 -43.042 1.00 34.59 375 ASN A O 1
ATOM 3115 N N . SER A 1 376 ? 21.403 31.962 -44.575 1.00 39.38 376 SER A N 1
ATOM 3116 C CA . SER A 1 376 ? 21.633 30.557 -44.196 1.00 39.38 376 SER A CA 1
ATOM 3117 C C . SER A 1 376 ? 22.976 29.988 -44.676 1.00 39.38 376 SER A C 1
ATOM 3119 O O . SER A 1 376 ? 23.520 29.070 -44.065 1.00 39.38 376 SER A O 1
ATOM 3121 N N . GLN A 1 377 ? 23.582 30.557 -45.726 1.00 37.03 377 GLN A N 1
ATOM 3122 C CA . GLN A 1 377 ? 24.823 30.012 -46.297 1.00 37.03 377 GLN A CA 1
ATOM 3123 C C . GLN A 1 377 ? 26.056 30.210 -45.399 1.00 37.03 377 GLN A C 1
ATOM 3125 O O . GLN A 1 377 ? 26.910 29.326 -45.359 1.00 37.03 377 GLN A O 1
ATOM 3130 N N . ARG A 1 378 ? 26.142 31.302 -44.620 1.00 33.06 378 ARG A N 1
ATOM 3131 C CA . ARG A 1 378 ? 27.299 31.567 -43.736 1.00 33.06 378 ARG A CA 1
ATOM 3132 C C . ARG A 1 378 ? 27.224 30.899 -42.357 1.00 33.06 378 ARG A C 1
ATOM 3134 O O . ARG A 1 378 ? 28.275 30.648 -41.782 1.00 33.06 378 ARG A O 1
ATOM 3141 N N . LYS A 1 379 ? 26.030 30.563 -41.849 1.00 39.16 379 LYS A N 1
ATOM 3142 C CA . LYS A 1 379 ? 25.879 29.747 -40.624 1.00 39.16 379 LYS A CA 1
ATOM 3143 C C . LYS A 1 379 ? 26.119 28.251 -40.877 1.00 39.16 379 LYS A C 1
ATOM 3145 O O . LYS A 1 379 ? 26.672 27.577 -40.021 1.00 39.16 379 LYS A O 1
ATOM 3150 N N . SER A 1 380 ? 25.812 27.766 -42.084 1.00 46.69 380 SER A N 1
ATOM 3151 C CA . SER A 1 380 ? 25.823 26.330 -42.400 1.00 46.69 380 SER A CA 1
ATOM 3152 C C . SER A 1 380 ? 27.193 25.638 -42.305 1.00 46.69 380 SER A C 1
ATOM 3154 O O . SER A 1 380 ? 27.261 24.466 -41.958 1.00 46.69 380 SER A O 1
ATOM 3156 N N . MET A 1 381 ? 28.306 26.330 -42.583 1.00 37.25 381 MET A N 1
ATOM 3157 C CA . MET A 1 381 ? 29.623 25.677 -42.685 1.00 37.25 381 MET A CA 1
ATOM 3158 C C . MET A 1 381 ? 30.147 25.159 -41.330 1.00 37.25 381 MET A C 1
ATOM 3160 O O . MET A 1 381 ? 30.782 24.106 -41.278 1.00 37.25 381 MET A O 1
ATOM 3164 N N . ASN A 1 382 ? 29.846 25.862 -40.232 1.00 47.25 382 ASN A N 1
ATOM 3165 C CA . ASN A 1 382 ? 30.238 25.430 -38.887 1.00 47.25 382 ASN A CA 1
ATOM 3166 C C . ASN A 1 382 ? 29.348 24.289 -38.370 1.00 47.25 382 ASN A C 1
ATOM 3168 O O . ASN A 1 382 ? 29.862 23.393 -37.706 1.00 47.25 382 ASN A O 1
ATOM 3172 N N . ASP A 1 383 ? 28.065 24.270 -38.745 1.00 56.16 383 ASP A N 1
ATOM 3173 C CA . ASP A 1 383 ? 27.089 23.281 -38.265 1.00 56.16 383 ASP A CA 1
ATOM 3174 C C . ASP A 1 383 ? 27.272 21.888 -38.899 1.00 56.16 383 ASP A C 1
ATOM 3176 O O . ASP A 1 383 ? 27.030 20.870 -38.256 1.00 56.16 383 ASP A O 1
ATOM 3180 N N . TYR A 1 384 ? 27.763 21.792 -40.142 1.00 61.12 384 TYR A N 1
ATOM 3181 C CA . TYR A 1 384 ? 28.091 20.478 -40.724 1.00 61.12 384 TYR A CA 1
ATOM 3182 C C . TYR A 1 384 ? 29.322 19.854 -40.069 1.00 61.12 384 TYR A C 1
ATOM 3184 O O . TYR A 1 384 ? 29.372 18.648 -39.840 1.00 61.12 384 TYR A O 1
ATOM 3192 N N . THR A 1 385 ? 30.319 20.682 -39.755 1.00 62.62 385 THR A N 1
ATOM 3193 C CA . THR A 1 385 ? 31.581 20.219 -39.171 1.00 62.62 385 THR A CA 1
ATOM 3194 C C . THR A 1 385 ? 31.354 19.668 -37.763 1.00 62.62 385 THR A C 1
ATOM 3196 O O . THR A 1 385 ? 31.914 18.627 -37.426 1.00 62.62 385 THR A O 1
ATOM 3199 N N . THR A 1 386 ? 30.477 20.300 -36.977 1.00 64.19 386 THR A N 1
ATOM 3200 C CA . THR A 1 386 ? 30.064 19.806 -35.655 1.00 64.19 386 THR A CA 1
ATOM 3201 C C . THR A 1 386 ? 29.254 18.515 -35.749 1.00 64.19 386 THR A C 1
ATOM 3203 O O . THR A 1 386 ? 29.461 17.621 -34.939 1.00 64.19 386 THR A O 1
ATOM 3206 N N . ILE A 1 387 ? 28.398 18.348 -36.762 1.00 66.25 387 ILE A N 1
ATOM 3207 C CA . ILE A 1 387 ? 27.611 17.115 -36.945 1.00 66.25 387 ILE A CA 1
ATOM 3208 C C . ILE A 1 387 ? 28.479 15.938 -37.420 1.00 66.25 387 ILE A C 1
ATOM 3210 O O . ILE A 1 387 ? 28.289 14.812 -36.962 1.00 66.25 387 ILE A O 1
ATOM 3214 N N . PHE A 1 388 ? 29.475 16.168 -38.278 1.00 71.75 388 PHE A N 1
ATOM 3215 C CA . PHE A 1 388 ? 30.443 15.122 -38.632 1.00 71.75 388 PHE A CA 1
ATOM 3216 C C . PHE A 1 388 ? 31.342 14.751 -37.448 1.00 71.75 388 PHE A C 1
ATOM 3218 O O . PHE A 1 388 ? 31.552 13.566 -37.193 1.00 71.75 388 PHE A O 1
ATOM 3225 N N . GLN A 1 389 ? 31.797 15.740 -36.671 1.00 68.44 389 GLN A N 1
ATOM 3226 C CA . GLN A 1 389 ? 32.524 15.508 -35.417 1.00 68.44 389 GLN A CA 1
ATOM 3227 C C . GLN A 1 389 ? 31.678 14.749 -34.392 1.00 68.44 389 GLN A C 1
ATOM 3229 O O . GLN A 1 389 ? 32.205 13.876 -33.707 1.00 68.44 389 GLN A O 1
ATOM 3234 N N . LEU A 1 390 ? 30.374 15.026 -34.331 1.00 65.88 390 LEU A N 1
ATOM 3235 C CA . LEU A 1 390 ? 29.415 14.289 -33.521 1.00 65.88 390 LEU A CA 1
ATOM 3236 C C . LEU A 1 390 ? 29.351 12.826 -33.964 1.00 65.88 390 LEU A C 1
ATOM 3238 O O . LEU A 1 390 ? 29.595 11.940 -33.153 1.00 65.88 390 LEU A O 1
ATOM 3242 N N . ILE A 1 391 ? 29.109 12.551 -35.249 1.00 68.81 391 ILE A N 1
ATOM 3243 C CA . ILE A 1 391 ? 29.076 11.179 -35.788 1.00 68.81 391 ILE A CA 1
ATOM 3244 C C . ILE A 1 391 ? 30.399 10.439 -35.505 1.00 68.81 391 ILE A C 1
ATOM 3246 O O . ILE A 1 391 ? 30.389 9.263 -35.131 1.00 68.81 391 ILE A O 1
ATOM 3250 N N . ASP A 1 392 ? 31.536 11.128 -35.612 1.00 68.12 392 ASP A N 1
ATOM 3251 C CA . ASP A 1 392 ? 32.857 10.579 -35.295 1.00 68.12 392 ASP A CA 1
ATOM 3252 C C . ASP A 1 392 ? 33.070 10.320 -33.799 1.00 68.12 392 ASP A C 1
ATOM 3254 O O . ASP A 1 392 ? 33.625 9.284 -33.431 1.00 68.12 392 ASP A O 1
ATOM 3258 N N . SER A 1 393 ? 32.631 11.230 -32.930 1.00 63.69 393 SER A N 1
ATOM 3259 C CA . SER A 1 393 ? 32.696 11.092 -31.470 1.00 63.69 393 SER A CA 1
ATOM 3260 C C . SER A 1 393 ? 31.852 9.906 -30.997 1.00 63.69 393 SER A C 1
ATOM 3262 O O . SER A 1 393 ? 32.322 9.053 -30.239 1.00 63.69 393 SER A O 1
ATOM 3264 N N . ILE A 1 394 ? 30.645 9.775 -31.554 1.00 62.59 394 ILE A N 1
ATOM 3265 C CA . ILE A 1 394 ? 29.742 8.639 -31.336 1.00 62.59 394 ILE A CA 1
ATOM 3266 C C . ILE A 1 394 ? 30.422 7.335 -31.747 1.00 62.59 394 ILE A C 1
ATOM 3268 O O . ILE A 1 394 ? 30.393 6.356 -31.004 1.00 62.59 394 ILE A O 1
ATOM 3272 N N . SER A 1 395 ? 31.083 7.330 -32.907 1.00 62.84 395 SER A N 1
ATOM 3273 C CA . SER A 1 395 ? 31.785 6.155 -33.420 1.00 62.84 395 SER A CA 1
ATOM 3274 C C . SER A 1 395 ? 33.039 5.780 -32.616 1.00 62.84 395 SER A C 1
ATOM 3276 O O . SER A 1 395 ? 33.434 4.618 -32.665 1.00 62.84 395 SER A O 1
ATOM 3278 N N . LYS A 1 396 ? 33.685 6.724 -31.915 1.00 58.94 396 LYS A N 1
ATOM 3279 C CA . LYS A 1 396 ? 34.914 6.487 -31.127 1.00 58.94 396 LYS A CA 1
ATOM 3280 C C . LYS A 1 396 ? 34.650 5.978 -29.709 1.00 58.94 396 LYS A C 1
ATOM 3282 O O . LYS A 1 396 ? 35.462 5.221 -29.188 1.00 58.94 396 LYS A O 1
ATOM 3287 N N . ASN A 1 397 ? 33.536 6.371 -29.091 1.00 52.25 397 ASN A N 1
ATOM 3288 C CA . ASN A 1 397 ? 33.200 6.006 -27.707 1.00 52.25 397 ASN A CA 1
ATOM 3289 C C . ASN A 1 397 ? 32.593 4.594 -27.554 1.00 52.25 397 ASN A C 1
ATOM 3291 O O . ASN A 1 397 ? 32.350 4.143 -26.436 1.00 52.25 397 ASN A O 1
ATOM 3295 N N . LEU A 1 398 ? 32.364 3.880 -28.658 1.00 49.06 398 LEU A N 1
ATOM 3296 C CA . LEU A 1 398 ? 31.827 2.518 -28.690 1.00 49.06 398 LEU A CA 1
ATOM 3297 C C . LEU A 1 398 ? 32.979 1.511 -28.839 1.00 49.06 398 LEU A C 1
ATOM 3299 O O . LEU A 1 398 ? 33.518 1.329 -29.929 1.00 49.06 398 LEU A O 1
ATOM 3303 N N . SER A 1 399 ? 33.397 0.874 -27.741 1.00 42.06 399 SER A N 1
ATOM 3304 C CA . SER A 1 399 ? 34.454 -0.140 -27.789 1.00 42.06 399 SER A CA 1
ATOM 3305 C C . SER A 1 399 ? 33.947 -1.460 -28.389 1.00 42.06 399 SER A C 1
ATOM 3307 O O . SER A 1 399 ? 32.917 -2.000 -27.997 1.00 42.06 399 SER A O 1
ATOM 3309 N N . ASN A 1 400 ? 34.722 -1.966 -29.353 1.00 44.31 400 ASN A N 1
ATOM 3310 C CA . ASN A 1 400 ? 34.723 -3.299 -29.975 1.00 44.31 400 ASN A CA 1
ATOM 3311 C C . ASN A 1 400 ? 33.455 -3.822 -30.683 1.00 44.31 400 ASN A C 1
ATOM 3313 O O . ASN A 1 400 ? 33.591 -4.746 -31.478 1.00 44.31 400 ASN A O 1
ATOM 3317 N N . ASP A 1 401 ? 32.300 -3.170 -30.542 1.00 43.66 401 ASP A N 1
ATOM 3318 C CA . ASP A 1 401 ? 31.109 -3.349 -31.383 1.00 43.66 401 ASP A CA 1
ATOM 3319 C C . ASP A 1 401 ? 30.604 -1.951 -31.820 1.00 43.66 401 ASP A C 1
ATOM 3321 O O . ASP A 1 401 ? 30.146 -1.192 -30.976 1.00 43.66 401 ASP A O 1
ATOM 3325 N N . ILE A 1 402 ? 30.583 -1.457 -33.060 1.00 51.19 402 ILE A N 1
ATOM 3326 C CA . ILE A 1 402 ? 30.658 -2.029 -34.403 1.00 51.19 402 ILE A CA 1
ATOM 3327 C C . ILE A 1 402 ? 30.890 -0.822 -35.370 1.00 51.19 402 ILE A C 1
ATOM 3329 O O . ILE A 1 402 ? 30.108 0.133 -35.346 1.00 51.19 402 ILE A O 1
ATOM 3333 N N . PRO A 1 403 ? 31.862 -0.862 -36.302 1.00 56.34 403 PRO A N 1
ATOM 3334 C CA . PRO A 1 403 ? 32.011 0.090 -37.422 1.00 56.34 403 PRO A CA 1
ATOM 3335 C C . PRO A 1 403 ? 30.758 0.298 -38.307 1.00 56.34 403 PRO A C 1
ATOM 3337 O O . PRO A 1 403 ? 30.684 1.263 -39.066 1.00 56.34 403 PRO A O 1
ATOM 3340 N N . MET A 1 404 ? 29.750 -0.577 -38.209 1.00 60.41 404 MET A N 1
ATOM 3341 C CA . MET A 1 404 ? 28.478 -0.489 -38.941 1.00 60.41 404 MET A CA 1
ATOM 3342 C C . MET A 1 404 ? 27.505 0.590 -38.434 1.00 60.41 404 MET A C 1
ATOM 3344 O O . MET A 1 404 ? 26.624 0.965 -39.192 1.00 60.41 404 MET A O 1
ATOM 3348 N N . LEU A 1 405 ? 27.617 1.138 -37.213 1.00 63.84 405 LEU A N 1
ATOM 3349 C CA . LEU A 1 405 ? 26.675 2.198 -36.791 1.00 63.84 405 LEU A CA 1
ATOM 3350 C C . LEU A 1 405 ? 26.918 3.502 -37.558 1.00 63.84 405 LEU A C 1
ATOM 3352 O O . LEU A 1 405 ? 25.988 4.076 -38.121 1.00 63.84 405 LEU A O 1
ATOM 3356 N N . LYS A 1 406 ? 28.185 3.934 -37.614 1.00 71.56 406 LYS A N 1
ATOM 3357 C CA . LYS A 1 406 ? 28.617 5.060 -38.451 1.00 71.56 406 LYS A CA 1
ATOM 3358 C C . LYS A 1 406 ? 28.157 4.823 -39.890 1.00 71.56 406 LYS A C 1
ATOM 3360 O O . LYS A 1 406 ? 27.562 5.697 -40.507 1.00 71.56 406 LYS A O 1
ATOM 3365 N N . HIS A 1 407 ? 28.355 3.600 -40.370 1.00 72.44 407 HIS A N 1
ATOM 3366 C CA . HIS A 1 407 ? 27.963 3.168 -41.698 1.00 72.44 407 HIS A CA 1
ATOM 3367 C C . HIS A 1 407 ? 26.467 3.351 -42.012 1.00 72.44 407 HIS A C 1
ATOM 3369 O O . HIS A 1 407 ? 26.116 4.055 -42.958 1.00 72.44 407 HIS A O 1
ATOM 3375 N N . GLU A 1 408 ? 25.588 2.774 -41.192 1.00 72.12 408 GLU A N 1
ATOM 3376 C CA . GLU A 1 408 ? 24.132 2.841 -41.361 1.00 72.12 408 GLU A CA 1
ATOM 3377 C C . GLU A 1 408 ? 23.618 4.285 -41.287 1.00 72.12 408 GLU A C 1
ATOM 3379 O O . GLU A 1 408 ? 22.784 4.689 -42.095 1.00 72.12 408 GLU A O 1
ATOM 3384 N N . LEU A 1 409 ? 24.151 5.109 -40.375 1.00 73.19 409 LEU A N 1
ATOM 3385 C CA . LEU A 1 409 ? 23.754 6.517 -40.272 1.00 73.19 409 LEU A CA 1
ATOM 3386 C C . LEU A 1 409 ? 24.061 7.298 -41.552 1.00 73.19 409 LEU A C 1
ATOM 3388 O O . LEU A 1 409 ? 23.197 8.031 -42.033 1.00 73.19 409 LEU A O 1
ATOM 3392 N N . TYR A 1 410 ? 25.242 7.109 -42.145 1.00 78.31 410 TYR A N 1
ATOM 3393 C CA . TYR A 1 410 ? 25.576 7.740 -43.423 1.00 78.31 410 TYR A CA 1
ATOM 3394 C C . TYR A 1 410 ? 24.671 7.262 -44.567 1.00 78.31 410 TYR A C 1
ATOM 3396 O O . TYR A 1 410 ? 24.246 8.085 -45.377 1.00 78.31 410 TYR A O 1
ATOM 3404 N N . ILE A 1 411 ? 24.303 5.975 -44.605 1.00 78.25 411 ILE A N 1
ATOM 3405 C CA . ILE A 1 411 ? 23.337 5.433 -45.577 1.00 78.25 411 ILE A CA 1
ATOM 3406 C C . ILE A 1 411 ? 21.981 6.138 -45.453 1.00 78.25 411 ILE A C 1
ATOM 3408 O O . ILE A 1 411 ? 21.436 6.611 -46.455 1.00 78.25 411 ILE A O 1
ATOM 3412 N N . TYR A 1 412 ? 21.434 6.245 -44.238 1.00 76.38 412 TYR A N 1
ATOM 3413 C CA . TYR A 1 412 ? 20.152 6.923 -44.021 1.00 76.38 412 TYR A CA 1
ATOM 3414 C C . TYR A 1 412 ? 20.228 8.414 -44.364 1.00 76.38 412 TYR A C 1
ATOM 3416 O O . TYR A 1 412 ? 19.312 8.939 -44.995 1.00 76.38 412 TYR A O 1
ATOM 3424 N N . LEU A 1 413 ? 21.319 9.095 -44.011 1.00 77.94 413 LEU A N 1
ATOM 3425 C CA . LEU A 1 413 ? 21.520 10.512 -44.326 1.00 77.94 413 LEU A CA 1
ATOM 3426 C C . LEU A 1 413 ? 21.639 10.772 -45.834 1.00 77.94 413 LEU A C 1
ATOM 3428 O O . LEU A 1 413 ? 21.049 11.730 -46.339 1.00 77.94 413 LEU A O 1
ATOM 3432 N N . LEU A 1 414 ? 22.348 9.914 -46.573 1.00 79.94 414 LEU A N 1
ATOM 3433 C CA . LEU A 1 414 ? 22.421 9.981 -48.036 1.00 79.94 414 LEU A CA 1
ATOM 3434 C C . LEU A 1 414 ? 21.048 9.769 -48.675 1.00 79.94 414 LEU A C 1
ATOM 3436 O O . LEU A 1 414 ? 20.650 10.520 -49.562 1.00 79.94 414 LEU A O 1
ATOM 3440 N N . ARG A 1 415 ? 20.278 8.802 -48.169 1.00 79.56 415 ARG A N 1
ATOM 3441 C CA . ARG A 1 415 ? 18.913 8.554 -48.639 1.00 79.56 415 ARG A CA 1
ATOM 3442 C C . ARG A 1 415 ? 17.988 9.746 -48.386 1.00 79.56 415 ARG A C 1
ATOM 3444 O O . ARG A 1 415 ? 17.250 10.142 -49.283 1.00 79.56 415 ARG A O 1
ATOM 3451 N N . LEU A 1 416 ? 18.030 10.323 -47.185 1.00 76.81 416 LEU A N 1
ATOM 3452 C CA . LEU A 1 416 ? 17.201 11.472 -46.807 1.00 76.81 416 LEU A CA 1
ATOM 3453 C C . LEU A 1 416 ? 17.578 12.729 -47.602 1.00 76.81 416 LEU A C 1
ATOM 3455 O O . LEU A 1 416 ? 16.699 13.413 -48.122 1.00 76.81 416 LEU A O 1
ATOM 3459 N N . SER A 1 417 ? 18.873 13.012 -47.760 1.00 78.75 417 SER A N 1
ATOM 3460 C CA . SER A 1 417 ? 19.341 14.155 -48.560 1.00 78.75 417 SER A CA 1
ATOM 3461 C C . SER A 1 417 ? 18.948 14.046 -50.032 1.00 78.75 417 SER A C 1
ATOM 3463 O O . SER A 1 417 ? 18.469 15.032 -50.600 1.00 78.75 417 SER A O 1
ATOM 3465 N N . ALA A 1 418 ? 19.020 12.845 -50.608 1.00 77.88 418 ALA A N 1
ATOM 3466 C CA . ALA A 1 418 ? 18.540 12.574 -51.956 1.00 77.88 418 ALA A CA 1
ATOM 3467 C C . ALA A 1 418 ? 17.011 12.715 -52.084 1.00 77.88 418 ALA A C 1
ATOM 3469 O O . ALA A 1 418 ? 16.533 13.395 -52.994 1.00 77.88 418 ALA A O 1
ATOM 3470 N N . GLN A 1 419 ? 16.235 12.149 -51.149 1.00 80.00 419 GLN A N 1
ATOM 3471 C CA . GLN A 1 419 ? 14.767 12.265 -51.122 1.00 80.00 419 GLN A CA 1
ATOM 3472 C C . GLN A 1 419 ? 14.295 13.723 -51.049 1.00 80.00 419 GLN A C 1
ATOM 3474 O O . GLN A 1 419 ? 13.348 14.104 -51.736 1.00 80.00 419 GLN A O 1
ATOM 3479 N N . HIS A 1 420 ? 14.987 14.554 -50.268 1.00 74.88 420 HIS A N 1
ATOM 3480 C CA . HIS A 1 420 ? 14.710 15.986 -50.140 1.00 74.88 420 HIS A CA 1
ATOM 3481 C C . HIS A 1 420 ? 15.415 16.855 -51.202 1.00 74.88 420 HIS A C 1
ATOM 3483 O O . HIS A 1 420 ? 15.400 18.080 -51.093 1.00 74.88 420 HIS A O 1
ATOM 3489 N N . ARG A 1 421 ? 16.017 16.248 -52.239 1.00 74.88 421 ARG A N 1
ATOM 3490 C CA . ARG A 1 421 ? 16.685 16.925 -53.372 1.00 74.88 421 ARG A CA 1
ATOM 3491 C C . ARG A 1 421 ? 17.791 17.914 -52.966 1.00 74.88 421 ARG A C 1
ATOM 3493 O O . ARG A 1 421 ? 18.046 18.890 -53.670 1.00 74.88 421 ARG A O 1
ATOM 3500 N N . ARG A 1 422 ? 18.478 17.665 -51.848 1.00 76.31 422 ARG A N 1
ATOM 3501 C CA . ARG A 1 422 ? 19.618 18.468 -51.371 1.00 76.31 422 ARG A CA 1
ATOM 3502 C C . ARG A 1 422 ? 20.918 17.940 -51.970 1.00 76.31 422 ARG A C 1
ATOM 3504 O O . ARG A 1 422 ? 21.656 17.198 -51.323 1.00 76.31 422 ARG A O 1
ATOM 3511 N N . THR A 1 423 ? 21.178 18.286 -53.229 1.00 75.00 423 THR A N 1
ATOM 3512 C CA . THR A 1 423 ? 22.361 17.822 -53.982 1.00 75.00 423 THR A CA 1
ATOM 3513 C C . THR A 1 423 ? 23.675 18.266 -53.331 1.00 75.00 423 THR A C 1
ATOM 3515 O O . THR A 1 423 ? 24.625 17.494 -53.259 1.00 75.00 423 THR A O 1
ATOM 3518 N N . ASP A 1 424 ? 23.693 19.470 -52.763 1.00 75.38 424 ASP A N 1
ATOM 3519 C CA . ASP A 1 424 ? 24.783 20.048 -51.976 1.00 75.38 424 ASP A CA 1
ATOM 3520 C C . ASP A 1 424 ? 25.153 19.193 -50.754 1.00 75.38 424 ASP A C 1
ATOM 3522 O O . ASP A 1 424 ? 26.327 18.905 -50.511 1.00 75.38 424 ASP A O 1
ATOM 3526 N N . LEU A 1 425 ? 24.145 18.763 -49.995 1.00 76.00 425 LEU A N 1
ATOM 3527 C CA . LEU A 1 425 ? 24.329 17.939 -48.803 1.00 76.00 425 LEU A CA 1
ATOM 3528 C C . LEU A 1 425 ? 24.663 16.487 -49.163 1.00 76.00 425 LEU A C 1
ATOM 3530 O O . LEU A 1 425 ? 25.512 15.878 -48.514 1.00 76.00 425 LEU A O 1
ATOM 3534 N N . THR A 1 426 ? 24.037 15.956 -50.216 1.00 79.12 426 THR A N 1
ATOM 3535 C CA . THR A 1 426 ? 24.272 14.584 -50.692 1.00 79.12 426 THR A CA 1
ATOM 3536 C C . THR A 1 426 ? 25.728 14.408 -51.130 1.00 79.12 426 THR A C 1
ATOM 3538 O O . THR A 1 426 ? 26.381 13.458 -50.699 1.00 79.12 426 THR A O 1
ATOM 3541 N N . SER A 1 427 ? 26.278 15.361 -51.894 1.00 78.31 427 SER A N 1
ATOM 3542 C CA . SER A 1 427 ? 27.689 15.342 -52.307 1.00 78.31 427 SER A CA 1
ATOM 3543 C C . SER A 1 427 ? 28.649 15.422 -51.121 1.00 78.31 427 SER A C 1
ATOM 3545 O O . SER A 1 427 ? 29.594 14.644 -51.050 1.00 78.31 427 SER A O 1
ATOM 3547 N N . ARG A 1 428 ? 28.381 16.283 -50.131 1.00 78.62 428 ARG A N 1
ATOM 3548 C CA . ARG A 1 428 ? 29.231 16.401 -48.930 1.00 78.62 428 ARG A CA 1
ATOM 3549 C C . ARG A 1 428 ? 29.214 15.146 -48.059 1.00 78.62 428 ARG A C 1
ATOM 3551 O O . ARG A 1 428 ? 30.256 14.737 -47.554 1.00 78.62 428 ARG A O 1
ATOM 3558 N N . LEU A 1 429 ? 28.045 14.529 -47.884 1.00 80.62 429 LEU A N 1
ATOM 3559 C CA . LEU A 1 429 ? 27.918 13.257 -47.169 1.00 80.62 429 LEU A CA 1
ATOM 3560 C C . LEU A 1 429 ? 28.693 12.145 -47.885 1.00 80.62 429 LEU A C 1
ATOM 3562 O O . LEU A 1 429 ? 29.372 11.357 -47.230 1.00 80.62 429 LEU A O 1
ATOM 3566 N N . ALA A 1 430 ? 28.628 12.110 -49.217 1.00 79.44 430 ALA A N 1
ATOM 3567 C CA . ALA A 1 430 ? 29.361 11.158 -50.041 1.00 79.44 430 ALA A CA 1
ATOM 3568 C C . ALA A 1 430 ? 30.883 11.359 -49.949 1.00 79.44 430 ALA A C 1
ATOM 3570 O O . ALA A 1 430 ? 31.615 10.398 -49.718 1.00 79.44 430 ALA A O 1
ATOM 3571 N N . GLU A 1 431 ? 31.360 12.601 -50.047 1.00 79.31 431 GLU A N 1
ATOM 3572 C CA . GLU A 1 431 ? 32.775 12.955 -49.867 1.00 79.31 431 GLU A CA 1
ATOM 3573 C C . GLU A 1 431 ? 33.292 12.552 -48.480 1.00 79.31 431 GLU A C 1
ATOM 3575 O O . GLU A 1 431 ? 34.382 11.989 -48.358 1.00 79.31 431 GLU A O 1
ATOM 3580 N N . GLN A 1 432 ? 32.498 12.781 -47.431 1.00 79.81 432 GLN A N 1
ATOM 3581 C CA . GLN A 1 432 ? 32.858 12.388 -46.071 1.00 79.81 432 GLN A CA 1
ATOM 3582 C C . GLN A 1 432 ? 32.879 10.857 -45.901 1.00 79.81 432 GLN A C 1
ATOM 3584 O O . GLN A 1 432 ? 33.789 10.333 -45.261 1.00 79.81 432 GLN A O 1
ATOM 3589 N N . CYS A 1 433 ? 31.957 10.120 -46.535 1.00 77.00 433 CYS A N 1
ATOM 3590 C CA . CYS A 1 433 ? 32.000 8.651 -46.570 1.00 77.00 433 CYS A CA 1
ATOM 3591 C C . CYS A 1 433 ? 33.289 8.131 -47.217 1.00 77.00 433 CYS A C 1
ATOM 3593 O O . CYS A 1 433 ? 33.898 7.195 -46.698 1.00 77.00 433 CYS A O 1
ATOM 3595 N N . ILE A 1 434 ? 33.713 8.749 -48.323 1.00 76.88 434 ILE A N 1
ATOM 3596 C CA . ILE A 1 434 ? 34.957 8.406 -49.026 1.00 76.88 434 ILE A CA 1
ATOM 3597 C C . ILE A 1 434 ? 36.165 8.697 -48.134 1.00 76.88 434 ILE A C 1
ATOM 3599 O O . ILE A 1 434 ? 37.016 7.829 -47.951 1.00 76.88 434 ILE A O 1
ATOM 3603 N N . LYS A 1 435 ? 36.220 9.891 -47.533 1.00 78.88 435 LYS A N 1
ATOM 3604 C CA . LYS A 1 435 ? 37.300 10.305 -46.627 1.00 78.88 435 LYS A CA 1
ATOM 3605 C C . LYS A 1 435 ? 37.464 9.355 -45.439 1.00 78.88 435 LYS A C 1
ATOM 3607 O O . LYS A 1 435 ? 38.586 9.069 -45.029 1.00 78.88 435 LYS A O 1
ATOM 3612 N N . ASP A 1 436 ? 36.350 8.846 -44.925 1.00 69.81 436 ASP A N 1
ATOM 3613 C CA . ASP A 1 436 ? 36.314 7.933 -43.785 1.00 69.81 436 ASP A CA 1
ATOM 3614 C C . ASP A 1 436 ? 36.422 6.448 -44.184 1.00 69.81 436 ASP A C 1
ATOM 3616 O O . ASP A 1 436 ? 36.312 5.575 -43.321 1.00 69.81 436 ASP A O 1
ATOM 3620 N N . ASN A 1 437 ? 36.647 6.144 -45.470 1.00 70.88 437 ASN A N 1
ATOM 3621 C CA . ASN A 1 437 ? 36.707 4.789 -46.033 1.00 70.88 437 ASN A CA 1
ATOM 3622 C C . ASN A 1 437 ? 35.467 3.923 -45.713 1.00 70.88 437 ASN A C 1
ATOM 3624 O O . ASN A 1 437 ? 35.567 2.704 -45.529 1.00 70.88 437 ASN A O 1
ATOM 3628 N N . LEU A 1 438 ? 34.281 4.535 -45.642 1.00 70.69 438 LEU A N 1
ATOM 3629 C CA . LEU A 1 438 ? 33.020 3.840 -45.378 1.00 70.69 438 LEU A CA 1
ATOM 3630 C C . LEU A 1 438 ? 32.468 3.201 -46.657 1.00 70.69 438 LEU A C 1
ATOM 3632 O O . LEU A 1 438 ? 32.074 3.885 -47.598 1.00 70.69 438 LEU A O 1
ATOM 3636 N N . LYS A 1 439 ? 32.386 1.868 -46.674 1.00 69.50 439 LYS A N 1
ATOM 3637 C CA . LYS A 1 439 ? 31.925 1.087 -47.834 1.00 69.50 439 LYS A CA 1
ATOM 3638 C C . LYS A 1 439 ? 30.408 0.913 -47.838 1.00 69.50 439 LYS A C 1
ATOM 3640 O O . LYS A 1 439 ? 29.935 0.008 -47.168 1.00 69.50 439 LYS A O 1
ATOM 3645 N N . ILE A 1 440 ? 29.662 1.729 -48.590 1.00 67.62 440 ILE A N 1
ATOM 3646 C CA . ILE A 1 440 ? 28.172 1.729 -48.621 1.00 67.62 440 ILE A CA 1
ATOM 3647 C C . ILE A 1 440 ? 27.572 0.383 -49.043 1.00 67.62 440 ILE A C 1
ATOM 3649 O O . ILE A 1 440 ? 26.470 0.044 -48.621 1.00 67.62 440 ILE A O 1
ATOM 3653 N N . GLY A 1 441 ? 28.334 -0.423 -49.786 1.00 58.09 441 GLY A N 1
ATOM 3654 C CA . GLY A 1 441 ? 27.908 -1.745 -50.226 1.00 58.09 441 GLY A CA 1
ATOM 3655 C C . GLY A 1 441 ? 26.832 -1.660 -51.313 1.00 58.09 441 GLY A C 1
ATOM 3656 O O . GLY A 1 441 ? 25.880 -0.890 -51.232 1.00 58.09 441 GLY A O 1
ATOM 3657 N N . GLY A 1 442 ? 26.992 -2.467 -52.360 1.00 63.62 442 GLY A N 1
ATOM 3658 C CA . GLY A 1 442 ? 26.044 -2.544 -53.470 1.00 63.62 442 GLY A CA 1
ATOM 3659 C C . GLY A 1 442 ? 26.631 -2.165 -54.828 1.00 63.62 442 GLY A C 1
ATOM 3660 O O . GLY A 1 442 ? 27.716 -1.601 -54.938 1.00 63.62 442 GLY A O 1
ATOM 3661 N N . SER A 1 443 ? 25.912 -2.530 -55.889 1.00 70.62 443 SER A N 1
ATOM 3662 C CA . SER A 1 443 ? 26.259 -2.154 -57.268 1.00 70.62 443 SER A CA 1
ATOM 3663 C C . SER A 1 443 ? 26.149 -0.638 -57.477 1.00 70.62 443 SER A C 1
ATOM 3665 O O . SER A 1 443 ? 25.386 0.022 -56.773 1.00 70.62 443 SER A O 1
ATOM 3667 N N . MET A 1 444 ? 26.831 -0.086 -58.490 1.00 70.56 444 MET A N 1
ATOM 3668 C CA . MET A 1 444 ? 26.682 1.334 -58.868 1.00 70.56 444 MET A CA 1
ATOM 3669 C C . MET A 1 444 ? 25.207 1.727 -59.028 1.00 70.56 444 MET A C 1
ATOM 3671 O O . MET A 1 444 ? 24.784 2.734 -58.479 1.00 70.56 444 MET A O 1
ATOM 3675 N N . ASN A 1 445 ? 24.394 0.848 -59.628 1.00 69.88 445 ASN A N 1
ATOM 3676 C CA . ASN A 1 445 ? 22.951 1.048 -59.762 1.00 69.88 445 ASN A CA 1
ATOM 3677 C C . ASN A 1 445 ? 22.227 1.186 -58.411 1.00 69.88 445 ASN A C 1
ATOM 3679 O O . ASN A 1 445 ? 21.263 1.933 -58.307 1.00 69.88 445 ASN A O 1
ATOM 3683 N N . GLN A 1 446 ? 22.656 0.471 -57.368 1.00 70.94 446 GLN A N 1
ATOM 3684 C CA . GLN A 1 446 ? 22.047 0.579 -56.038 1.00 70.94 446 GLN A CA 1
ATOM 3685 C C . GLN A 1 446 ? 22.410 1.900 -55.351 1.00 70.94 446 GLN A C 1
ATOM 3687 O O . GLN A 1 446 ? 21.552 2.483 -54.693 1.00 70.94 446 GLN A O 1
ATOM 3692 N N . ILE A 1 447 ? 23.637 2.395 -55.539 1.00 73.81 447 ILE A N 1
ATOM 3693 C CA . ILE A 1 447 ? 24.072 3.702 -55.018 1.00 73.81 447 ILE A CA 1
ATOM 3694 C C . ILE A 1 447 ? 23.397 4.838 -55.792 1.00 73.81 447 ILE A C 1
ATOM 3696 O O . ILE A 1 447 ? 22.930 5.799 -55.183 1.00 73.81 447 ILE A O 1
ATOM 3700 N N . ASP A 1 448 ? 23.256 4.699 -57.108 1.00 76.50 448 ASP A N 1
ATOM 3701 C CA . ASP A 1 448 ? 22.505 5.632 -57.947 1.00 76.50 448 ASP A CA 1
ATOM 3702 C C . ASP A 1 448 ? 21.033 5.717 -57.519 1.00 76.50 448 ASP A C 1
ATOM 3704 O O . ASP A 1 448 ? 20.497 6.811 -57.341 1.00 76.50 448 ASP A O 1
ATOM 3708 N N . ILE A 1 449 ? 20.385 4.574 -57.263 1.00 74.69 449 ILE A N 1
ATOM 3709 C CA . ILE A 1 449 ? 19.012 4.532 -56.737 1.00 74.69 449 ILE A CA 1
ATOM 3710 C C . ILE A 1 449 ? 18.941 5.161 -55.339 1.00 74.69 449 ILE A C 1
ATOM 3712 O O . ILE A 1 449 ? 18.027 5.938 -55.059 1.00 74.69 449 ILE A O 1
ATOM 3716 N N . LEU A 1 450 ? 19.898 4.859 -54.457 1.00 72.94 450 LEU A N 1
ATOM 3717 C CA . LEU A 1 450 ? 19.935 5.388 -53.091 1.00 72.94 450 LEU A CA 1
ATOM 3718 C C . LEU A 1 450 ? 20.102 6.909 -53.064 1.00 72.94 450 LEU A C 1
ATOM 3720 O O . LEU A 1 450 ? 19.484 7.588 -52.246 1.00 72.94 450 LEU A O 1
ATOM 3724 N N . THR A 1 451 ? 20.905 7.435 -53.982 1.00 76.25 451 THR A N 1
ATOM 3725 C CA . THR A 1 451 ? 21.229 8.860 -54.091 1.00 76.25 451 THR A CA 1
ATOM 3726 C C . THR A 1 451 ? 20.331 9.587 -55.090 1.00 76.25 451 THR A C 1
ATOM 3728 O O . THR A 1 451 ? 20.530 10.771 -55.344 1.00 76.25 451 THR A O 1
ATOM 3731 N N . SER A 1 452 ? 19.314 8.914 -55.645 1.00 75.56 452 SER A N 1
ATOM 3732 C CA . SER A 1 452 ? 18.404 9.467 -56.659 1.00 75.56 452 SER A CA 1
ATOM 3733 C C . SER A 1 452 ? 19.137 10.099 -57.854 1.00 75.56 452 SER A C 1
ATOM 3735 O O . SER A 1 452 ? 18.696 11.123 -58.373 1.00 75.56 452 SER A O 1
ATOM 3737 N N . TYR A 1 453 ? 20.262 9.506 -58.273 1.00 77.62 453 TYR A N 1
ATOM 3738 C CA . TYR A 1 453 ? 21.127 9.978 -59.366 1.00 77.62 453 TYR A CA 1
ATOM 3739 C C . TYR A 1 453 ? 21.684 11.400 -59.173 1.00 77.62 453 TYR A C 1
ATOM 3741 O O . TYR A 1 453 ? 22.007 12.090 -60.138 1.00 77.62 453 TYR A O 1
ATOM 3749 N N . THR A 1 454 ? 21.781 11.869 -57.926 1.00 76.50 454 THR A N 1
ATOM 3750 C CA . THR A 1 454 ? 22.254 13.232 -57.627 1.00 76.50 454 THR A C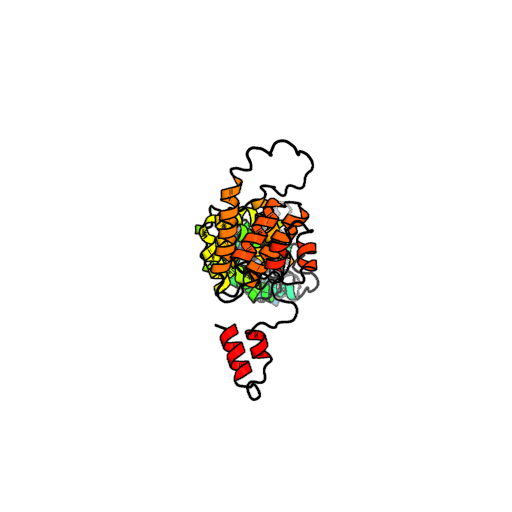A 1
ATOM 3751 C C . THR A 1 454 ? 23.776 13.360 -57.585 1.00 76.50 454 THR A C 1
ATOM 3753 O O . THR A 1 454 ? 24.285 14.479 -57.649 1.00 76.50 454 THR A O 1
ATOM 3756 N N . LEU A 1 455 ? 24.505 12.243 -57.481 1.00 78.56 455 LEU A N 1
ATOM 3757 C CA . LEU A 1 455 ? 25.960 12.240 -57.356 1.00 78.56 455 LEU A CA 1
ATOM 3758 C C . LEU A 1 455 ? 26.675 12.141 -58.717 1.00 78.56 455 LEU A C 1
ATOM 3760 O O . LEU A 1 455 ? 26.226 11.418 -59.608 1.00 78.56 455 LEU A O 1
ATOM 3764 N N . PRO A 1 456 ? 27.834 12.807 -58.865 1.00 80.56 456 PRO A N 1
ATOM 3765 C CA . PRO A 1 456 ? 28.775 12.567 -59.953 1.00 80.56 456 PRO A CA 1
ATOM 3766 C C . PRO A 1 456 ? 29.227 11.101 -60.046 1.00 80.56 456 PRO A C 1
ATOM 3768 O O . PRO A 1 456 ? 29.421 10.422 -59.034 1.00 80.56 456 PRO A O 1
ATOM 3771 N N . ARG A 1 457 ? 29.433 10.615 -61.276 1.00 74.75 457 ARG A N 1
ATOM 3772 C CA . ARG A 1 457 ? 29.756 9.206 -61.562 1.00 74.75 457 ARG A CA 1
ATOM 3773 C C . ARG A 1 457 ? 31.058 8.744 -60.906 1.00 74.75 457 ARG A C 1
ATOM 3775 O O . ARG A 1 457 ? 31.139 7.618 -60.438 1.00 74.75 457 ARG A O 1
ATOM 3782 N N . ASP A 1 458 ? 32.052 9.614 -60.827 1.00 76.19 458 ASP A N 1
ATOM 3783 C CA . ASP A 1 458 ? 33.329 9.381 -60.151 1.00 76.19 458 ASP A CA 1
ATOM 3784 C C . ASP A 1 458 ? 33.173 9.182 -58.634 1.00 76.19 458 ASP A C 1
ATOM 3786 O O . ASP A 1 458 ? 33.858 8.336 -58.057 1.00 76.19 458 ASP A O 1
ATOM 3790 N N . ILE A 1 459 ? 32.241 9.894 -57.993 1.00 77.62 459 ILE A N 1
ATOM 3791 C CA . ILE A 1 459 ? 31.908 9.722 -56.570 1.00 77.62 459 ILE A CA 1
ATOM 3792 C C . ILE A 1 459 ? 31.146 8.408 -56.356 1.00 77.62 459 ILE A C 1
ATOM 3794 O O . ILE A 1 459 ? 31.473 7.646 -55.445 1.00 77.62 459 ILE A O 1
ATOM 3798 N N . VAL A 1 460 ? 30.175 8.096 -57.222 1.00 75.06 460 VAL A N 1
ATOM 3799 C CA . VAL A 1 460 ? 29.441 6.816 -57.194 1.00 75.06 460 VAL A CA 1
ATOM 3800 C C . VAL A 1 460 ? 30.399 5.639 -57.371 1.00 75.06 460 VAL A C 1
ATOM 3802 O O . VAL A 1 460 ? 30.324 4.663 -56.628 1.00 75.06 460 VAL A O 1
ATOM 3805 N N . GLU A 1 461 ? 31.349 5.744 -58.300 1.00 72.44 461 GLU A N 1
ATOM 3806 C CA . GLU A 1 461 ? 32.391 4.742 -58.511 1.00 72.44 461 GLU A CA 1
ATOM 3807 C C . GLU A 1 461 ? 33.272 4.555 -57.273 1.00 72.44 461 GLU A C 1
ATOM 3809 O O . GLU A 1 461 ? 33.592 3.422 -56.920 1.00 72.44 461 GLU A O 1
ATOM 3814 N N . GLN A 1 462 ? 33.651 5.636 -56.589 1.00 72.12 462 GLN A N 1
ATOM 3815 C CA . GLN A 1 462 ? 34.452 5.564 -55.365 1.00 72.12 462 GLN A CA 1
ATOM 3816 C C . GLN A 1 462 ? 33.686 4.929 -54.199 1.00 72.12 462 GLN A C 1
ATOM 3818 O O . GLN A 1 462 ? 34.253 4.103 -53.487 1.00 72.12 462 GLN A O 1
ATOM 3823 N N . LEU A 1 463 ? 32.395 5.236 -54.049 1.00 69.94 463 LEU A N 1
ATOM 3824 C CA . LEU A 1 463 ? 31.523 4.614 -53.046 1.00 69.94 463 LEU A CA 1
ATOM 3825 C C . LEU A 1 463 ? 31.207 3.140 -53.359 1.00 69.94 463 LEU A C 1
ATOM 3827 O O . LEU A 1 463 ? 31.011 2.346 -52.438 1.00 69.94 463 LEU A O 1
ATOM 3831 N N . ALA A 1 464 ? 31.178 2.770 -54.645 1.00 68.19 464 ALA A N 1
ATOM 3832 C CA . ALA A 1 464 ? 30.884 1.418 -55.125 1.00 68.19 464 ALA A CA 1
ATOM 3833 C C . ALA A 1 464 ? 32.082 0.454 -55.079 1.00 68.19 464 ALA A C 1
ATOM 3835 O O . ALA A 1 464 ? 31.891 -0.755 -55.210 1.00 68.19 464 ALA A O 1
ATOM 3836 N N . ARG A 1 465 ? 33.324 0.941 -54.937 1.00 58.53 465 ARG A N 1
ATOM 3837 C CA . ARG A 1 465 ? 34.543 0.113 -55.040 1.00 58.53 465 ARG A CA 1
ATOM 3838 C C . ARG A 1 465 ? 34.680 -0.904 -53.889 1.00 58.53 465 ARG A C 1
ATOM 3840 O O . ARG A 1 465 ? 35.392 -0.693 -52.915 1.00 58.53 465 ARG A O 1
ATOM 3847 N N . TYR A 1 466 ? 34.099 -2.084 -54.085 1.00 48.91 466 TYR A N 1
ATOM 3848 C CA . TYR A 1 466 ? 34.878 -3.307 -54.302 1.00 48.91 466 TYR A CA 1
ATOM 3849 C C . TYR A 1 466 ? 34.524 -3.790 -55.712 1.00 48.91 466 TYR A C 1
ATOM 3851 O O . TYR A 1 466 ? 33.348 -3.785 -56.075 1.00 48.91 466 TYR A O 1
ATOM 3859 N N . LYS A 1 467 ? 35.512 -4.152 -56.543 1.00 43.16 467 LYS A N 1
ATOM 3860 C CA . LYS A 1 467 ? 35.220 -4.735 -57.863 1.00 43.16 467 LYS A CA 1
ATOM 3861 C C . LYS A 1 467 ? 34.229 -5.896 -57.673 1.00 43.16 467 LYS A C 1
ATOM 3863 O O . LYS A 1 467 ? 34.478 -6.740 -56.810 1.00 43.16 467 LYS A O 1
ATOM 3868 N N . PRO A 1 468 ? 33.134 -5.977 -58.444 1.00 35.25 468 PRO A N 1
ATOM 3869 C CA . PRO A 1 468 ? 32.212 -7.097 -58.327 1.00 35.25 468 PRO A CA 1
ATOM 3870 C C . PRO A 1 468 ? 32.963 -8.393 -58.677 1.00 35.25 468 PRO A C 1
ATOM 3872 O O . PRO A 1 468 ? 33.343 -8.590 -59.827 1.00 35.25 468 PRO A O 1
ATOM 3875 N N . GLY A 1 469 ? 33.221 -9.237 -57.669 1.00 44.78 469 GLY A N 1
ATOM 3876 C CA . GLY A 1 469 ? 33.858 -10.554 -57.816 1.00 44.78 469 GLY A CA 1
ATOM 3877 C C . GLY A 1 469 ? 35.183 -10.784 -57.069 1.00 44.78 469 GLY A C 1
ATOM 3878 O O . GLY A 1 469 ? 35.615 -11.929 -56.994 1.00 44.78 469 GLY A O 1
ATOM 3879 N N . GLU A 1 470 ? 35.826 -9.769 -56.484 1.00 46.69 470 GLU A N 1
ATOM 3880 C CA . GLU A 1 470 ? 37.049 -9.973 -55.683 1.00 46.69 470 GLU A CA 1
ATOM 3881 C C . GLU A 1 470 ? 36.707 -10.013 -54.182 1.00 46.69 470 GLU A C 1
ATOM 3883 O O . GLU A 1 470 ? 36.318 -9.006 -53.597 1.00 46.69 470 GLU A O 1
ATOM 3888 N N . MET A 1 471 ? 36.845 -11.185 -53.551 1.00 50.91 471 MET A N 1
ATOM 3889 C CA . MET A 1 471 ? 36.790 -11.337 -52.088 1.00 50.91 471 MET A CA 1
ATOM 3890 C C . MET A 1 471 ? 37.880 -10.474 -51.429 1.00 50.91 471 MET A C 1
ATOM 3892 O O . MET A 1 471 ? 38.986 -10.366 -51.965 1.00 50.91 471 MET A O 1
ATOM 3896 N N . SER A 1 472 ? 37.618 -9.876 -50.263 1.00 58.66 472 SER A N 1
ATOM 3897 C CA . SER A 1 472 ? 38.683 -9.215 -49.493 1.00 58.66 472 SER A CA 1
ATOM 3898 C C . SER A 1 472 ? 39.775 -10.218 -49.113 1.00 58.66 472 SER A C 1
ATOM 3900 O O . SER A 1 472 ? 39.491 -11.406 -48.989 1.00 58.66 472 SER A O 1
ATOM 3902 N N . TRP A 1 473 ? 41.013 -9.776 -48.859 1.00 63.91 473 TRP A N 1
ATOM 3903 C CA . TRP A 1 473 ? 42.079 -10.698 -48.434 1.00 63.91 473 TRP A CA 1
ATOM 3904 C C . TRP A 1 473 ? 41.676 -11.532 -47.202 1.00 63.91 473 TRP A C 1
ATOM 3906 O O . TRP A 1 473 ? 42.030 -12.702 -47.109 1.00 63.91 473 TRP A O 1
ATOM 3916 N N . LYS A 1 474 ? 40.854 -10.979 -46.295 1.00 57.75 474 LYS A N 1
ATOM 3917 C CA . LYS A 1 474 ? 40.314 -11.700 -45.128 1.00 57.75 474 LYS A CA 1
ATOM 3918 C C . LYS A 1 474 ? 39.328 -12.804 -45.517 1.00 57.75 474 LYS A C 1
ATOM 3920 O O . LYS A 1 474 ? 39.369 -13.882 -44.937 1.00 57.75 474 LYS A O 1
ATOM 3925 N N . GLU A 1 475 ? 38.472 -12.547 -46.502 1.00 58.44 475 GLU A N 1
ATOM 3926 C CA . GLU A 1 475 ? 37.513 -13.522 -47.043 1.00 58.44 475 GLU A CA 1
ATOM 3927 C C . GLU A 1 475 ? 38.196 -14.564 -47.944 1.00 58.44 475 GLU A C 1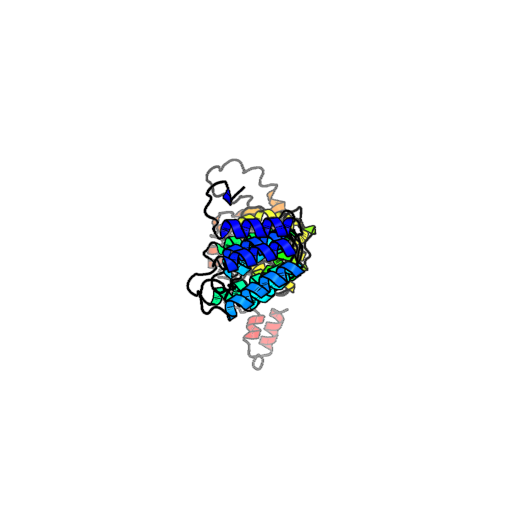
ATOM 3929 O O . GLU A 1 475 ? 37.833 -15.738 -47.931 1.00 58.44 475 GLU A O 1
ATOM 3934 N N . LYS A 1 476 ? 39.241 -14.166 -48.682 1.00 67.94 476 LYS A N 1
ATOM 3935 C CA . LYS A 1 476 ? 40.119 -15.086 -49.418 1.00 67.94 476 LYS A CA 1
ATOM 3936 C C . LYS A 1 476 ? 40.821 -16.038 -48.449 1.00 67.94 476 LYS A C 1
ATOM 3938 O O . LYS A 1 476 ? 40.820 -17.236 -48.679 1.00 67.94 476 LYS A O 1
ATOM 3943 N N . VAL A 1 477 ? 41.348 -15.537 -47.329 1.00 72.12 477 VAL A N 1
ATOM 3944 C CA . VAL A 1 477 ? 41.978 -16.373 -46.292 1.00 72.12 477 VAL A CA 1
ATOM 3945 C C . VAL A 1 477 ? 40.971 -17.305 -45.614 1.00 72.12 477 VAL A C 1
ATOM 3947 O O . VAL A 1 477 ? 41.300 -18.463 -45.381 1.00 72.12 477 VAL A O 1
ATOM 3950 N N . SER A 1 478 ? 39.749 -16.849 -45.316 1.00 67.44 478 SER A N 1
ATOM 3951 C CA . SER A 1 478 ? 38.744 -17.690 -44.644 1.00 67.44 478 SER A CA 1
ATOM 3952 C C . SER A 1 478 ? 38.163 -18.795 -45.532 1.00 67.44 478 SER A C 1
ATOM 3954 O O . SER A 1 478 ? 37.662 -19.790 -45.013 1.00 67.44 478 SER A O 1
ATOM 3956 N N . THR A 1 479 ? 38.234 -18.637 -46.855 1.00 72.69 479 THR A N 1
ATOM 3957 C CA . THR A 1 479 ? 37.768 -19.629 -47.839 1.00 72.69 479 THR A CA 1
ATOM 3958 C C . THR A 1 479 ? 38.889 -20.518 -48.385 1.00 72.69 479 THR A C 1
ATOM 3960 O O . THR A 1 479 ? 38.608 -21.527 -49.033 1.00 72.69 479 THR A O 1
ATOM 3963 N N . MET A 1 480 ? 40.154 -20.182 -48.117 1.00 74.88 480 MET A N 1
ATOM 3964 C CA . MET A 1 480 ? 41.315 -20.908 -48.624 1.00 74.88 480 MET A CA 1
ATOM 3965 C C . MET A 1 480 ? 41.707 -22.070 -47.699 1.00 74.88 480 MET A C 1
ATOM 3967 O O . MET A 1 480 ? 41.951 -21.893 -46.507 1.00 74.88 480 MET A O 1
ATOM 3971 N N . ASP A 1 481 ? 41.824 -23.272 -48.269 1.00 77.62 481 ASP A N 1
ATOM 3972 C CA . ASP A 1 481 ? 42.361 -24.450 -47.577 1.00 77.62 481 ASP A CA 1
ATOM 3973 C C . ASP A 1 481 ? 43.882 -24.285 -47.409 1.00 77.62 481 ASP A C 1
ATOM 3975 O O . ASP A 1 481 ? 44.665 -24.563 -48.322 1.00 77.62 481 ASP A O 1
ATOM 3979 N N . LEU A 1 482 ? 44.305 -23.787 -46.242 1.00 75.12 482 LEU A N 1
ATOM 3980 C CA . LEU A 1 482 ? 45.704 -23.457 -45.936 1.00 75.12 482 LEU A CA 1
ATOM 3981 C C . LEU A 1 482 ? 46.662 -24.649 -46.093 1.00 75.12 482 LEU A C 1
ATOM 3983 O O . LEU A 1 482 ? 47.852 -24.437 -46.307 1.00 75.12 482 LEU A O 1
ATOM 3987 N N . GLN A 1 483 ? 46.167 -25.890 -46.027 1.00 66.62 483 GLN A N 1
ATOM 3988 C CA . GLN A 1 483 ? 46.988 -27.089 -46.236 1.00 66.62 483 GLN A CA 1
ATOM 3989 C C . GLN A 1 483 ? 47.282 -27.373 -47.717 1.00 66.62 483 GLN A C 1
ATOM 3991 O O . GLN A 1 483 ? 48.183 -28.153 -48.023 1.00 66.62 483 GLN A O 1
ATOM 3996 N N . LYS A 1 484 ? 46.538 -26.748 -48.638 1.00 69.56 484 LYS A N 1
ATOM 3997 C CA . LYS A 1 484 ? 46.668 -26.923 -50.095 1.00 69.56 484 LYS A CA 1
ATOM 3998 C C . LYS A 1 484 ? 47.074 -25.650 -50.835 1.00 69.56 484 LYS A C 1
ATOM 4000 O O . LYS A 1 484 ? 47.325 -25.712 -52.038 1.00 69.56 484 LYS A O 1
ATOM 4005 N N . ALA A 1 485 ? 47.129 -24.514 -50.146 1.00 78.56 485 ALA A N 1
ATOM 4006 C CA . ALA A 1 485 ? 47.536 -23.247 -50.734 1.00 78.56 485 ALA A CA 1
ATOM 4007 C C . ALA A 1 485 ? 49.008 -23.300 -51.167 1.00 78.56 485 ALA A C 1
ATOM 4009 O O . ALA A 1 485 ? 49.885 -23.696 -50.395 1.00 78.56 485 ALA A O 1
ATOM 4010 N N . ASN A 1 486 ? 49.292 -22.900 -52.407 1.00 81.56 486 ASN A N 1
ATOM 4011 C CA . ASN A 1 486 ? 50.671 -22.825 -52.875 1.00 81.56 486 ASN A CA 1
ATOM 4012 C C . ASN A 1 486 ? 51.344 -21.527 -52.385 1.00 81.56 486 ASN A C 1
ATOM 4014 O O . ASN A 1 486 ? 50.695 -20.551 -52.004 1.00 81.56 486 ASN A O 1
ATOM 4018 N N . ARG A 1 487 ? 52.680 -21.511 -52.393 1.00 79.06 487 ARG A N 1
ATOM 4019 C CA . ARG A 1 487 ? 53.473 -20.374 -51.902 1.00 79.06 487 ARG A CA 1
ATOM 4020 C C . ARG A 1 487 ? 53.158 -19.061 -52.632 1.00 79.06 487 ARG A C 1
ATOM 4022 O O . ARG A 1 487 ? 53.163 -18.013 -52.002 1.00 79.06 487 ARG A O 1
ATOM 4029 N N . GLN A 1 488 ? 52.846 -19.127 -53.924 1.00 79.81 488 GLN A N 1
ATOM 4030 C CA . GLN A 1 488 ? 52.530 -17.954 -54.737 1.00 79.81 488 GLN A CA 1
ATOM 4031 C C . GLN A 1 488 ? 51.192 -17.317 -54.328 1.00 79.81 488 GLN A C 1
ATOM 4033 O O . GLN A 1 488 ? 51.116 -16.104 -54.185 1.00 79.81 488 GLN A O 1
ATOM 4038 N N . GLN A 1 489 ? 50.170 -18.128 -54.039 1.00 76.62 489 GLN A N 1
ATOM 4039 C CA . GLN A 1 489 ? 48.874 -17.666 -53.528 1.00 76.62 489 GLN A CA 1
ATOM 4040 C C . GLN A 1 489 ? 49.008 -16.991 -52.158 1.00 76.62 489 GLN A C 1
ATOM 4042 O O . GLN A 1 489 ? 48.355 -15.985 -51.887 1.00 76.62 489 GLN A O 1
ATOM 4047 N N . LEU A 1 490 ? 49.879 -17.522 -51.297 1.00 79.12 490 LEU A N 1
ATOM 4048 C CA . LEU A 1 490 ? 50.172 -16.926 -49.993 1.00 79.12 490 LEU A CA 1
ATOM 4049 C C . LEU A 1 490 ? 50.981 -15.625 -50.117 1.00 79.12 490 LEU A C 1
ATOM 4051 O O . LEU A 1 490 ? 50.723 -14.685 -49.370 1.00 79.12 490 LEU A O 1
ATOM 4055 N N . GLU A 1 491 ? 51.927 -15.545 -51.058 1.00 79.88 491 GLU A N 1
ATOM 4056 C CA . GLU A 1 491 ? 52.700 -14.326 -51.332 1.00 79.88 491 GLU A CA 1
ATOM 4057 C C . GLU A 1 491 ? 51.825 -13.222 -51.945 1.00 79.88 491 GLU A C 1
ATOM 4059 O O . GLU A 1 491 ? 51.935 -12.072 -51.525 1.00 79.88 491 GLU A O 1
ATOM 4064 N N . GLU A 1 492 ? 50.902 -13.553 -52.851 1.00 76.62 492 GLU A N 1
ATOM 4065 C CA . GLU A 1 492 ? 49.910 -12.606 -53.384 1.00 76.62 492 GLU A CA 1
ATOM 4066 C C . GLU A 1 492 ? 48.981 -12.083 -52.283 1.00 76.62 492 GLU A C 1
ATOM 4068 O O . GLU A 1 492 ? 48.805 -10.871 -52.163 1.00 76.62 492 GLU A O 1
ATOM 4073 N N . LEU A 1 493 ? 48.463 -12.962 -51.414 1.00 76.06 493 LEU A N 1
ATOM 4074 C CA . LEU A 1 493 ? 47.652 -12.549 -50.263 1.00 76.06 493 LEU A CA 1
ATOM 4075 C C . LEU A 1 493 ? 48.432 -11.679 -49.276 1.00 76.06 493 LEU A C 1
ATOM 4077 O O . LEU A 1 493 ? 47.877 -10.740 -48.713 1.00 76.06 493 LEU A O 1
ATOM 4081 N N . TYR A 1 494 ? 49.714 -11.977 -49.065 1.00 74.75 494 TYR A N 1
ATOM 4082 C CA . TYR A 1 494 ? 50.576 -11.196 -48.187 1.00 74.75 494 TYR A CA 1
ATOM 4083 C C . TYR A 1 494 ? 50.874 -9.804 -48.759 1.00 74.75 494 TYR A C 1
ATOM 4085 O O . TYR A 1 494 ? 50.858 -8.832 -48.008 1.00 74.75 494 TYR A O 1
ATOM 4093 N N . GLN A 1 495 ? 51.102 -9.687 -50.071 1.00 70.00 495 GLN A N 1
ATOM 4094 C CA . GLN A 1 495 ? 51.263 -8.385 -50.733 1.00 70.00 495 GLN A CA 1
ATOM 4095 C C . GLN A 1 495 ? 49.948 -7.601 -50.806 1.00 70.00 495 GLN A C 1
ATOM 4097 O O . GLN A 1 495 ? 49.984 -6.382 -50.769 1.00 70.00 495 GLN A O 1
ATOM 4102 N N . GLU A 1 496 ? 48.799 -8.278 -50.892 1.00 69.19 496 GLU A N 1
ATOM 4103 C CA . GLU A 1 496 ? 47.473 -7.644 -50.850 1.00 69.19 496 GLU A CA 1
ATOM 4104 C C . GLU A 1 496 ? 47.086 -7.188 -49.427 1.00 69.19 496 GLU A C 1
ATOM 4106 O O . GLU A 1 496 ? 46.299 -6.255 -49.263 1.00 69.19 496 GLU A O 1
ATOM 4111 N N . ALA A 1 497 ? 47.621 -7.845 -48.391 1.00 67.31 497 ALA A N 1
ATOM 4112 C CA . ALA A 1 497 ? 47.398 -7.492 -46.989 1.00 67.31 497 ALA A CA 1
ATOM 4113 C C . ALA A 1 497 ? 48.348 -6.400 -46.461 1.00 67.31 497 ALA A C 1
ATOM 4115 O O . ALA A 1 497 ? 48.010 -5.742 -45.473 1.00 67.31 497 ALA A O 1
ATOM 4116 N N . LYS A 1 498 ? 49.527 -6.254 -47.074 1.00 63.41 498 LYS A N 1
ATOM 4117 C CA . LYS A 1 498 ? 50.535 -5.229 -46.773 1.00 63.41 498 LYS A CA 1
ATOM 4118 C C . LYS A 1 498 ? 50.173 -3.901 -47.429 1.00 63.41 498 LYS A C 1
ATOM 4120 O O . LYS A 1 498 ? 50.393 -2.867 -46.757 1.00 63.41 498 LYS A O 1
#

pLDDT: mean 71.21, std 14.59, range [29.78, 96.62]

Radius of gyration: 40.74 Å; chains: 1; bounding box: 102×62×111 Å